Protein AF-0000000080314822 (afdb_homodimer)

pLDDT: mean 90.33, std 17.77, range [26.09, 98.94]

InterPro domains:
  IPR025714 Methyltransferase domain [PF13679] (71-180)
  IPR029063 S-adenosyl-L-methionine-dependent methyltransferase superfamily [G3DSA:3.40.50.150] (56-174)
  IPR029063 S-adenosyl-L-methionine-dependent methyltransferase superfamily [SSF53335] (67-173)

Organism: NCBI:txid927083

Nearest PDB structures (foldseek):
  4yv0-assembly2_C  TM=6.175E-01  e=5.008E-05  Trypanosoma cruzi strain CL Brener
  5zw4-assembly1_A  TM=6.124E-01  e=1.220E-04  Bacillus subtilis subsp. subtilis str. 168
  4yuz-assembly2_C  TM=6.124E-01  e=1.849E-04  Trypanosoma cruzi strain CL Brener
  3lkd-assembly2_B  TM=5.493E-01  e=1.392E-03  Streptococcus thermophilus LMG 18311
  3lkd-assembly1_A  TM=4.537E-01  e=7.688E-04  Streptococcus thermophilus LMG 18311

Sequence (484 aa):
MPADGSVKRRRAVEESMAFDVSRRSFLTRHDLHLFTGETLFDRIARVLCEAECLPRKELYESWEVARRVRRRFRGGRVVDLACGHGLVAQLMMLLDDSSPCALAIDRRLPPSASFVAAAIRRAWPRLEGRVTLEERAIDDVAIEEDDVVVAAHACGALTDVVLTRAIAARARVAVLPCCHDVGRNDRGGLEGWLDPALAIDVTRAARLRASGYDVRTQTIPADVTPKNRLLIGAPSRIDESRMPADGSVKRRRAVEESMAFDVSRRSFLTRHDLHLFTGETLFDRIARVLCEAECLPRKELYESWEVARRVRRRFRGGRVVDLACGHGLVAQLMMLLDDSSPCALAIDRRLPPSASFVAAAIRRAWPRLEGRVTLEERAIDDVAIEEDDVVVAAHACGALTDVVLTRAIAARARVAVLPCCHDVGRNDRGGLEGWLDPALAIDVTRAARLRASGYDVRTQTIPADVTPKNRLLIGAPSRIDESR

Solvent-accessible surface area (backbone atoms only — not comparable to full-atom values): 25295 Å² total; per-residue (Å²): 133,80,67,70,59,56,51,59,46,47,54,58,66,59,55,68,77,68,84,58,50,50,36,78,49,62,29,31,65,84,51,39,82,80,35,76,58,86,47,71,65,22,52,50,50,38,49,42,12,68,61,49,66,41,38,38,21,57,52,55,48,30,49,50,51,27,53,57,49,53,73,74,48,73,39,36,40,34,35,20,41,50,27,54,55,31,53,39,47,53,47,36,54,69,76,41,80,61,37,80,35,29,43,22,26,13,72,66,57,48,86,46,22,61,55,53,48,49,46,50,30,71,76,40,58,84,47,60,92,25,60,46,81,45,71,37,53,76,88,74,53,88,67,49,50,63,25,35,35,35,25,60,55,24,41,41,67,46,41,55,53,52,50,51,53,27,58,76,34,48,17,29,36,36,36,29,47,54,50,69,40,71,91,72,52,61,34,69,40,29,67,45,78,32,60,58,64,58,18,28,52,51,32,52,52,44,52,43,40,74,70,46,26,46,47,43,36,38,60,49,64,58,71,45,34,81,55,26,53,33,43,36,36,34,59,50,77,77,70,74,83,116,135,79,69,69,58,53,50,58,47,45,49,56,64,58,55,70,77,64,82,57,49,49,35,78,51,62,29,30,66,86,50,39,80,79,34,76,60,86,47,71,65,23,51,50,49,38,49,42,12,68,60,47,66,41,35,38,21,57,52,53,48,30,47,50,51,24,52,57,47,52,74,73,48,75,40,35,39,34,36,20,40,49,28,54,57,30,52,39,45,54,46,37,55,68,75,41,78,59,36,79,33,30,42,22,26,12,72,67,57,48,86,46,21,61,54,53,50,49,46,50,30,69,77,39,57,86,46,60,93,27,62,45,79,46,72,39,54,77,88,73,55,89,68,48,51,61,24,37,35,36,25,61,54,26,41,40,66,46,40,55,51,53,51,51,51,26,58,76,34,48,16,27,33,36,38,29,47,52,51,69,39,71,91,73,52,63,35,69,40,31,66,43,79,34,59,59,64,59,16,28,52,52,33,52,52,46,53,44,41,77,69,46,25,45,48,44,34,39,60,49,64,58,70,45,33,83,56,26,54,34,40,35,36,34,60,50,77,77,72,73,83,115

Secondary structure (DSSP, 8-state):
--TTHHHHHHHHHSS-----TT--SBP-GGGGGG--S-SHHHHHHHHHHHHT-SBHHHHHHHHHHHHHHHHH--SS-EEEET-TTTHHHHHHHHH-S--S-EEEEESS--TTHHHHHHHHHHH-GGGTTTEEEEE--GGGS---TT-EEEEES-TTTHHHHHHHHHHHHT-EEEEE-----TTTS--TT-TTTS-HHHHHHHHHHHHHHHTTEEEEEEE--TTT-S--EEEEEEE----TT-/--TTHHHHHHHHHSS-----TT--SBP-GGGGGG--S-SHHHHHHHHHHHHT-SBHHHHHHHHHHHHHHHHH--SS-EEEET-TTTHHHHHHHHH-S--S-EEEEESS--TTHHHHHHHHHHH-GGGTTTEEEEE--GGGS---TT-EEEEES-TTTHHHHHHHHHHHHT-EEEEE-----TTTS--TT-TTTS-HHHHHHHHHHHHHHHTTEEEEEEE--TTT-S--EEEEEEE----TT-

Foldseek 3Di:
DCVVVVVVVCVVVPPPPPPQLQDQAWQACVCLVVLPDDDPLSVLSNLRNDLRPGGSLCSQLLLQQLVVLLVPDFEAEEEEELCALVSNVLNNCVVDVRYQAYEHERLDHDPCSVSSVVSSCVVPVVNVVRYDYYNDHPVPDQDALAYEYEYEACEECSVVVSLVRCLVRQHKYKYQHAYYDLVPADLPPCVVPDPSVVSSVVVSQVVLVVSQKDKDWDFDDCSSDVSTIMITIGHDDPPVPD/DCVVVVCVVCVVVVVPPPPQLQDQAWQACVCLVVLPDDDPLSVLSNLRNDLRPGGSLCSQLLLQQLVVLLVPDFEAEEEEELCALVSNVLNNCVVDVRYQAYEHERLDHDPCSVSSVVSSCVVPVVNVPRYDYYNDHPVPDQDALAYEYEYEACEECSVVVSLVRCLVRQHKYKYQHAYYDLVPADLPPCVVPDPSVVSSVVVSQVVLVVSQWDKDWDFDDCSSDVSTIMITIGHDDPPVPD

Structure (mmCIF, N/CA/C/O backbone):
data_AF-0000000080314822-model_v1
#
loop_
_entity.id
_entity.type
_entity.pdbx_description
1 polymer 'Methyltransferase domain-containing protein'
#
loop_
_atom_site.group_PDB
_atom_site.id
_atom_site.type_symbol
_atom_site.label_atom_id
_atom_site.label_alt_id
_atom_site.label_comp_id
_atom_site.label_asym_id
_atom_site.label_entity_id
_atom_site.label_seq_id
_atom_site.pdbx_PDB_ins_code
_atom_site.Cartn_x
_atom_site.Cartn_y
_atom_site.Cartn_z
_atom_site.occupancy
_atom_site.B_iso_or_equiv
_atom_site.auth_seq_id
_atom_site.auth_comp_id
_atom_site.auth_asym_id
_atom_site.auth_atom_id
_atom_site.pdbx_PDB_model_num
ATOM 1 N N . MET A 1 1 ? 59.812 -22.109 -18.516 1 26.09 1 MET A N 1
ATOM 2 C CA . MET A 1 1 ? 58.656 -22.875 -18.953 1 26.09 1 MET A CA 1
ATOM 3 C C . MET A 1 1 ? 57.344 -22.188 -18.562 1 26.09 1 MET A C 1
ATOM 5 O O . MET A 1 1 ? 57.25 -21.625 -17.469 1 26.09 1 MET A O 1
ATOM 9 N N . PRO A 1 2 ? 56.406 -21.828 -19.609 1 35.66 2 PRO A N 1
ATOM 10 C CA . PRO A 1 2 ? 55.094 -21.203 -19.766 1 35.66 2 PRO A CA 1
ATOM 11 C C . PRO A 1 2 ? 54 -21.906 -18.938 1 35.66 2 PRO A C 1
ATOM 13 O O . PRO A 1 2 ? 52.812 -21.828 -19.281 1 35.66 2 PRO A O 1
ATOM 16 N N . ALA A 1 3 ? 54.375 -22.609 -17.859 1 45.19 3 ALA A N 1
ATOM 17 C CA . ALA A 1 3 ? 53.406 -23.438 -17.141 1 45.19 3 ALA A CA 1
ATOM 18 C C . ALA A 1 3 ? 52.375 -22.578 -16.406 1 45.19 3 ALA A C 1
ATOM 20 O O . ALA A 1 3 ? 51.406 -23.094 -15.852 1 45.19 3 ALA A O 1
ATOM 21 N N . ASP A 1 4 ? 52.719 -21.328 -16.156 1 43.88 4 ASP A N 1
ATOM 22 C CA . ASP A 1 4 ? 51.812 -20.547 -15.312 1 43.88 4 ASP A CA 1
ATOM 23 C C . ASP A 1 4 ? 50.562 -20.156 -16.062 1 43.88 4 ASP A C 1
ATOM 25 O O . ASP A 1 4 ? 49.562 -19.703 -15.453 1 43.88 4 ASP A O 1
ATOM 29 N N . GLY A 1 5 ? 50.656 -20.25 -17.484 1 39.22 5 GLY A N 1
ATOM 30 C CA . GLY A 1 5 ? 49.5 -19.797 -18.266 1 39.22 5 GLY A CA 1
ATOM 31 C C . GLY A 1 5 ? 48.312 -20.703 -18.141 1 39.22 5 GLY A C 1
ATOM 32 O O . GLY A 1 5 ? 47.219 -20.375 -18.641 1 39.22 5 GLY A O 1
ATOM 33 N N . SER A 1 6 ? 48.656 -22.031 -17.922 1 37.47 6 SER A N 1
ATOM 34 C CA . SER A 1 6 ? 47.562 -23 -18 1 37.47 6 SER A CA 1
ATOM 35 C C . SER A 1 6 ? 46.625 -22.891 -16.781 1 37.47 6 SER A C 1
ATOM 37 O O . SER A 1 6 ? 45.5 -23.359 -16.812 1 37.47 6 SER A O 1
ATOM 39 N N . VAL A 1 7 ? 47.219 -22.406 -15.586 1 40.16 7 VAL A N 1
ATOM 40 C CA . VAL A 1 7 ? 46.344 -22.344 -14.398 1 40.16 7 VAL A CA 1
ATOM 41 C C . VAL A 1 7 ? 45.344 -21.219 -14.531 1 40.16 7 VAL A C 1
ATOM 43 O O . VAL A 1 7 ? 44.188 -21.359 -14.133 1 40.16 7 VAL A O 1
ATOM 46 N N . LYS A 1 8 ? 45.906 -20.109 -15.094 1 40.47 8 LYS A N 1
ATOM 47 C CA . LYS A 1 8 ? 44.938 -19.031 -15.234 1 40.47 8 LYS A CA 1
ATOM 48 C C . LYS A 1 8 ? 43.844 -19.406 -16.234 1 40.47 8 LYS A C 1
ATOM 50 O O . LYS A 1 8 ? 42.75 -18.828 -16.203 1 40.47 8 LYS A O 1
ATOM 55 N N . ARG A 1 9 ? 44.25 -20.219 -17.234 1 33.97 9 ARG A N 1
ATOM 56 C CA . ARG A 1 9 ? 43.188 -20.625 -18.172 1 33.97 9 ARG A CA 1
ATOM 57 C C . ARG A 1 9 ? 42.25 -21.641 -17.531 1 33.97 9 ARG A C 1
ATOM 59 O O . ARG A 1 9 ? 41.062 -21.641 -17.812 1 33.97 9 ARG A O 1
ATOM 66 N N . ARG A 1 10 ? 42.875 -22.672 -16.797 1 33.75 10 ARG A N 1
ATOM 67 C CA . ARG A 1 10 ? 41.969 -23.641 -16.219 1 33.75 10 ARG A CA 1
ATOM 68 C C . ARG A 1 10 ? 41.125 -23 -15.125 1 33.75 10 ARG A C 1
ATOM 70 O O . ARG A 1 10 ? 40 -23.469 -14.859 1 33.75 10 ARG A O 1
ATOM 77 N N . ARG A 1 11 ? 41.75 -22.141 -14.312 1 32.09 11 ARG A N 1
ATOM 78 C CA . ARG A 1 11 ? 40.875 -21.516 -13.328 1 32.09 11 ARG A CA 1
ATOM 79 C C . ARG A 1 11 ? 39.781 -20.688 -14 1 32.09 11 ARG A C 1
ATOM 81 O O . ARG A 1 11 ? 38.688 -20.516 -13.461 1 32.09 11 ARG A O 1
ATOM 88 N N . ALA A 1 12 ? 40.156 -19.969 -15.086 1 32.97 12 ALA A N 1
ATOM 89 C CA . ALA A 1 12 ? 39.156 -19.172 -15.828 1 32.97 12 ALA A CA 1
ATOM 90 C C . ALA A 1 12 ? 38.094 -20.062 -16.422 1 32.97 12 ALA A C 1
ATOM 92 O O . ALA A 1 12 ? 36.906 -19.688 -16.453 1 32.97 12 ALA A O 1
ATOM 93 N N . VAL A 1 13 ? 38.531 -21.219 -17.141 1 31.72 13 VAL A N 1
ATOM 94 C CA . VAL A 1 13 ? 37.5 -22.094 -17.688 1 31.72 13 VAL A CA 1
ATOM 95 C C . VAL A 1 13 ? 36.719 -22.766 -16.562 1 31.72 13 VAL A C 1
ATOM 97 O O . VAL A 1 13 ? 35.531 -23.078 -16.719 1 31.72 13 VAL A O 1
ATOM 100 N N . GLU A 1 14 ? 37.438 -23.297 -15.547 1 29.02 14 GLU A N 1
ATOM 101 C CA . GLU A 1 14 ? 36.75 -23.906 -14.414 1 29.02 14 GLU A CA 1
ATOM 102 C C . GLU A 1 14 ? 35.844 -22.906 -13.703 1 29.02 14 GLU A C 1
ATOM 104 O O . GLU A 1 14 ? 35.25 -23.219 -12.664 1 29.02 14 GLU A O 1
ATOM 109 N N . GLU A 1 15 ? 36.062 -21.641 -13.82 1 32.72 15 GLU A N 1
ATOM 110 C CA . GLU A 1 15 ? 35.062 -20.703 -13.289 1 32.72 15 GLU A CA 1
ATOM 111 C C . GLU A 1 15 ? 33.656 -21.172 -13.586 1 32.72 15 GLU A C 1
ATOM 113 O O . GLU A 1 15 ? 33.25 -21.266 -14.75 1 32.72 15 GLU A O 1
ATOM 118 N N . SER A 1 16 ? 33.031 -22.156 -12.836 1 33.53 16 SER A N 1
ATOM 119 C CA . SER A 1 16 ? 31.781 -22.875 -12.594 1 33.53 16 SER A CA 1
ATOM 120 C C . SER A 1 16 ? 30.578 -22 -12.906 1 33.53 16 SER A C 1
ATOM 122 O O . SER A 1 16 ? 30.438 -20.906 -12.352 1 33.53 16 SER A O 1
ATOM 124 N N . MET A 1 17 ? 30.078 -21.906 -14.125 1 38.91 17 MET A N 1
ATOM 125 C CA . MET A 1 17 ? 28.828 -21.266 -14.508 1 38.91 17 MET A CA 1
ATOM 126 C C . MET A 1 17 ? 27.781 -21.422 -13.406 1 38.91 17 MET A C 1
ATOM 128 O O . MET A 1 17 ? 27.234 -22.5 -13.219 1 38.91 17 MET A O 1
ATOM 132 N N . ALA A 1 18 ? 27.969 -20.766 -12.25 1 49.81 18 ALA A N 1
ATOM 133 C CA . ALA A 1 18 ? 26.969 -20.656 -11.195 1 49.81 18 ALA A CA 1
ATOM 134 C C . ALA A 1 18 ? 25.562 -20.719 -11.773 1 49.81 18 ALA A C 1
ATOM 136 O O . ALA A 1 18 ? 25.266 -20.047 -12.766 1 49.81 18 ALA A O 1
ATOM 137 N N . PHE A 1 19 ? 25.109 -22 -11.656 1 55.44 19 PHE A N 1
ATOM 138 C CA . PHE A 1 19 ? 23.719 -22.219 -12.055 1 55.44 19 PHE A CA 1
ATOM 139 C C . PHE A 1 19 ? 22.875 -20.984 -11.75 1 55.44 19 PHE A C 1
ATOM 141 O O . PHE A 1 19 ? 22.641 -20.656 -10.586 1 55.44 19 PHE A O 1
ATOM 148 N N . ASP A 1 20 ? 22.797 -20.141 -12.812 1 73.12 20 ASP A N 1
ATOM 149 C CA . ASP A 1 20 ? 21.984 -18.938 -12.695 1 73.12 20 ASP A CA 1
ATOM 150 C C . ASP A 1 20 ? 20.5 -19.266 -12.805 1 73.12 20 ASP A C 1
ATOM 152 O O . ASP A 1 20 ? 19.984 -19.5 -13.898 1 73.12 20 ASP A O 1
ATOM 156 N N . VAL A 1 21 ? 19.781 -19.312 -11.727 1 79.19 21 VAL A N 1
ATOM 157 C CA . VAL A 1 21 ? 18.375 -19.703 -11.625 1 79.19 21 VAL A CA 1
ATOM 158 C C . VAL A 1 21 ? 17.5 -18.688 -12.359 1 79.19 21 VAL A C 1
ATOM 160 O O . VAL A 1 21 ? 16.344 -18.984 -12.664 1 79.19 21 VAL A O 1
ATOM 163 N N . SER A 1 22 ? 18.125 -17.484 -12.758 1 78.5 22 SER A N 1
ATOM 164 C CA . SER A 1 22 ? 17.344 -16.438 -13.422 1 78.5 22 SER A CA 1
ATOM 165 C C . SER A 1 22 ? 17.547 -16.469 -14.93 1 78.5 22 SER A C 1
ATOM 167 O O . SER A 1 22 ? 17.031 -15.617 -15.656 1 78.5 22 SER A O 1
ATOM 169 N N . ARG A 1 23 ? 18.297 -17.5 -15.328 1 77.19 23 ARG A N 1
ATOM 170 C CA . ARG A 1 23 ? 18.672 -17.562 -16.734 1 77.19 23 ARG A CA 1
ATOM 171 C C . ARG A 1 23 ? 17.469 -17.922 -17.594 1 77.19 23 ARG A C 1
ATOM 173 O O . ARG A 1 23 ? 16.672 -18.797 -17.234 1 77.19 23 ARG A O 1
ATOM 180 N N . ARG A 1 24 ? 17.375 -17.406 -18.734 1 73.31 24 ARG A N 1
ATOM 181 C CA . ARG A 1 24 ? 16.281 -17.625 -19.672 1 73.31 24 ARG A CA 1
ATOM 182 C C . ARG A 1 24 ? 16.625 -18.719 -20.672 1 73.31 24 ARG A C 1
ATOM 184 O O . ARG A 1 24 ? 15.781 -19.109 -21.484 1 73.31 24 ARG A O 1
ATOM 191 N N . SER A 1 25 ? 17.703 -19.312 -20.312 1 84.44 25 SER A N 1
ATOM 192 C CA . SER A 1 25 ? 18.047 -20.438 -21.172 1 84.44 25 SER A CA 1
ATOM 193 C C . SER A 1 25 ? 17.281 -21.688 -20.797 1 84.44 25 SER A C 1
ATOM 195 O O . SER A 1 25 ? 16.875 -21.859 -19.641 1 84.44 25 SER A O 1
ATOM 197 N N . PHE A 1 26 ? 17.188 -22.547 -21.781 1 90.25 26 PHE A N 1
ATOM 198 C CA . PHE A 1 26 ? 16.391 -23.75 -21.578 1 90.25 26 PHE A CA 1
ATOM 199 C C . PHE A 1 26 ? 17.156 -24.766 -20.734 1 90.25 26 PHE A C 1
ATOM 201 O O . PHE A 1 26 ? 18.391 -24.844 -20.812 1 90.25 26 PHE A O 1
ATOM 208 N N . LEU A 1 27 ? 16.438 -25.453 -19.953 1 92.94 27 LEU A N 1
ATOM 209 C CA . LEU A 1 27 ? 16.969 -26.641 -19.281 1 92.94 27 LEU A CA 1
ATOM 210 C C . LEU A 1 27 ? 17.328 -27.719 -20.297 1 92.94 27 LEU A C 1
ATOM 212 O O . LEU A 1 27 ? 16.578 -27.938 -21.266 1 92.94 27 LEU A O 1
ATOM 216 N N . THR A 1 28 ? 18.469 -28.281 -20.141 1 94.06 28 THR A N 1
ATOM 217 C CA . THR A 1 28 ? 18.906 -29.359 -21.031 1 94.06 28 THR A CA 1
ATOM 218 C C . THR A 1 28 ? 19.469 -30.531 -20.234 1 94.06 28 THR A C 1
ATOM 220 O O . THR A 1 28 ? 19.625 -30.438 -19.016 1 94.06 28 THR A O 1
ATOM 223 N N . ARG A 1 29 ? 19.688 -31.641 -21.016 1 95.19 29 ARG A N 1
ATOM 224 C CA . ARG A 1 29 ? 20.266 -32.812 -20.391 1 95.19 29 ARG A CA 1
ATOM 225 C C . ARG A 1 29 ? 21.609 -32.5 -19.75 1 95.19 29 ARG A C 1
ATOM 227 O O . ARG A 1 29 ? 22.031 -33.156 -18.797 1 95.19 29 ARG A O 1
ATOM 234 N N . HIS A 1 30 ? 22.25 -31.422 -20.203 1 93.94 30 HIS A N 1
ATOM 235 C CA . HIS A 1 30 ? 23.531 -31.016 -19.656 1 93.94 30 HIS A CA 1
ATOM 236 C C . HIS A 1 30 ? 23.391 -30.453 -18.25 1 93.94 30 HIS A C 1
ATOM 238 O O . HIS A 1 30 ? 24.375 -30.359 -17.516 1 93.94 30 HIS A O 1
ATOM 244 N N . ASP A 1 31 ? 22.141 -30.141 -17.906 1 94.12 31 ASP A N 1
ATOM 245 C CA . ASP A 1 31 ? 21.906 -29.562 -16.594 1 94.12 31 ASP A CA 1
ATOM 246 C C . ASP A 1 31 ? 21.562 -30.641 -15.57 1 94.12 31 ASP A C 1
ATOM 248 O O . ASP A 1 31 ? 21.391 -30.344 -14.383 1 94.12 31 ASP A O 1
ATOM 252 N N . LEU A 1 32 ? 21.547 -31.922 -15.906 1 95.25 32 LEU A N 1
ATOM 253 C CA . LEU A 1 32 ? 21.094 -33.031 -15.055 1 95.25 32 LEU A CA 1
ATOM 254 C C . LEU A 1 32 ? 21.969 -33.125 -13.805 1 95.25 32 LEU A C 1
ATOM 256 O O . LEU A 1 32 ? 21.484 -33.438 -12.719 1 95.25 32 LEU A O 1
ATOM 260 N N . HIS A 1 33 ? 23.219 -32.781 -13.906 1 94.12 33 HIS A N 1
ATOM 261 C CA . HIS A 1 33 ? 24.172 -32.906 -12.805 1 94.12 33 HIS A CA 1
ATOM 262 C C . HIS A 1 33 ? 23.859 -31.938 -11.68 1 94.12 33 HIS A C 1
ATOM 264 O O . HIS A 1 33 ? 24.344 -32.094 -10.555 1 94.12 33 HIS A O 1
ATOM 270 N N . LEU A 1 34 ? 23.062 -30.938 -11.977 1 93.69 34 LEU A N 1
ATOM 271 C CA . LEU A 1 34 ? 22.719 -29.938 -10.977 1 93.69 34 LEU A CA 1
ATOM 272 C C . LEU A 1 34 ? 21.594 -30.438 -10.07 1 93.69 34 LEU A C 1
ATOM 274 O O . LEU A 1 34 ? 21.344 -29.859 -9.008 1 93.69 34 LEU A O 1
ATOM 278 N N . PHE A 1 35 ? 20.906 -31.5 -10.508 1 96.38 35 PHE A N 1
ATOM 279 C CA . PHE A 1 35 ? 19.734 -31.984 -9.797 1 96.38 35 PHE A CA 1
ATOM 280 C C . PHE A 1 35 ? 19.875 -33.469 -9.43 1 96.38 35 PHE A C 1
ATOM 282 O O . PHE A 1 35 ? 19.062 -34.281 -9.828 1 96.38 35 PHE A O 1
ATOM 289 N N . THR A 1 36 ? 20.812 -33.781 -8.586 1 94.94 36 THR A N 1
ATOM 290 C CA . THR A 1 36 ? 21.156 -35.188 -8.305 1 94.94 36 THR A CA 1
ATOM 291 C C . THR A 1 36 ? 20.453 -35.656 -7.043 1 94.94 36 THR A C 1
ATOM 293 O O . THR A 1 36 ? 20.516 -36.844 -6.715 1 94.94 36 THR A O 1
ATOM 296 N N . GLY A 1 37 ? 19.75 -34.781 -6.391 1 95.69 37 GLY A N 1
ATOM 297 C CA . GLY A 1 37 ? 19.094 -35.156 -5.152 1 95.69 37 GLY A CA 1
ATOM 298 C C . GLY A 1 37 ? 17.828 -36 -5.371 1 95.69 37 GLY A C 1
ATOM 299 O O . GLY A 1 37 ? 17.5 -36.312 -6.508 1 95.69 37 GLY A O 1
ATOM 300 N N . GLU A 1 38 ? 17.156 -36.344 -4.211 1 96.19 38 GLU A N 1
ATOM 301 C CA . GLU A 1 38 ? 15.969 -37.188 -4.273 1 96.19 38 GLU A CA 1
ATOM 302 C C . GLU A 1 38 ? 14.703 -36.406 -3.928 1 96.19 38 GLU A C 1
ATOM 304 O O . GLU A 1 38 ? 13.609 -37 -3.854 1 96.19 38 GLU A O 1
ATOM 309 N N . THR A 1 39 ? 14.836 -35.125 -3.771 1 97.06 39 THR A N 1
ATOM 310 C CA . THR A 1 39 ? 13.672 -34.312 -3.479 1 97.06 39 THR A CA 1
ATOM 311 C C . THR A 1 39 ? 12.719 -34.25 -4.672 1 97.06 39 THR A C 1
ATOM 313 O O . THR A 1 39 ? 13.117 -34.562 -5.797 1 97.06 39 THR A O 1
ATOM 316 N N . LEU A 1 40 ? 11.5 -33.938 -4.355 1 97.69 40 LEU A N 1
ATOM 317 C CA . LEU A 1 40 ? 10.531 -33.781 -5.434 1 97.69 40 LEU A CA 1
ATOM 318 C C . LEU A 1 40 ? 11.016 -32.75 -6.453 1 97.69 40 LEU A C 1
ATOM 320 O O . LEU A 1 40 ? 10.859 -32.969 -7.66 1 97.69 40 LEU A O 1
ATOM 324 N N . PHE A 1 41 ? 11.602 -31.703 -5.984 1 98.12 41 PHE A N 1
ATOM 325 C CA . PHE A 1 41 ? 12.125 -30.672 -6.879 1 98.12 41 PHE A CA 1
ATOM 326 C C . PHE A 1 41 ? 13.172 -31.266 -7.82 1 98.12 41 PHE A C 1
ATOM 328 O O . PHE A 1 41 ? 13.125 -31.016 -9.031 1 98.12 41 PHE A O 1
ATOM 335 N N . ASP A 1 42 ? 14.094 -31.969 -7.285 1 97.75 42 ASP A N 1
ATOM 336 C CA . ASP A 1 42 ? 15.156 -32.562 -8.094 1 97.75 42 ASP A CA 1
ATOM 337 C C . ASP A 1 42 ? 14.594 -33.469 -9.164 1 97.75 42 ASP A C 1
ATOM 339 O O . ASP A 1 42 ? 15.047 -33.469 -10.305 1 97.75 42 ASP A O 1
ATOM 343 N N . ARG A 1 43 ? 13.641 -34.281 -8.781 1 98 43 ARG A N 1
ATOM 344 C CA . ARG A 1 43 ? 13.047 -35.219 -9.719 1 98 43 ARG A CA 1
ATOM 345 C C . ARG A 1 43 ? 12.328 -34.5 -10.844 1 98 43 ARG A C 1
ATOM 347 O O . ARG A 1 43 ? 12.477 -34.844 -12.016 1 98 43 ARG A O 1
ATOM 354 N N . ILE A 1 44 ? 11.602 -33.469 -10.492 1 98.12 44 ILE A N 1
ATOM 355 C CA . ILE A 1 44 ? 10.891 -32.656 -11.492 1 98.12 44 ILE A CA 1
ATOM 356 C C . ILE A 1 44 ? 11.898 -31.984 -12.414 1 98.12 44 ILE A C 1
ATOM 358 O O . ILE A 1 44 ? 11.734 -31.984 -13.641 1 98.12 44 ILE A O 1
ATOM 362 N N . ALA A 1 45 ? 12.93 -31.406 -11.82 1 97.62 45 ALA A N 1
ATOM 363 C CA . ALA A 1 45 ? 13.961 -30.719 -12.602 1 97.62 45 ALA A CA 1
ATOM 364 C C . ALA A 1 45 ? 14.602 -31.656 -13.617 1 97.62 45 ALA A C 1
ATOM 366 O O . ALA A 1 45 ? 14.82 -31.266 -14.773 1 97.62 45 ALA A O 1
ATOM 367 N N . ARG A 1 46 ? 14.844 -32.875 -13.211 1 97.88 46 ARG A N 1
ATOM 368 C CA . ARG A 1 46 ? 15.461 -33.844 -14.125 1 97.88 46 ARG A CA 1
ATOM 369 C C . ARG A 1 46 ? 14.531 -34.156 -15.281 1 97.88 46 ARG A C 1
ATOM 371 O O . ARG A 1 46 ? 14.969 -34.25 -16.438 1 97.88 46 ARG A O 1
ATOM 378 N N . VAL A 1 47 ? 13.273 -34.344 -14.969 1 97.81 47 VAL A N 1
ATOM 379 C CA . VAL A 1 47 ? 12.273 -34.625 -15.992 1 97.81 47 VAL A CA 1
ATOM 380 C C . VAL A 1 47 ? 12.242 -33.5 -17.016 1 97.81 47 VAL A C 1
ATOM 382 O O . VAL A 1 47 ? 12.203 -33.75 -18.219 1 97.81 47 VAL A O 1
ATOM 385 N N . LEU A 1 48 ? 12.359 -32.25 -16.516 1 96.88 48 LEU A N 1
ATOM 386 C CA . LEU A 1 48 ? 12.258 -31.094 -17.375 1 96.88 48 LEU A CA 1
ATOM 387 C C . LEU A 1 48 ? 13.562 -30.859 -18.141 1 96.88 48 LEU A C 1
ATOM 389 O O . LEU A 1 48 ? 13.555 -30.359 -19.266 1 96.88 48 LEU A O 1
ATOM 393 N N . CYS A 1 49 ? 14.703 -31.266 -17.562 1 96.19 49 CYS A N 1
ATOM 394 C CA . CYS A 1 49 ? 15.969 -31.266 -18.281 1 96.19 49 CYS A CA 1
ATOM 395 C C . CYS A 1 49 ? 15.922 -32.219 -19.469 1 96.19 49 CYS A C 1
ATOM 397 O O . CYS A 1 49 ? 16.391 -31.859 -20.562 1 96.19 49 CYS A O 1
ATOM 399 N N . GLU A 1 50 ? 15.336 -33.344 -19.219 1 95.5 50 GLU A N 1
ATOM 400 C CA . GLU A 1 50 ? 15.25 -34.344 -20.266 1 95.5 50 GLU A CA 1
ATOM 401 C C . GLU A 1 50 ? 14.297 -33.906 -21.375 1 95.5 50 GLU A C 1
ATOM 403 O O . GLU A 1 50 ? 14.508 -34.219 -22.547 1 95.5 50 GLU A O 1
ATOM 408 N N . ALA A 1 51 ? 13.219 -33.188 -20.953 1 93.31 51 ALA A N 1
ATOM 409 C CA . ALA A 1 51 ? 12.25 -32.719 -21.938 1 93.31 51 ALA A CA 1
ATOM 410 C C . ALA A 1 51 ? 12.859 -31.594 -22.797 1 93.31 51 ALA A C 1
ATOM 412 O O . ALA A 1 51 ? 12.461 -31.406 -23.953 1 93.31 51 ALA A O 1
ATOM 413 N N . GLU A 1 52 ? 13.797 -30.719 -22.266 1 93.38 52 GLU A N 1
ATOM 414 C CA . GLU A 1 52 ? 14.578 -29.672 -22.922 1 93.38 52 GLU A CA 1
ATOM 415 C C . GLU A 1 52 ? 13.664 -28.656 -23.609 1 93.38 52 GLU A C 1
ATOM 417 O O . GLU A 1 52 ? 13.898 -28.297 -24.766 1 93.38 52 GLU A O 1
ATOM 422 N N . CYS A 1 53 ? 12.586 -28.297 -22.938 1 90.56 53 CYS A N 1
ATOM 423 C CA . CYS A 1 53 ? 11.648 -27.375 -23.594 1 90.56 53 CYS A CA 1
ATOM 424 C C . CYS A 1 53 ? 11.148 -26.328 -22.609 1 90.56 53 CYS A C 1
ATOM 426 O O . CYS A 1 53 ? 10.125 -25.672 -22.859 1 90.56 53 CYS A O 1
ATOM 428 N N . LEU A 1 54 ? 11.812 -26.172 -21.484 1 93.44 54 LEU A N 1
ATOM 429 C CA . LEU A 1 54 ? 11.406 -25.203 -20.453 1 93.44 54 LEU A CA 1
ATOM 430 C C . LEU A 1 54 ? 12.578 -24.344 -20.031 1 93.44 54 LEU A C 1
ATOM 432 O O . LEU A 1 54 ? 13.656 -24.859 -19.719 1 93.44 54 LEU A O 1
ATOM 436 N N . PRO A 1 55 ? 12.297 -23.031 -20.031 1 92.19 55 PRO A N 1
ATOM 437 C CA . PRO A 1 55 ? 13.352 -22.172 -19.484 1 92.19 55 PRO A CA 1
ATOM 438 C C . PRO A 1 55 ? 13.617 -22.453 -18 1 92.19 55 PRO A C 1
ATOM 440 O O . PRO A 1 55 ? 12.68 -22.703 -17.25 1 92.19 55 PRO A O 1
ATOM 443 N N . ARG A 1 56 ? 14.859 -22.359 -17.641 1 93 56 ARG A N 1
ATOM 444 C CA . ARG A 1 56 ? 15.281 -22.594 -16.25 1 93 56 ARG A CA 1
ATOM 445 C C . ARG A 1 56 ? 14.539 -21.672 -15.289 1 93 56 ARG A C 1
ATOM 447 O O . ARG A 1 56 ? 14.055 -22.125 -14.25 1 93 56 ARG A O 1
ATOM 454 N N . LYS A 1 57 ? 14.414 -20.391 -15.633 1 93.75 57 LYS A N 1
ATOM 455 C CA . LYS A 1 57 ? 13.758 -19.406 -14.766 1 93.75 57 LYS A CA 1
ATOM 456 C C . LYS A 1 57 ? 12.312 -19.812 -14.484 1 93.75 57 LYS A C 1
ATOM 458 O O . LYS A 1 57 ? 11.82 -19.609 -13.375 1 93.75 57 LYS A O 1
ATOM 463 N N . GLU A 1 58 ? 11.68 -20.281 -15.531 1 94.94 58 GLU A N 1
ATOM 464 C CA . GLU A 1 58 ? 10.281 -20.672 -15.391 1 94.94 58 GLU A CA 1
ATOM 465 C C . GLU A 1 58 ? 10.109 -21.797 -14.383 1 94.94 58 GLU A C 1
ATOM 467 O O . GLU A 1 58 ? 9.141 -21.828 -13.625 1 94.94 58 GLU A O 1
ATOM 472 N N . LEU A 1 59 ? 11.039 -22.734 -14.344 1 96.75 59 LEU A N 1
ATOM 473 C CA . LEU A 1 59 ? 10.984 -23.828 -13.383 1 96.75 59 LEU A CA 1
ATOM 474 C C . LEU A 1 59 ? 11.055 -23.312 -11.953 1 96.75 59 LEU A C 1
ATOM 476 O O . LEU A 1 59 ? 10.188 -23.609 -11.125 1 96.75 59 LEU A O 1
ATOM 480 N N . TYR A 1 60 ? 12.031 -22.516 -11.688 1 96.94 60 TYR A N 1
ATOM 481 C CA . TYR A 1 60 ? 12.258 -22.047 -10.32 1 96.94 60 TYR A CA 1
ATOM 482 C C . TYR A 1 60 ? 11.141 -21.109 -9.883 1 96.94 60 TYR A C 1
ATOM 484 O O . TYR A 1 60 ? 10.688 -21.188 -8.734 1 96.94 60 TYR A O 1
ATOM 492 N N . GLU A 1 61 ? 10.719 -20.219 -10.781 1 96.94 61 GLU A N 1
ATOM 493 C CA . GLU A 1 61 ? 9.625 -19.312 -10.461 1 96.94 61 GLU A CA 1
ATOM 494 C C . GLU A 1 61 ? 8.336 -20.062 -10.156 1 96.94 61 GLU A C 1
ATOM 496 O O . GLU A 1 61 ? 7.684 -19.812 -9.148 1 96.94 61 GLU A O 1
ATOM 501 N N . SER A 1 62 ? 8.023 -21.016 -11.039 1 98 62 SER A N 1
ATOM 502 C CA . SER A 1 62 ? 6.801 -21.781 -10.859 1 98 62 SER A CA 1
ATOM 503 C C . SER A 1 62 ? 6.855 -22.625 -9.586 1 98 62 SER A C 1
ATOM 505 O O . SER A 1 62 ? 5.855 -22.75 -8.875 1 98 62 SER A O 1
ATOM 507 N N . TRP A 1 63 ? 8.023 -23.156 -9.328 1 98.25 63 TRP A N 1
ATOM 508 C CA . TRP A 1 63 ? 8.211 -23.953 -8.125 1 98.25 63 TRP A CA 1
ATOM 509 C C . TRP A 1 63 ? 7.949 -23.125 -6.871 1 98.25 63 TRP A C 1
ATOM 511 O O . TRP A 1 63 ? 7.203 -23.547 -5.984 1 98.25 63 TRP A O 1
ATOM 521 N N . GLU A 1 64 ? 8.523 -21.969 -6.848 1 98.31 64 GLU A N 1
ATOM 522 C CA . GLU A 1 64 ? 8.391 -21.094 -5.676 1 98.31 64 GLU A CA 1
ATOM 523 C C . GLU A 1 64 ? 6.941 -20.656 -5.484 1 98.31 64 GLU A C 1
ATOM 525 O O . GLU A 1 64 ? 6.434 -20.641 -4.359 1 98.31 64 GLU A O 1
ATOM 530 N N . VAL A 1 65 ? 6.273 -20.312 -6.555 1 98.5 65 VAL A N 1
ATOM 531 C CA . VAL A 1 65 ? 4.879 -19.891 -6.48 1 98.5 65 VAL A CA 1
ATOM 532 C C . VAL A 1 65 ? 4.016 -21.062 -6 1 98.5 65 VAL A C 1
ATOM 534 O O . VAL A 1 65 ? 3.244 -20.922 -5.051 1 98.5 65 VAL A O 1
ATOM 537 N N . ALA A 1 66 ? 4.211 -22.188 -6.605 1 98.69 66 ALA A N 1
ATOM 538 C CA . ALA A 1 66 ? 3.406 -23.359 -6.273 1 98.69 66 ALA A CA 1
ATOM 539 C C . ALA A 1 66 ? 3.57 -23.75 -4.805 1 98.69 66 ALA A C 1
ATOM 541 O O . ALA A 1 66 ? 2.584 -24.016 -4.113 1 98.69 66 ALA A O 1
ATOM 542 N N . ARG A 1 67 ? 4.781 -23.75 -4.359 1 98.38 67 ARG A N 1
ATOM 543 C CA . ARG A 1 67 ? 5.066 -24.141 -2.982 1 98.38 67 ARG A CA 1
ATOM 544 C C . ARG A 1 67 ? 4.395 -23.188 -1.999 1 98.38 67 ARG A C 1
ATOM 546 O O . ARG A 1 67 ? 3.773 -23.625 -1.029 1 98.38 67 ARG A O 1
ATOM 553 N N . ARG A 1 68 ? 4.469 -21.984 -2.219 1 98.31 68 ARG A N 1
ATOM 554 C CA . ARG A 1 68 ? 3.924 -20.984 -1.306 1 98.31 68 ARG A CA 1
ATOM 555 C C . ARG A 1 68 ? 2.398 -21 -1.332 1 98.31 68 ARG A C 1
ATOM 557 O O . ARG A 1 68 ? 1.753 -20.844 -0.292 1 98.31 68 ARG A O 1
ATOM 564 N N . VAL A 1 69 ? 1.803 -21.172 -2.49 1 98.69 69 VAL A N 1
ATOM 565 C CA . VAL A 1 69 ? 0.349 -21.234 -2.594 1 98.69 69 VAL A CA 1
ATOM 566 C C . VAL A 1 69 ? -0.163 -22.484 -1.882 1 98.69 69 VAL A C 1
ATOM 568 O O . VAL A 1 69 ? -1.142 -22.422 -1.133 1 98.69 69 VAL A O 1
ATOM 571 N N . ARG A 1 70 ? 0.549 -23.578 -2.027 1 98.25 70 ARG A N 1
ATOM 572 C CA . ARG A 1 70 ? 0.107 -24.844 -1.446 1 98.25 70 ARG A CA 1
ATOM 573 C C . ARG A 1 70 ? 0.264 -24.828 0.07 1 98.25 70 ARG A C 1
ATOM 575 O O . ARG A 1 70 ? -0.434 -25.562 0.776 1 98.25 70 ARG A O 1
ATOM 582 N N . ARG A 1 71 ? 1.153 -24.062 0.562 1 97.5 71 ARG A N 1
ATOM 583 C CA . ARG A 1 71 ? 1.271 -23.906 2.008 1 97.5 71 ARG A CA 1
ATOM 584 C C . ARG A 1 71 ? 0.031 -23.234 2.588 1 97.5 71 ARG A C 1
ATOM 586 O O . ARG A 1 71 ? -0.306 -23.438 3.756 1 97.5 71 ARG A O 1
ATOM 593 N N . ARG A 1 72 ? -0.672 -22.547 1.744 1 97 72 ARG A N 1
ATOM 594 C CA . ARG A 1 72 ? -1.799 -21.75 2.236 1 97 72 ARG A CA 1
ATOM 595 C C . ARG A 1 72 ? -3.127 -22.391 1.832 1 97 72 ARG A C 1
ATOM 597 O O . ARG A 1 72 ? -4.09 -22.359 2.6 1 97 72 ARG A O 1
ATOM 604 N N . PHE A 1 73 ? -3.121 -22.875 0.615 1 98 73 PHE A N 1
ATOM 605 C CA . PHE A 1 73 ? -4.383 -23.359 0.069 1 98 73 PHE A CA 1
ATOM 606 C C . PHE A 1 73 ? -4.289 -24.844 -0.285 1 98 73 PHE A C 1
ATOM 608 O O . PHE A 1 73 ? -3.354 -25.266 -0.967 1 98 73 PHE A O 1
ATOM 615 N N . ARG A 1 74 ? -5.258 -25.547 0.136 1 97 74 ARG A N 1
ATOM 616 C CA . ARG A 1 74 ? -5.414 -26.953 -0.203 1 97 74 ARG A CA 1
ATOM 617 C C . ARG A 1 74 ? -6.816 -27.234 -0.728 1 97 74 ARG A C 1
ATOM 619 O O . ARG A 1 74 ? -7.711 -26.391 -0.615 1 97 74 ARG A O 1
ATOM 626 N N . GLY A 1 75 ? -6.879 -28.266 -1.403 1 97.5 75 GLY A N 1
ATOM 627 C CA . GLY A 1 75 ? -8.188 -28.656 -1.911 1 97.5 75 GLY A CA 1
ATOM 628 C C . GLY A 1 75 ? -8.672 -27.781 -3.051 1 97.5 75 GLY A C 1
ATOM 629 O O . GLY A 1 75 ? -7.926 -26.938 -3.551 1 97.5 75 GLY A O 1
ATOM 630 N N . GLY A 1 76 ? -9.844 -28.109 -3.578 1 98 76 GLY A N 1
ATOM 631 C CA . GLY A 1 76 ? -10.438 -27.344 -4.66 1 98 76 GLY A CA 1
ATOM 632 C C . GLY A 1 76 ? -9.75 -27.562 -5.996 1 98 76 GLY A C 1
ATOM 633 O O . GLY A 1 76 ? -8.625 -28.078 -6.043 1 98 76 GLY A O 1
ATOM 634 N N . ARG A 1 77 ? -10.391 -27.172 -6.98 1 98.69 77 ARG A N 1
ATOM 635 C CA . ARG A 1 77 ? -9.82 -27.203 -8.328 1 98.69 77 ARG A CA 1
ATOM 636 C C . ARG A 1 77 ? -8.789 -26.109 -8.508 1 98.69 77 ARG A C 1
ATOM 638 O O . ARG A 1 77 ? -9.031 -24.953 -8.133 1 98.69 77 ARG A O 1
ATOM 645 N N . VAL A 1 78 ? -7.625 -26.469 -9.031 1 98.81 78 VAL A N 1
ATOM 646 C CA . VAL A 1 78 ? -6.629 -25.469 -9.383 1 98.81 78 VAL A CA 1
ATOM 647 C C . VAL A 1 78 ? -6.957 -24.859 -10.75 1 98.81 78 VAL A C 1
ATOM 649 O O . VAL A 1 78 ? -7.16 -25.594 -11.727 1 98.81 78 VAL A O 1
ATOM 652 N N . VAL A 1 79 ? -7.113 -23.625 -10.766 1 98.81 79 VAL A N 1
ATOM 653 C CA . VAL A 1 79 ? -7.344 -22.906 -12.016 1 98.81 79 VAL A CA 1
ATOM 654 C C . VAL A 1 79 ? -6.168 -21.984 -12.312 1 98.81 79 VAL A C 1
ATOM 656 O O . VAL A 1 79 ? -6.027 -20.938 -11.68 1 98.81 79 VAL A O 1
ATOM 659 N N . ASP A 1 80 ? -5.359 -22.375 -13.25 1 98.75 80 ASP A N 1
ATOM 660 C CA . ASP A 1 80 ? -4.16 -21.656 -13.648 1 98.75 80 ASP A CA 1
ATOM 661 C C . ASP A 1 80 ? -4.434 -20.781 -14.875 1 98.75 80 ASP A C 1
ATOM 663 O O . ASP A 1 80 ? -4.523 -21.281 -15.992 1 98.75 80 ASP A O 1
ATOM 667 N N . LEU A 1 81 ? -4.539 -19.484 -14.656 1 98.25 81 LEU A N 1
ATOM 668 C CA . LEU A 1 81 ? -4.887 -18.531 -15.703 1 98.25 81 LEU A CA 1
ATOM 669 C C . LEU A 1 81 ? -3.631 -17.906 -16.312 1 98.25 81 LEU A C 1
ATOM 671 O O . LEU A 1 81 ? -2.697 -17.547 -15.586 1 98.25 81 LEU A O 1
ATOM 675 N N . ALA A 1 82 ? -3.652 -17.688 -17.672 1 96.44 82 ALA A N 1
ATOM 676 C CA . ALA A 1 82 ? -2.451 -17.266 -18.375 1 96.44 82 ALA A CA 1
ATOM 677 C C . ALA A 1 82 ? -1.261 -18.156 -18.016 1 96.44 82 ALA A C 1
ATOM 679 O O . ALA A 1 82 ? -0.2 -17.656 -17.641 1 96.44 82 ALA A O 1
ATOM 680 N N . CYS A 1 83 ? -1.381 -19.453 -18.266 1 96.94 83 CYS A N 1
ATOM 681 C CA . CYS A 1 83 ? -0.587 -20.453 -17.594 1 96.94 83 CYS A CA 1
ATOM 682 C C . CYS A 1 83 ? 0.744 -20.688 -18.297 1 96.94 83 CYS A C 1
ATOM 684 O O . CYS A 1 83 ? 1.646 -21.312 -17.75 1 96.94 83 CYS A O 1
ATOM 686 N N . GLY A 1 84 ? 0.913 -20.188 -19.547 1 95.25 84 GLY A N 1
ATOM 687 C CA . GLY A 1 84 ? 2.102 -20.547 -20.312 1 95.25 84 GLY A CA 1
ATOM 688 C C . GLY A 1 84 ? 2.24 -22.047 -20.516 1 95.25 84 GLY A C 1
ATOM 689 O O . GLY A 1 84 ? 1.367 -22.688 -21.109 1 95.25 84 GLY A O 1
ATOM 690 N N . HIS A 1 85 ? 3.203 -22.625 -19.906 1 96.31 85 HIS A N 1
ATOM 691 C CA . HIS A 1 85 ? 3.398 -24.062 -20.047 1 96.31 85 HIS A CA 1
ATOM 692 C C . HIS A 1 85 ? 2.539 -24.844 -19.062 1 96.31 85 HIS A C 1
ATOM 694 O O . HIS A 1 85 ? 2.59 -26.078 -19.016 1 96.31 85 HIS A O 1
ATOM 700 N N . GLY A 1 86 ? 1.835 -24.141 -18.203 1 97.06 86 GLY A N 1
ATOM 701 C CA . GLY A 1 86 ? 0.967 -24.797 -17.234 1 97.06 86 GLY A CA 1
ATOM 702 C C . GLY A 1 86 ? 1.725 -25.406 -16.062 1 97.06 86 GLY A C 1
ATOM 703 O O . GLY A 1 86 ? 1.213 -26.297 -15.383 1 97.06 86 GLY A O 1
ATOM 704 N N . LEU A 1 87 ? 2.914 -24.938 -15.875 1 97.94 87 LEU A N 1
ATOM 705 C CA . LEU A 1 87 ? 3.803 -25.578 -14.914 1 97.94 87 LEU A CA 1
ATOM 706 C C . LEU A 1 87 ? 3.32 -25.359 -13.484 1 97.94 87 LEU A C 1
ATOM 708 O O . LEU A 1 87 ? 3.41 -26.266 -12.648 1 97.94 87 LEU A O 1
ATOM 712 N N . VAL A 1 88 ? 2.783 -24.188 -13.156 1 98.5 88 VAL A N 1
ATOM 713 C CA . VAL A 1 88 ? 2.318 -23.922 -11.805 1 98.5 88 VAL A CA 1
ATOM 714 C C . VAL A 1 88 ? 1.228 -24.906 -11.422 1 98.5 88 VAL A C 1
ATOM 716 O O . VAL A 1 88 ? 1.278 -25.516 -10.344 1 98.5 88 VAL A O 1
ATOM 719 N N . ALA A 1 89 ? 0.269 -25.109 -12.258 1 98.5 89 ALA A N 1
ATOM 720 C CA . ALA A 1 89 ? -0.813 -26.047 -12 1 98.5 89 ALA A CA 1
ATOM 721 C C . ALA A 1 89 ? -0.271 -27.453 -11.781 1 98.5 89 ALA A C 1
ATOM 723 O O . ALA A 1 89 ? -0.65 -28.141 -10.82 1 98.5 89 ALA A O 1
ATOM 724 N N . GLN A 1 90 ? 0.629 -27.875 -12.703 1 98.12 90 GLN A N 1
ATOM 725 C CA . GLN A 1 90 ? 1.205 -29.203 -12.602 1 98.12 90 GLN A CA 1
ATOM 726 C C . GLN A 1 90 ? 1.952 -29.391 -11.281 1 98.12 90 GLN A C 1
ATOM 728 O O . GLN A 1 90 ? 1.797 -30.406 -10.609 1 98.12 90 GLN A O 1
ATOM 733 N N . LEU A 1 91 ? 2.754 -28.422 -10.93 1 98.44 91 LEU A N 1
ATOM 734 C CA . LEU A 1 91 ? 3.539 -28.484 -9.703 1 98.44 91 LEU A CA 1
ATOM 735 C C . LEU A 1 91 ? 2.631 -28.516 -8.477 1 98.44 91 LEU A C 1
ATOM 737 O O . LEU A 1 91 ? 2.898 -29.25 -7.52 1 98.44 91 LEU A O 1
ATOM 741 N N . MET A 1 92 ? 1.575 -27.734 -8.484 1 98.62 92 MET A N 1
ATOM 742 C CA . MET A 1 92 ? 0.644 -27.734 -7.359 1 98.62 92 MET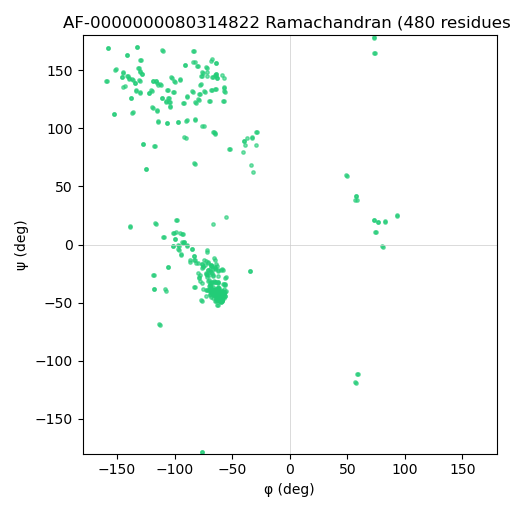 A CA 1
ATOM 743 C C . MET A 1 92 ? 0.032 -29.125 -7.168 1 98.62 92 MET A C 1
ATOM 745 O O . MET A 1 92 ? -0.087 -29.609 -6.043 1 98.62 92 MET A O 1
ATOM 749 N N . MET A 1 93 ? -0.325 -29.766 -8.273 1 98.44 93 MET A N 1
ATOM 750 C CA . MET A 1 93 ? -0.917 -31.094 -8.219 1 98.44 93 MET A CA 1
ATOM 751 C C . MET A 1 93 ? 0.095 -32.125 -7.719 1 98.44 93 MET A C 1
ATOM 753 O O . MET A 1 93 ? -0.283 -33.125 -7.121 1 98.44 93 MET A O 1
ATOM 757 N N . LEU A 1 94 ? 1.402 -31.875 -7.918 1 98.38 94 LEU A N 1
ATOM 758 C CA . LEU A 1 94 ? 2.461 -32.781 -7.496 1 98.38 94 LEU A CA 1
ATOM 759 C C . LEU A 1 94 ? 2.807 -32.562 -6.027 1 98.38 94 LEU A C 1
ATOM 761 O O . LEU A 1 94 ? 3.102 -33.531 -5.305 1 98.38 94 LEU A O 1
ATOM 765 N N . LEU A 1 95 ? 2.775 -31.328 -5.59 1 97.81 95 LEU A N 1
ATOM 766 C CA . LEU A 1 95 ? 3.168 -30.953 -4.234 1 97.81 95 LEU A CA 1
ATOM 767 C C . LEU A 1 95 ? 2.166 -31.484 -3.215 1 97.81 95 LEU A C 1
ATOM 769 O O . LEU A 1 95 ? 2.543 -31.844 -2.096 1 97.81 95 LEU A O 1
ATOM 773 N N . ASP A 1 96 ? 0.907 -31.391 -3.598 1 93.81 96 ASP A N 1
ATOM 774 C CA . ASP A 1 96 ? -0.176 -31.812 -2.711 1 93.81 96 ASP A CA 1
ATOM 775 C C . ASP A 1 96 ? -1.312 -32.469 -3.498 1 93.81 96 ASP A C 1
ATOM 777 O O . ASP A 1 96 ? -1.682 -31.984 -4.574 1 93.81 96 ASP A O 1
ATOM 781 N N . ASP A 1 97 ? -1.878 -33.594 -3.041 1 95.25 97 ASP A N 1
ATOM 782 C CA . ASP A 1 97 ? -2.883 -34.344 -3.768 1 95.25 97 ASP A CA 1
ATOM 783 C C . ASP A 1 97 ? -4.289 -34 -3.281 1 95.25 97 ASP A C 1
ATOM 785 O O . ASP A 1 97 ? -5.207 -34.812 -3.406 1 95.25 97 ASP A O 1
ATOM 789 N N . SER A 1 98 ? -4.426 -32.875 -2.672 1 96.94 98 SER A N 1
ATOM 790 C CA . SER A 1 98 ? -5.715 -32.5 -2.098 1 96.94 98 SER A CA 1
ATOM 791 C C . SER A 1 98 ? -6.672 -32 -3.168 1 96.94 98 SER A C 1
ATOM 793 O O . SER A 1 98 ? -7.891 -32.062 -3 1 96.94 98 SER A O 1
ATOM 795 N N . SER A 1 99 ? -6.172 -31.453 -4.289 1 98.19 99 SER A N 1
ATOM 796 C CA . SER A 1 99 ? -7.004 -30.969 -5.383 1 98.19 99 SER A CA 1
ATOM 797 C C . SER A 1 99 ? -7.387 -32.094 -6.332 1 98.19 99 SER A C 1
ATOM 799 O O . SER A 1 99 ? -6.535 -32.906 -6.727 1 98.19 99 SER A O 1
ATOM 801 N N . PRO A 1 100 ? -8.625 -32.188 -6.648 1 98.06 100 PRO A N 1
ATOM 802 C CA . PRO A 1 100 ? -9.055 -33.25 -7.535 1 98.06 100 PRO A CA 1
ATOM 803 C C . PRO A 1 100 ? -8.539 -33.094 -8.961 1 98.06 100 PRO A C 1
ATOM 805 O O . PRO A 1 100 ? -8.258 -34.094 -9.641 1 98.06 100 PRO A O 1
ATOM 808 N N . CYS A 1 101 ? -8.477 -31.844 -9.422 1 98.5 101 CYS A N 1
ATOM 809 C CA . CYS A 1 101 ? -8.047 -31.594 -10.789 1 98.5 101 CYS A CA 1
ATOM 810 C C . CYS A 1 101 ? -7.539 -30.156 -10.938 1 98.5 101 CYS A C 1
ATOM 812 O O . CYS A 1 101 ? -7.613 -29.359 -10 1 98.5 101 CYS A O 1
ATOM 814 N N . ALA A 1 102 ? -6.934 -29.953 -12.094 1 98.62 102 ALA A N 1
ATOM 815 C CA . ALA A 1 102 ? -6.445 -28.625 -12.453 1 98.62 102 ALA A CA 1
ATOM 816 C C . ALA A 1 102 ? -6.816 -28.266 -13.891 1 98.62 102 ALA A C 1
ATOM 818 O O . ALA A 1 102 ? -6.848 -29.141 -14.758 1 98.62 102 ALA A O 1
ATOM 819 N N . LEU A 1 103 ? -7.195 -27.062 -14.031 1 98.62 103 LEU A N 1
ATOM 820 C CA . LEU A 1 103 ? -7.41 -26.469 -15.344 1 98.62 103 LEU A CA 1
ATOM 821 C C . LEU A 1 103 ? -6.426 -25.328 -15.602 1 98.62 103 LEU A C 1
ATOM 823 O O . LEU A 1 103 ? -6.414 -24.344 -14.867 1 98.62 103 LEU A O 1
ATOM 827 N N . ALA A 1 104 ? -5.578 -25.516 -16.562 1 98.31 104 ALA A N 1
ATOM 828 C CA . ALA A 1 104 ? -4.625 -24.484 -16.969 1 98.31 104 ALA A CA 1
ATOM 829 C C . ALA A 1 104 ? -4.973 -23.953 -18.359 1 98.31 104 ALA A C 1
ATOM 831 O O . ALA A 1 104 ? -5.105 -24.719 -19.312 1 98.31 104 ALA A O 1
ATOM 832 N N . ILE A 1 105 ? -5.109 -22.594 -18.391 1 97.69 105 ILE A N 1
ATOM 833 C CA . ILE A 1 105 ? -5.527 -22.047 -19.672 1 97.69 105 ILE A CA 1
ATOM 834 C C . ILE A 1 105 ? -4.602 -20.906 -20.078 1 97.69 105 ILE A C 1
ATOM 836 O O . ILE A 1 105 ? -4.055 -20.219 -19.203 1 97.69 105 ILE A O 1
ATOM 840 N N . ASP A 1 106 ? -4.426 -20.75 -21.312 1 96.88 106 ASP A N 1
ATOM 841 C CA . ASP A 1 106 ? -3.773 -19.609 -21.953 1 96.88 106 ASP A CA 1
ATOM 842 C C . ASP A 1 106 ? -4.434 -19.281 -23.297 1 96.88 106 ASP A C 1
ATOM 844 O O . ASP A 1 106 ? -5.02 -20.156 -23.938 1 96.88 106 ASP A O 1
ATOM 848 N N . ARG A 1 107 ? -4.406 -17.984 -23.578 1 94.94 107 ARG A N 1
ATOM 849 C CA . ARG A 1 107 ? -4.941 -17.625 -24.891 1 94.94 107 ARG A CA 1
ATOM 850 C C . ARG A 1 107 ? -4.191 -18.359 -26 1 94.94 107 ARG A C 1
ATOM 852 O O . ARG A 1 107 ? -4.785 -18.75 -27 1 94.94 107 ARG A O 1
ATOM 859 N N . ARG A 1 108 ? -2.93 -18.406 -25.812 1 95.38 108 ARG A N 1
ATOM 860 C CA . ARG A 1 108 ? -2.045 -19.141 -26.719 1 95.38 108 ARG A CA 1
ATOM 861 C C . ARG A 1 108 ? -1.017 -19.953 -25.953 1 95.38 108 ARG A C 1
ATOM 863 O O . ARG A 1 108 ? -0.105 -19.391 -25.344 1 95.38 108 ARG A O 1
ATOM 870 N N . LEU A 1 109 ? -1.122 -21.234 -26.062 1 95.56 109 LEU A N 1
ATOM 871 C CA . LEU A 1 109 ? -0.156 -22.109 -25.391 1 95.56 109 LEU A CA 1
ATOM 872 C C . LEU A 1 109 ? 1.153 -22.156 -26.172 1 95.56 109 LEU A C 1
ATOM 874 O O . LEU A 1 109 ? 1.146 -22.219 -27.406 1 95.56 109 LEU A O 1
ATOM 878 N N . PRO A 1 110 ? 2.232 -22.094 -25.422 1 94.5 110 PRO A N 1
ATOM 879 C CA . PRO A 1 110 ? 3.48 -22.391 -26.125 1 94.5 110 PRO A CA 1
ATOM 880 C C . PRO A 1 110 ? 3.471 -23.766 -26.781 1 94.5 110 PRO A C 1
ATOM 882 O O . PRO A 1 110 ? 2.91 -24.719 -26.234 1 94.5 110 PRO A O 1
ATOM 885 N N . PRO A 1 111 ? 4.062 -23.875 -27.906 1 92.88 111 PRO A N 1
ATOM 886 C CA . PRO A 1 111 ? 4.074 -25.156 -28.609 1 92.88 111 PRO A CA 1
ATOM 887 C C . PRO A 1 111 ? 4.629 -26.297 -27.766 1 92.88 111 PRO A C 1
ATOM 889 O O . PRO A 1 111 ? 4.219 -27.453 -27.938 1 92.88 111 PRO A O 1
ATOM 892 N N . SER A 1 112 ? 5.496 -25.938 -26.859 1 94.44 112 SER A N 1
ATOM 893 C CA . SER A 1 112 ? 6.168 -26.969 -26.078 1 94.44 112 SER A CA 1
ATOM 894 C C . SER A 1 112 ? 5.371 -27.312 -24.828 1 94.44 112 SER A C 1
ATOM 896 O O . SER A 1 112 ? 5.773 -28.172 -24.047 1 94.44 112 SER A O 1
ATOM 898 N N . ALA A 1 113 ? 4.266 -26.656 -24.609 1 95.88 113 ALA A N 1
ATOM 899 C CA . ALA A 1 113 ? 3.479 -26.875 -23.406 1 95.88 113 ALA A CA 1
ATOM 900 C C . ALA A 1 113 ? 3.035 -28.344 -23.297 1 95.88 113 ALA A C 1
ATOM 902 O O . ALA A 1 113 ? 3.098 -28.938 -22.219 1 95.88 113 ALA A O 1
ATOM 903 N N . SER A 1 114 ? 2.633 -28.906 -24.422 1 93.81 114 SER A N 1
ATOM 904 C CA . SER A 1 114 ? 2.164 -30.281 -24.422 1 93.81 114 SER A CA 1
ATOM 905 C C . SER A 1 114 ? 3.299 -31.25 -24.125 1 93.81 114 SER A C 1
ATOM 907 O O . SER A 1 114 ? 3.086 -32.281 -23.484 1 93.81 114 SER A O 1
ATOM 909 N N . PHE A 1 115 ? 4.488 -30.891 -24.562 1 94.56 115 PHE A N 1
ATOM 910 C CA . PHE A 1 115 ? 5.648 -31.75 -24.312 1 94.56 115 PHE A CA 1
ATOM 911 C C . PHE A 1 115 ? 5.996 -31.75 -22.828 1 94.56 115 PHE A C 1
ATOM 913 O O . PHE A 1 115 ? 6.293 -32.812 -22.266 1 94.56 115 PHE A O 1
ATOM 920 N N . VAL A 1 116 ? 5.945 -30.547 -22.281 1 95.62 116 VAL A N 1
ATOM 921 C CA . VAL A 1 116 ? 6.211 -30.422 -20.844 1 95.62 116 VAL A CA 1
ATOM 922 C C . VAL A 1 116 ? 5.195 -31.234 -20.047 1 95.62 116 VAL A C 1
ATOM 924 O O . VAL A 1 116 ? 5.57 -32.031 -19.188 1 95.62 116 VAL A O 1
ATOM 927 N N . ALA A 1 117 ? 3.938 -31.125 -20.391 1 96.62 117 ALA A N 1
ATOM 928 C CA . ALA A 1 117 ? 2.869 -31.828 -19.703 1 96.62 117 ALA A CA 1
ATOM 929 C C . ALA A 1 117 ? 3.033 -33.344 -19.844 1 96.62 117 ALA A C 1
ATOM 931 O O . ALA A 1 117 ? 2.869 -34.094 -18.891 1 96.62 117 ALA A O 1
ATOM 932 N N . ALA A 1 118 ? 3.348 -33.781 -21.047 1 96.5 118 ALA A N 1
ATOM 933 C CA . ALA A 1 118 ? 3.527 -35.188 -21.312 1 96.5 118 ALA A CA 1
ATOM 934 C C . ALA A 1 118 ? 4.699 -35.75 -20.516 1 96.5 118 ALA A C 1
ATOM 936 O O . ALA A 1 118 ? 4.613 -36.875 -19.969 1 96.5 118 ALA A O 1
ATOM 937 N N . ALA A 1 119 ? 5.762 -35.031 -20.516 1 97.31 119 ALA A N 1
ATOM 938 C CA . ALA A 1 119 ? 6.938 -35.438 -19.766 1 97.31 119 ALA A CA 1
ATOM 939 C C . ALA A 1 119 ? 6.605 -35.625 -18.281 1 97.31 119 ALA A C 1
ATOM 941 O O . ALA A 1 119 ? 6.996 -36.625 -17.656 1 97.31 119 ALA A O 1
ATOM 942 N N . ILE A 1 120 ? 5.898 -34.688 -17.75 1 97.62 120 ILE A N 1
ATOM 943 C CA . ILE A 1 120 ? 5.531 -34.719 -16.328 1 97.62 120 ILE A CA 1
ATOM 944 C C . ILE A 1 120 ? 4.582 -35.906 -16.094 1 97.62 120 ILE A C 1
ATOM 946 O O . ILE A 1 120 ? 4.758 -36.656 -15.133 1 97.62 120 ILE A O 1
ATOM 950 N N . ARG A 1 121 ? 3.666 -36.156 -16.984 1 96.88 121 ARG A N 1
ATOM 951 C CA . ARG A 1 121 ? 2.693 -37.25 -16.828 1 96.88 121 ARG A CA 1
ATOM 952 C C . ARG A 1 121 ? 3.375 -38.594 -16.891 1 96.88 121 ARG A C 1
ATOM 954 O O . ARG A 1 121 ? 2.953 -39.531 -16.219 1 96.88 121 ARG A O 1
ATOM 961 N N . ARG A 1 122 ? 4.312 -38.688 -17.75 1 97.62 122 ARG A N 1
ATOM 962 C CA . ARG A 1 122 ? 5.055 -39.938 -17.844 1 97.62 122 ARG A CA 1
ATOM 963 C C . ARG A 1 122 ? 5.766 -40.281 -16.531 1 97.62 122 ARG A C 1
ATOM 965 O O . ARG A 1 122 ? 5.789 -41.406 -16.094 1 97.62 122 ARG A O 1
ATOM 972 N N . ALA A 1 123 ? 6.305 -39.25 -15.961 1 97.75 123 ALA A N 1
ATOM 973 C CA . ALA A 1 123 ? 7.035 -39.438 -14.711 1 97.75 123 ALA A CA 1
ATOM 974 C C . ALA A 1 123 ? 6.082 -39.625 -13.531 1 97.75 123 ALA A C 1
ATOM 976 O O . ALA A 1 123 ? 6.398 -40.312 -12.57 1 97.75 123 ALA A O 1
ATOM 977 N N . TRP A 1 124 ? 4.961 -39 -13.547 1 98.12 124 TRP A N 1
ATOM 978 C CA . TRP A 1 124 ? 3.939 -39.094 -12.516 1 98.12 124 TRP A CA 1
ATOM 979 C C . TRP A 1 124 ? 2.582 -39.438 -13.117 1 98.12 124 TRP A C 1
ATOM 981 O O . TRP A 1 124 ? 1.711 -38.562 -13.242 1 98.12 124 TRP A O 1
ATOM 991 N N . PRO A 1 125 ? 2.266 -40.656 -13.312 1 97.44 125 PRO A N 1
ATOM 992 C CA . PRO A 1 125 ? 1.046 -41.094 -13.992 1 97.44 125 PRO A CA 1
ATOM 993 C C . PRO A 1 125 ? -0.224 -40.719 -13.234 1 97.44 125 PRO A C 1
ATOM 995 O O . PRO A 1 125 ? -1.305 -40.656 -13.828 1 97.44 125 PRO A O 1
ATOM 998 N N . ARG A 1 126 ? -0.122 -40.438 -11.961 1 95.62 126 ARG A N 1
ATOM 999 C CA . ARG A 1 126 ? -1.295 -40.062 -11.18 1 95.62 126 ARG A CA 1
ATOM 1000 C C . ARG A 1 126 ? -1.897 -38.781 -11.68 1 95.62 126 ARG A C 1
ATOM 1002 O O . ARG A 1 126 ? -3.033 -38.438 -11.336 1 95.62 126 ARG A O 1
ATOM 1009 N N . LEU A 1 127 ? -1.155 -37.938 -12.469 1 97 127 LEU A N 1
ATOM 1010 C CA . LEU A 1 127 ? -1.651 -36.656 -12.992 1 97 127 LEU A CA 1
ATOM 1011 C C . LEU A 1 127 ? -2.459 -36.875 -14.266 1 97 127 LEU A C 1
ATOM 1013 O O . LEU A 1 127 ? -3.105 -35.938 -14.766 1 97 127 LEU A O 1
ATOM 1017 N N . GLU A 1 128 ? -2.412 -38.125 -14.797 1 95.25 128 GLU A N 1
ATOM 1018 C CA . GLU A 1 128 ? -3.158 -38.406 -16.016 1 95.25 128 GLU A CA 1
ATOM 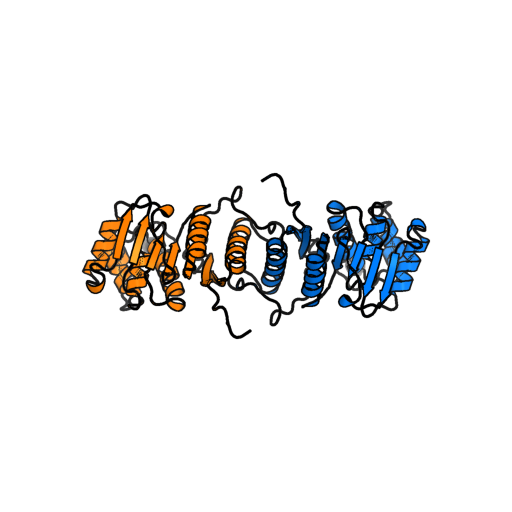1019 C C . GLU A 1 128 ? -4.648 -38.125 -15.836 1 95.25 128 GLU A C 1
ATOM 1021 O O . GLU A 1 128 ? -5.27 -38.625 -14.898 1 95.25 128 GLU A O 1
ATOM 1026 N N . GLY A 1 129 ? -5.18 -37.281 -16.688 1 95.44 129 GLY A N 1
ATOM 1027 C CA . GLY A 1 129 ? -6.598 -36.969 -16.656 1 95.44 129 GLY A CA 1
ATOM 1028 C C . GLY A 1 129 ? -6.941 -35.938 -15.594 1 95.44 129 GLY A C 1
ATOM 1029 O O . GLY A 1 129 ? -8.094 -35.5 -15.484 1 95.44 129 GLY A O 1
ATOM 1030 N N . ARG A 1 130 ? -5.98 -35.5 -14.836 1 98.06 130 ARG A N 1
ATOM 1031 C CA . ARG A 1 130 ? -6.277 -34.625 -13.719 1 98.06 130 ARG A CA 1
ATOM 1032 C C . ARG A 1 130 ? -5.863 -33.188 -14.031 1 98.06 130 ARG A C 1
ATOM 1034 O O . ARG A 1 130 ? -6.289 -32.25 -13.352 1 98.06 130 ARG A O 1
ATOM 1041 N N . VAL A 1 131 ? -4.98 -33 -15.016 1 97.94 131 VAL A N 1
ATOM 1042 C CA . VAL A 1 131 ? -4.562 -31.656 -15.422 1 97.94 131 VAL A CA 1
ATOM 1043 C C . VAL A 1 131 ? -4.945 -31.406 -16.875 1 97.94 131 VAL A C 1
ATOM 1045 O O . VAL A 1 131 ? -4.523 -32.156 -17.766 1 97.94 131 VAL A O 1
ATOM 1048 N N . THR A 1 132 ? -5.75 -30.484 -17.062 1 97.62 132 THR A N 1
ATOM 1049 C CA . THR A 1 132 ? -6.184 -30.109 -18.406 1 97.62 132 THR A CA 1
ATOM 1050 C C . THR A 1 132 ? -5.512 -28.812 -18.844 1 97.62 132 THR A C 1
ATOM 1052 O O . THR A 1 132 ? -5.523 -27.828 -18.109 1 97.62 132 THR A O 1
ATOM 1055 N N . LEU A 1 133 ? -4.859 -28.828 -19.984 1 97.56 133 LEU A N 1
ATOM 1056 C CA . LEU A 1 133 ? -4.273 -27.656 -20.625 1 97.56 133 LEU A CA 1
ATOM 1057 C C . LEU A 1 133 ? -5.086 -27.25 -21.844 1 97.56 133 LEU A C 1
ATOM 1059 O O . LEU A 1 133 ? -5.285 -28.047 -22.766 1 97.56 133 LEU A O 1
ATOM 1063 N N . GLU A 1 134 ? -5.562 -25.984 -21.859 1 96.94 134 GLU A N 1
ATOM 1064 C CA . GLU A 1 134 ? -6.43 -25.562 -22.953 1 96.94 134 GLU A CA 1
ATOM 1065 C C . GLU A 1 134 ? -6.117 -24.125 -23.375 1 96.94 134 GLU A C 1
ATOM 1067 O O . GLU A 1 134 ? -5.734 -23.297 -22.562 1 96.94 134 GLU A O 1
ATOM 1072 N N . GLU A 1 135 ? -6.27 -23.938 -24.703 1 97.38 135 GLU A N 1
ATOM 1073 C CA . GLU A 1 135 ? -6.277 -22.562 -25.203 1 97.38 135 GLU A CA 1
ATOM 1074 C C . GLU A 1 135 ? -7.656 -21.938 -25.047 1 97.38 135 GLU A C 1
ATOM 1076 O O . GLU A 1 135 ? -8.609 -22.344 -25.719 1 97.38 135 GLU A O 1
ATOM 1081 N N . ARG A 1 136 ? -7.754 -21.031 -24.125 1 95.75 136 ARG A N 1
ATOM 1082 C CA . ARG A 1 136 ? -8.984 -20.328 -23.812 1 95.75 136 ARG A CA 1
ATOM 1083 C C . ARG A 1 136 ? -8.688 -18.938 -23.25 1 95.75 136 ARG A C 1
ATOM 1085 O O . ARG A 1 136 ? -7.617 -18.703 -22.703 1 95.75 136 ARG A O 1
ATOM 1092 N N . ALA A 1 137 ? -9.625 -18.062 -23.516 1 94.56 137 ALA A N 1
ATOM 1093 C CA . ALA A 1 137 ? -9.547 -16.75 -22.875 1 94.56 137 ALA A CA 1
ATOM 1094 C C . ALA A 1 137 ? -9.961 -16.828 -21.406 1 94.56 137 ALA A C 1
ATOM 1096 O O . ALA A 1 137 ? -10.812 -17.641 -21.047 1 94.56 137 ALA A O 1
ATOM 1097 N N . ILE A 1 138 ? -9.375 -16.016 -20.547 1 94.69 138 ILE A N 1
ATOM 1098 C CA . ILE A 1 138 ? -9.648 -16 -19.109 1 94.69 138 ILE A CA 1
ATOM 1099 C C . ILE A 1 138 ? -11.141 -15.781 -18.875 1 94.69 138 ILE A C 1
ATOM 1101 O O . ILE A 1 138 ? -11.719 -16.391 -17.969 1 94.69 138 ILE A O 1
ATOM 1105 N N . ASP A 1 139 ? -11.758 -15 -19.734 1 93.56 139 ASP A N 1
ATOM 1106 C CA . ASP A 1 139 ? -13.164 -14.648 -19.562 1 93.56 139 ASP A CA 1
ATOM 1107 C C . ASP A 1 139 ? -14.078 -15.828 -19.875 1 93.56 139 ASP A C 1
ATOM 1109 O O . ASP A 1 139 ? -15.258 -15.828 -19.516 1 93.56 139 ASP A O 1
ATOM 1113 N N . ASP A 1 140 ? -13.547 -16.844 -20.5 1 94.25 140 ASP A N 1
ATOM 1114 C CA . ASP A 1 140 ? -14.359 -17.969 -20.953 1 94.25 140 ASP A CA 1
ATOM 1115 C C . ASP A 1 140 ? -14.32 -19.109 -19.938 1 94.25 140 ASP A C 1
ATOM 1117 O O . ASP A 1 140 ? -14.953 -20.141 -20.141 1 94.25 140 ASP A O 1
ATOM 1121 N N . VAL A 1 141 ? -13.609 -18.922 -18.938 1 95.81 141 VAL A N 1
ATOM 1122 C CA . VAL A 1 141 ? -13.461 -20 -17.969 1 95.81 141 VAL A 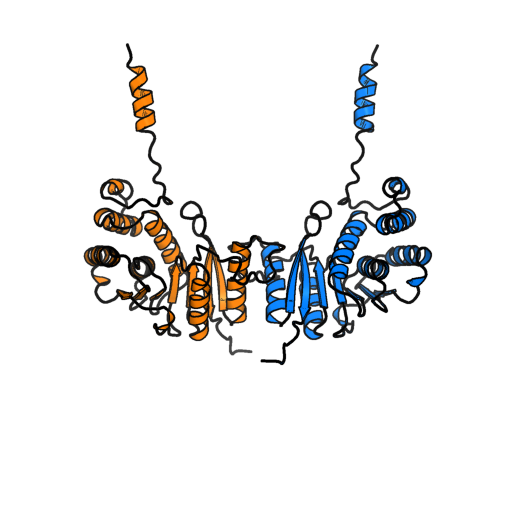CA 1
ATOM 1123 C C . VAL A 1 141 ? -14.375 -19.734 -16.766 1 95.81 141 VAL A C 1
ATOM 1125 O O . VAL A 1 141 ? -14.43 -18.609 -16.25 1 95.81 141 VAL A O 1
ATOM 1128 N N . ALA A 1 142 ? -15.094 -20.781 -16.438 1 97.19 142 ALA A N 1
ATOM 1129 C CA . ALA A 1 142 ? -15.906 -20.672 -15.219 1 97.19 142 ALA A CA 1
ATOM 1130 C C . ALA A 1 142 ? -15.055 -20.875 -13.969 1 97.19 142 ALA A C 1
ATOM 1132 O O . ALA A 1 142 ? -14.32 -21.875 -13.867 1 97.19 142 ALA A O 1
ATOM 1133 N N . ILE A 1 143 ? -15.07 -19.953 -13.07 1 98.44 143 ILE A N 1
ATOM 1134 C CA . ILE A 1 143 ? -14.406 -20.031 -11.773 1 98.44 143 ILE A CA 1
ATOM 1135 C C . ILE A 1 143 ? -15.445 -20.25 -10.68 1 98.44 143 ILE A C 1
ATOM 1137 O O . ILE A 1 143 ? -16.484 -19.594 -10.656 1 98.44 143 ILE A O 1
ATOM 1141 N N . GLU A 1 144 ? -15.18 -21.172 -9.828 1 98.31 144 GLU A N 1
ATOM 1142 C CA . GLU A 1 144 ? -16.109 -21.516 -8.75 1 98.31 144 GLU A CA 1
ATOM 1143 C C . GLU A 1 144 ? -15.539 -21.094 -7.391 1 98.31 144 GLU A C 1
ATOM 1145 O O . GLU A 1 144 ? -14.352 -20.812 -7.266 1 98.31 144 GLU A O 1
ATOM 1150 N N . GLU A 1 145 ? -16.359 -21.109 -6.352 1 97.88 145 GLU A N 1
ATOM 1151 C CA . GLU A 1 145 ? -16.031 -20.625 -5.012 1 97.88 145 GLU A CA 1
ATOM 1152 C C . GLU A 1 145 ? -14.906 -21.453 -4.387 1 97.88 145 GLU A C 1
ATOM 1154 O O . GLU A 1 145 ? -14.039 -20.906 -3.695 1 97.88 145 GLU A O 1
ATOM 1159 N N . ASP A 1 146 ? -14.852 -22.719 -4.707 1 97.81 146 ASP A N 1
ATOM 1160 C CA . ASP A 1 146 ? -13.883 -23.594 -4.047 1 97.81 146 ASP A CA 1
ATOM 1161 C C . ASP A 1 146 ? -12.578 -23.672 -4.832 1 97.81 146 ASP A C 1
ATOM 1163 O O . ASP A 1 146 ? -11.625 -24.328 -4.406 1 97.81 146 ASP A O 1
ATOM 1167 N N . ASP A 1 147 ? -12.484 -22.953 -5.906 1 98.81 147 ASP A N 1
ATOM 1168 C CA . ASP A 1 147 ? -11.297 -22.984 -6.754 1 98.81 147 ASP A CA 1
ATOM 1169 C C . ASP A 1 147 ? -10.117 -22.281 -6.078 1 98.81 147 ASP A C 1
ATOM 1171 O O . ASP A 1 147 ? -10.312 -21.406 -5.227 1 98.81 147 ASP A O 1
ATOM 1175 N N . VAL A 1 148 ? -8.977 -22.734 -6.438 1 98.81 148 VAL A N 1
ATOM 1176 C CA . VAL A 1 148 ? -7.738 -22 -6.195 1 98.81 148 VAL A CA 1
ATOM 1177 C C . VAL A 1 148 ? -7.215 -21.422 -7.508 1 98.81 148 VAL A C 1
ATOM 1179 O O . VAL A 1 148 ? -6.672 -22.141 -8.344 1 98.81 148 VAL A O 1
ATOM 1182 N N . VAL A 1 149 ? -7.402 -20.125 -7.645 1 98.88 149 VAL A N 1
ATOM 1183 C CA . VAL A 1 149 ? -6.992 -19.453 -8.867 1 98.88 149 VAL A CA 1
ATOM 1184 C C . VAL A 1 149 ? -5.543 -18.984 -8.742 1 98.88 149 VAL A C 1
ATOM 1186 O O . VAL A 1 149 ? -5.172 -18.344 -7.754 1 98.88 149 VAL A O 1
ATOM 1189 N N . VAL A 1 150 ? -4.723 -19.359 -9.711 1 98.81 150 VAL A N 1
ATOM 1190 C CA . VAL A 1 150 ? -3.33 -18.922 -9.711 1 98.81 150 VAL A CA 1
ATOM 1191 C C . VAL A 1 150 ? -2.98 -18.297 -11.062 1 98.81 150 VAL A C 1
ATOM 1193 O O . VAL A 1 150 ? -3.545 -18.672 -12.094 1 98.81 150 VAL A O 1
ATOM 1196 N N . ALA A 1 151 ? -2.164 -17.375 -11.047 1 98.38 151 ALA A N 1
ATOM 1197 C CA . ALA A 1 151 ? -1.638 -16.75 -12.258 1 98.38 151 ALA A CA 1
ATOM 1198 C C . ALA A 1 151 ? -0.246 -16.172 -12.016 1 98.38 151 ALA A C 1
ATOM 1200 O O . ALA A 1 151 ? -0.083 -15.234 -11.234 1 98.38 151 ALA A O 1
ATOM 1201 N N . ALA A 1 152 ? 0.68 -16.844 -12.703 1 94.81 152 ALA A N 1
ATOM 1202 C CA . ALA A 1 152 ? 2.051 -16.344 -12.688 1 94.81 152 ALA A CA 1
ATOM 1203 C C . ALA A 1 152 ? 2.396 -15.641 -14 1 94.81 152 ALA A C 1
ATOM 1205 O O . ALA A 1 152 ? 2.152 -16.188 -15.078 1 94.81 152 ALA A O 1
ATOM 1206 N N . HIS A 1 153 ? 2.744 -14.336 -14.055 1 86.81 153 HIS A N 1
ATOM 1207 C CA . HIS A 1 153 ? 3.131 -13.578 -15.234 1 86.81 153 HIS A CA 1
ATOM 1208 C C . HIS A 1 153 ? 1.906 -13.078 -16 1 86.81 153 HIS A C 1
ATOM 1210 O O . HIS A 1 153 ? 1.899 -13.062 -17.234 1 86.81 153 HIS A O 1
ATOM 1216 N N . ALA A 1 154 ? 0.798 -13.039 -15.32 1 90.38 154 ALA A N 1
ATOM 1217 C CA . ALA A 1 154 ? -0.29 -12.281 -15.93 1 90.38 154 ALA A CA 1
ATOM 1218 C C . ALA A 1 154 ? 0.065 -10.797 -16.016 1 90.38 154 ALA A C 1
ATOM 1220 O O . ALA A 1 154 ? -0.116 -10.047 -15.055 1 90.38 154 ALA A O 1
ATOM 1221 N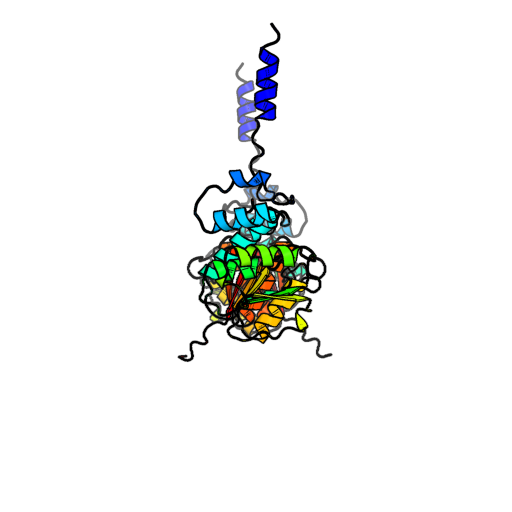 N . CYS A 1 155 ? 0.559 -10.367 -17.125 1 86.25 155 CYS A N 1
ATOM 1222 C CA . CYS A 1 155 ? 1.211 -9.07 -17.234 1 86.25 155 CYS A CA 1
ATOM 1223 C C . CYS A 1 155 ? 0.182 -7.949 -17.375 1 86.25 155 CYS A C 1
ATOM 1225 O O . CYS A 1 155 ? -0.949 -8.188 -17.797 1 86.25 155 CYS A O 1
ATOM 1227 N N . GLY A 1 156 ? 0.558 -6.77 -16.953 1 89 156 GLY A N 1
ATOM 1228 C CA . GLY A 1 156 ? -0.226 -5.551 -17.094 1 89 156 GLY A CA 1
ATOM 1229 C C . GLY A 1 156 ? -1.604 -5.652 -16.469 1 89 156 GLY A C 1
ATOM 1230 O O . GLY A 1 156 ? -1.732 -6 -15.297 1 89 156 GLY A O 1
ATOM 1231 N N . ALA A 1 157 ? -2.631 -5.5 -17.344 1 91.62 157 ALA A N 1
ATOM 1232 C CA . ALA A 1 157 ? -4.012 -5.457 -16.875 1 91.62 157 ALA A CA 1
ATOM 1233 C C . ALA A 1 157 ? -4.559 -6.863 -16.656 1 91.62 157 ALA A C 1
ATOM 1235 O O . ALA A 1 157 ? -5.609 -7.039 -16.031 1 91.62 157 ALA A O 1
ATOM 1236 N N . LEU A 1 158 ? -3.836 -7.797 -17.172 1 94.62 158 LEU A N 1
ATOM 1237 C CA . LEU A 1 158 ? -4.336 -9.164 -17.062 1 94.62 158 LEU A CA 1
ATOM 1238 C C . LEU A 1 158 ? -4.445 -9.594 -15.609 1 94.62 158 LEU A C 1
ATOM 1240 O O . LEU A 1 158 ? -5.355 -10.344 -15.242 1 94.62 158 LEU A O 1
ATOM 1244 N N . THR A 1 159 ? -3.479 -9.172 -14.758 1 97.12 159 THR A N 1
ATOM 1245 C CA . THR A 1 159 ? -3.561 -9.461 -13.336 1 97.12 159 THR A CA 1
ATOM 1246 C C . THR A 1 159 ? -4.867 -8.93 -12.75 1 97.12 159 THR A C 1
ATOM 1248 O O . THR A 1 159 ? -5.504 -9.602 -11.93 1 97.12 159 THR A O 1
ATOM 1251 N N . ASP A 1 160 ? -5.25 -7.773 -13.164 1 97.25 160 ASP A N 1
ATOM 1252 C CA . ASP A 1 160 ? -6.492 -7.18 -12.672 1 97.25 160 ASP A CA 1
ATOM 1253 C C . ASP A 1 160 ? -7.703 -8 -13.109 1 97.25 160 ASP A C 1
ATOM 1255 O O . ASP A 1 160 ? -8.672 -8.141 -12.359 1 97.25 160 ASP A O 1
ATOM 1259 N N . VAL A 1 161 ? -7.645 -8.492 -14.352 1 97.06 161 VAL A N 1
ATOM 1260 C CA . VAL A 1 161 ? -8.719 -9.344 -14.859 1 97.06 161 VAL A CA 1
ATOM 1261 C C . VAL A 1 161 ? -8.812 -10.609 -14 1 97.06 161 VAL A C 1
ATOM 1263 O O . VAL A 1 161 ? -9.906 -11.008 -13.594 1 97.06 161 VAL A O 1
ATOM 1266 N N . VAL A 1 162 ? -7.676 -11.211 -13.68 1 98.12 162 VAL A N 1
ATOM 1267 C CA . VAL A 1 162 ? -7.625 -12.414 -12.852 1 98.12 162 VAL A CA 1
ATOM 1268 C C . VAL A 1 162 ? -8.266 -12.125 -11.492 1 98.12 162 VAL A C 1
ATOM 1270 O O . VAL A 1 162 ? -9.109 -12.891 -11.023 1 98.12 162 VAL A O 1
ATOM 1273 N N . LEU A 1 163 ? -7.887 -11.023 -10.875 1 98.38 163 LEU A N 1
ATOM 1274 C CA . LEU A 1 163 ? -8.406 -10.672 -9.555 1 98.38 163 LEU A CA 1
ATOM 1275 C C . LEU A 1 163 ? -9.906 -10.422 -9.609 1 98.38 163 LEU A C 1
ATOM 1277 O O . LEU A 1 163 ? -10.641 -10.844 -8.719 1 98.38 163 LEU A O 1
ATOM 1281 N N . THR A 1 164 ? -10.336 -9.727 -10.648 1 98.31 164 THR A N 1
ATOM 1282 C CA . THR A 1 164 ? -11.758 -9.445 -10.805 1 98.31 164 THR A CA 1
ATOM 1283 C C . THR A 1 164 ? -12.555 -10.742 -10.883 1 98.31 164 THR A C 1
ATOM 1285 O O . THR A 1 164 ? -13.594 -10.875 -10.234 1 98.31 164 THR A O 1
ATOM 1288 N N . ARG A 1 165 ? -12.062 -11.664 -11.656 1 98.19 165 ARG A N 1
ATOM 1289 C CA . ARG A 1 165 ? -12.758 -12.938 -11.828 1 98.19 165 ARG A CA 1
ATOM 1290 C C . ARG A 1 165 ? -12.773 -13.727 -10.523 1 98.19 165 ARG A C 1
ATOM 1292 O O . ARG A 1 165 ? -13.789 -14.336 -10.18 1 98.19 165 ARG A O 1
ATOM 1299 N N . ALA A 1 166 ? -11.648 -13.758 -9.812 1 98.5 166 ALA A N 1
ATOM 1300 C CA . ALA A 1 166 ? -11.578 -14.453 -8.531 1 98.5 166 ALA A CA 1
ATOM 1301 C C . ALA A 1 166 ? -12.547 -13.844 -7.52 1 98.5 166 ALA A C 1
ATOM 1303 O O . ALA A 1 166 ? -13.25 -14.562 -6.812 1 98.5 166 ALA A O 1
ATOM 1304 N N . ILE A 1 167 ? -12.539 -12.523 -7.438 1 98.5 167 ILE A N 1
ATOM 1305 C CA . ILE A 1 167 ? -13.406 -11.805 -6.512 1 98.5 167 ILE A CA 1
ATOM 1306 C C . ILE A 1 167 ? -14.867 -12.125 -6.82 1 98.5 167 ILE A C 1
ATOM 1308 O O . ILE A 1 167 ? -15.656 -12.406 -5.91 1 98.5 167 ILE A O 1
ATOM 1312 N N . ALA A 1 168 ? -15.273 -12.086 -8.109 1 98.12 168 ALA A N 1
ATOM 1313 C CA . ALA A 1 168 ? -16.641 -12.352 -8.523 1 98.12 168 ALA A CA 1
ATOM 1314 C C . ALA A 1 168 ? -17.094 -13.734 -8.078 1 98.12 168 ALA A C 1
ATOM 1316 O O . ALA A 1 168 ? -18.266 -13.922 -7.707 1 98.12 168 ALA A O 1
ATOM 1317 N N . ALA A 1 169 ? -16.219 -14.656 -8.062 1 98.19 169 ALA A N 1
ATOM 1318 C CA . ALA A 1 169 ? -16.562 -16.031 -7.719 1 98.19 169 ALA A CA 1
ATOM 1319 C C . ALA A 1 169 ? -16.312 -16.297 -6.234 1 98.19 169 ALA A C 1
ATOM 1321 O O . ALA A 1 169 ? -16.641 -17.375 -5.734 1 98.19 169 ALA A O 1
ATOM 1322 N N . ARG A 1 170 ? -15.664 -15.328 -5.555 1 98.38 170 ARG A N 1
ATOM 1323 C CA . ARG A 1 170 ? -15.227 -15.5 -4.176 1 98.38 170 ARG A CA 1
ATOM 1324 C C . ARG A 1 170 ? -14.281 -16.688 -4.043 1 98.38 170 ARG A C 1
ATOM 1326 O O . ARG A 1 170 ? -14.414 -17.484 -3.113 1 98.38 170 ARG A O 1
ATOM 1333 N N . ALA A 1 171 ? -13.445 -16.844 -5.039 1 98.75 171 ALA A N 1
ATOM 1334 C CA . ALA A 1 171 ? -12.469 -17.938 -5.043 1 98.75 171 ALA A CA 1
ATOM 1335 C C . ALA A 1 171 ? -11.156 -17.484 -4.41 1 98.75 171 ALA A C 1
ATOM 1337 O O . ALA A 1 171 ? -10.844 -16.297 -4.387 1 98.75 171 ALA A O 1
ATOM 1338 N N . ARG A 1 172 ? -10.383 -18.438 -3.861 1 98.81 172 ARG A N 1
ATOM 1339 C CA . ARG A 1 172 ? -9.008 -18.156 -3.445 1 98.81 172 ARG A CA 1
ATOM 1340 C C . ARG A 1 172 ? -8.133 -17.797 -4.641 1 98.81 172 ARG A C 1
ATOM 1342 O O . ARG A 1 172 ? -8.344 -18.312 -5.742 1 98.81 172 ARG A O 1
ATOM 1349 N N . VAL A 1 173 ? -7.215 -16.906 -4.391 1 98.94 173 VAL A N 1
ATOM 1350 C CA . VAL A 1 173 ? -6.449 -16.438 -5.543 1 98.94 173 VAL A CA 1
ATOM 1351 C C . VAL A 1 173 ? -5.008 -16.156 -5.121 1 98.94 173 VAL A C 1
ATOM 1353 O O . VAL A 1 173 ? -4.758 -15.719 -3.998 1 98.94 173 VAL A O 1
ATOM 1356 N N . ALA A 1 174 ? -4.047 -16.438 -5.988 1 98.88 174 ALA A N 1
ATOM 1357 C CA . ALA A 1 174 ? -2.637 -16.078 -5.867 1 98.88 174 ALA A CA 1
ATOM 1358 C C . ALA A 1 174 ? -2.078 -15.594 -7.199 1 98.88 174 ALA A C 1
ATOM 1360 O O . ALA A 1 174 ? -2.211 -16.281 -8.219 1 98.88 174 ALA A O 1
ATOM 1361 N N . VAL A 1 175 ? -1.493 -14.43 -7.176 1 98.75 175 VAL A N 1
ATOM 1362 C CA . VAL A 1 175 ? -0.953 -13.891 -8.422 1 98.75 175 VAL A CA 1
ATOM 1363 C C . VAL A 1 175 ? 0.482 -13.422 -8.203 1 98.75 175 VAL A C 1
ATOM 1365 O O . VAL A 1 175 ? 0.809 -12.883 -7.137 1 98.75 175 VAL A O 1
ATOM 1368 N N . LEU A 1 176 ? 1.326 -13.633 -9.133 1 98.31 176 LEU A N 1
ATOM 1369 C CA . LEU A 1 176 ? 2.68 -13.102 -9.219 1 98.31 176 LEU A CA 1
ATOM 1370 C C . LEU A 1 176 ? 2.834 -12.211 -10.453 1 98.31 176 LEU A C 1
ATOM 1372 O O . LEU A 1 176 ? 3.336 -12.656 -11.484 1 98.31 176 LEU A O 1
ATOM 1376 N N . PRO A 1 177 ? 2.443 -10.93 -10.258 1 95.44 177 PRO A N 1
ATOM 1377 C CA . PRO A 1 177 ? 2.543 -10.031 -11.414 1 95.44 177 PRO A CA 1
ATOM 1378 C C . PRO A 1 177 ? 3.982 -9.828 -11.875 1 95.44 177 PRO A C 1
ATOM 1380 O O . PRO A 1 177 ? 4.906 -9.812 -11.055 1 95.44 177 PRO A O 1
ATOM 1383 N N . CYS A 1 178 ? 4.215 -9.656 -13.125 1 91.44 178 CYS A N 1
ATOM 1384 C CA . CYS A 1 178 ? 5.559 -9.422 -13.648 1 91.44 178 CYS A CA 1
ATOM 1385 C C . CYS A 1 178 ? 5.68 -8.016 -14.219 1 91.44 178 CYS A C 1
ATOM 1387 O O . CYS A 1 178 ? 6.379 -7.168 -13.656 1 91.44 178 CYS A O 1
ATOM 1389 N N . CYS A 1 179 ? 5.012 -7.762 -15.297 1 91.69 179 CYS A N 1
ATOM 1390 C CA . CYS A 1 179 ? 5.078 -6.441 -15.914 1 91.69 179 CYS A CA 1
ATOM 1391 C C . CYS A 1 179 ? 3.852 -5.609 -15.555 1 91.69 179 CYS A C 1
ATOM 1393 O O . CYS A 1 179 ? 2.758 -6.152 -15.391 1 91.69 179 CYS A O 1
ATOM 1395 N N . HIS A 1 180 ? 4.137 -4.328 -15.312 1 93.5 180 HIS A N 1
ATOM 1396 C CA . HIS A 1 180 ? 3.078 -3.387 -14.961 1 93.5 180 HIS A CA 1
ATOM 1397 C C . HIS A 1 180 ? 2.922 -2.311 -16.031 1 93.5 180 HIS A C 1
ATOM 1399 O O . HIS A 1 180 ? 3.91 -1.855 -16.609 1 93.5 180 HIS A O 1
ATOM 1405 N N . ASP A 1 181 ? 1.731 -2.008 -16.312 1 93.19 181 ASP A N 1
ATOM 1406 C CA . ASP A 1 181 ? 1.438 -0.847 -17.156 1 93.19 181 ASP A CA 1
ATOM 1407 C C . ASP A 1 181 ? 1.212 0.399 -16.297 1 93.19 181 ASP A C 1
ATOM 1409 O O . ASP A 1 181 ? 0.074 0.722 -15.953 1 93.19 181 ASP A O 1
ATOM 1413 N N . VAL A 1 182 ? 2.195 1.122 -16.062 1 91.19 182 VAL A N 1
ATOM 1414 C CA . VAL A 1 182 ? 2.211 2.221 -15.094 1 91.19 182 VAL A CA 1
ATOM 1415 C C . VAL A 1 182 ? 1.254 3.318 -15.555 1 91.19 182 VAL A C 1
ATOM 1417 O O . VAL A 1 182 ? 0.665 4.02 -14.727 1 91.19 182 VAL A O 1
ATOM 1420 N N . GLY A 1 183 ? 1.089 3.523 -16.828 1 91.38 183 GLY A N 1
ATOM 1421 C CA . GLY A 1 183 ? 0.192 4.543 -17.344 1 91.38 183 GLY A CA 1
ATOM 1422 C C . GLY A 1 183 ? -1.272 4.164 -17.234 1 91.38 183 GLY A C 1
ATOM 1423 O O . GLY A 1 183 ? -2.141 5.035 -17.172 1 91.38 183 GLY A O 1
ATOM 1424 N N . ARG A 1 184 ? -1.568 2.865 -17.062 1 91.06 184 ARG A N 1
ATOM 1425 C CA . ARG A 1 184 ? -2.959 2.426 -17.125 1 91.06 184 ARG A CA 1
ATOM 1426 C C . ARG A 1 184 ? -3.408 1.815 -15.805 1 91.06 184 ARG A C 1
ATOM 1428 O O . ARG A 1 184 ? -4.57 1.945 -15.422 1 91.06 184 ARG A O 1
ATOM 1435 N N . ASN A 1 185 ? -2.484 1.071 -15.18 1 94.94 185 ASN A N 1
ATOM 1436 C CA . ASN A 1 185 ? -2.854 0.441 -13.922 1 94.94 185 ASN A CA 1
ATOM 1437 C C . ASN A 1 185 ? -3.074 1.477 -12.82 1 94.94 185 ASN A C 1
ATOM 1439 O O . ASN A 1 185 ? -2.471 2.551 -12.844 1 94.94 185 ASN A O 1
ATOM 1443 N N . ASP A 1 186 ? -4.008 1.185 -12.008 1 96.88 186 ASP A N 1
ATOM 1444 C CA . ASP A 1 186 ? -4.32 2.051 -10.875 1 96.88 186 ASP A CA 1
ATOM 1445 C C . ASP A 1 186 ? -3.207 2.01 -9.828 1 96.88 186 ASP A C 1
ATOM 1447 O O . ASP A 1 186 ? -2.865 0.938 -9.32 1 96.88 186 ASP A O 1
ATOM 1451 N N . ARG A 1 187 ? -2.662 3.119 -9.492 1 97.38 187 ARG A N 1
ATOM 1452 C CA . ARG A 1 187 ? -1.55 3.205 -8.555 1 97.38 187 ARG A CA 1
ATOM 1453 C C . ARG A 1 187 ? -2.029 3.641 -7.176 1 97.38 187 ARG A C 1
ATOM 1455 O O . ARG A 1 187 ? -1.222 3.832 -6.262 1 97.38 187 ARG A O 1
ATOM 1462 N N . GLY A 1 188 ? -3.293 3.885 -7.02 1 97.81 188 GLY A N 1
ATOM 1463 C CA . GLY A 1 188 ? -3.93 4.078 -5.727 1 97.81 188 GLY A CA 1
ATOM 1464 C C . GLY A 1 188 ? -3.611 5.422 -5.098 1 97.81 188 GLY A C 1
ATOM 1465 O O . GLY A 1 188 ? -3.848 5.625 -3.904 1 97.81 188 GLY A O 1
ATOM 1466 N N . GLY A 1 189 ? -2.975 6.367 -5.875 1 98.06 189 GLY A N 1
ATOM 1467 C CA . GLY A 1 189 ? -2.533 7.621 -5.285 1 98.06 189 GLY A CA 1
ATOM 1468 C C . GLY A 1 189 ? -1.313 7.465 -4.398 1 98.06 189 GLY A C 1
ATOM 1469 O O . GLY A 1 189 ? -1.08 8.281 -3.506 1 98.06 189 GLY A O 1
ATOM 1470 N N . LEU A 1 190 ? -0.573 6.379 -4.605 1 98.69 190 LEU A N 1
ATOM 1471 C CA . LEU A 1 190 ? 0.496 6.016 -3.682 1 98.69 190 LEU A CA 1
ATOM 1472 C C . LEU A 1 190 ? 1.856 6.422 -4.238 1 98.69 190 LEU A C 1
ATOM 1474 O O . LEU A 1 190 ? 2.895 6.059 -3.68 1 98.69 190 LEU A O 1
ATOM 1478 N N . GLU A 1 191 ? 1.86 7.184 -5.32 1 96.94 191 GLU A N 1
ATOM 1479 C CA . GLU A 1 191 ? 3.08 7.477 -6.062 1 96.94 191 GLU A CA 1
ATOM 1480 C C . GLU A 1 191 ? 4.027 8.359 -5.25 1 96.94 191 GLU A C 1
ATOM 1482 O O . GLU A 1 191 ? 5.223 8.43 -5.543 1 96.94 191 GLU A O 1
ATOM 1487 N N . GLY A 1 192 ? 3.512 8.992 -4.266 1 98.31 192 GLY A N 1
ATOM 1488 C CA . GLY A 1 192 ? 4.379 9.797 -3.416 1 98.31 192 GLY A CA 1
ATOM 1489 C C . GLY A 1 192 ? 5.211 8.961 -2.459 1 98.31 192 GLY A C 1
ATOM 1490 O O . GLY A 1 192 ? 6.188 9.445 -1.89 1 98.31 192 GLY A O 1
ATOM 1491 N N . TRP A 1 193 ? 4.844 7.746 -2.271 1 98.5 193 TRP A N 1
ATOM 1492 C CA . TRP A 1 193 ? 5.484 6.914 -1.258 1 98.5 193 TRP A CA 1
ATOM 1493 C C . TRP A 1 193 ? 6.156 5.703 -1.894 1 98.5 193 TRP A C 1
ATOM 1495 O O . TRP A 1 193 ? 7.117 5.16 -1.346 1 98.5 193 TRP A O 1
ATOM 1505 N N . LEU A 1 194 ? 5.633 5.301 -3.045 1 98.44 194 LEU A N 1
ATOM 1506 C CA . LEU A 1 194 ? 6.051 4.023 -3.615 1 98.44 194 LEU A CA 1
ATOM 1507 C C . LEU A 1 194 ? 6.426 4.18 -5.086 1 98.44 194 LEU A C 1
ATOM 1509 O O . LEU A 1 194 ? 5.863 5.023 -5.789 1 98.44 194 LEU A O 1
ATOM 1513 N N . ASP A 1 195 ? 7.367 3.289 -5.566 1 97.25 195 ASP A N 1
ATOM 1514 C CA . ASP A 1 195 ? 7.562 3.211 -7.012 1 97.25 195 ASP A CA 1
ATOM 1515 C C . ASP A 1 195 ? 6.305 2.699 -7.707 1 97.25 195 ASP A C 1
ATOM 1517 O O . ASP A 1 195 ? 5.477 2.025 -7.09 1 97.25 195 ASP A O 1
ATOM 1521 N N . PRO A 1 196 ? 6.148 2.992 -8.898 1 97 196 PRO A N 1
ATOM 1522 C CA . PRO A 1 196 ? 4.887 2.744 -9.609 1 97 196 PRO A CA 1
ATOM 1523 C C . PRO A 1 196 ? 4.48 1.272 -9.586 1 97 196 PRO A C 1
ATOM 1525 O O . PRO A 1 196 ? 3.314 0.953 -9.344 1 97 196 PRO A O 1
ATOM 1528 N N . ALA A 1 197 ? 5.398 0.346 -9.836 1 96.88 197 ALA A N 1
ATOM 1529 C CA . ALA A 1 197 ? 5.059 -1.073 -9.883 1 96.88 197 ALA A CA 1
ATOM 1530 C C . ALA A 1 197 ? 4.559 -1.564 -8.531 1 96.88 197 ALA A C 1
ATOM 1532 O O . ALA A 1 197 ? 3.551 -2.273 -8.453 1 96.88 197 ALA A O 1
ATOM 1533 N N . LEU A 1 198 ? 5.305 -1.198 -7.5 1 97.94 198 LEU A N 1
ATOM 1534 C CA . LEU A 1 198 ? 4.898 -1.567 -6.148 1 97.94 198 LEU A CA 1
ATOM 1535 C C . LEU A 1 198 ? 3.562 -0.923 -5.789 1 97.94 198 LEU A C 1
ATOM 1537 O O . LEU A 1 198 ? 2.715 -1.554 -5.152 1 97.94 198 LEU A O 1
ATOM 1541 N N . ALA A 1 199 ? 3.346 0.354 -6.164 1 98.44 199 ALA A N 1
ATOM 1542 C CA . ALA A 1 199 ? 2.082 1.043 -5.922 1 98.44 199 ALA A CA 1
ATOM 1543 C C . ALA A 1 199 ? 0.915 0.287 -6.547 1 98.44 199 ALA A C 1
ATOM 1545 O O . ALA A 1 199 ? -0.144 0.143 -5.934 1 98.44 199 ALA A O 1
ATOM 1546 N N . ILE A 1 200 ? 1.131 -0.183 -7.75 1 98.19 200 ILE A N 1
ATOM 1547 C CA . ILE A 1 200 ? 0.099 -0.936 -8.453 1 98.19 200 ILE A CA 1
ATOM 1548 C C . ILE A 1 200 ? -0.208 -2.225 -7.695 1 98.19 200 ILE A C 1
ATOM 1550 O O . ILE A 1 200 ? -1.374 -2.553 -7.461 1 98.19 200 ILE A O 1
ATOM 1554 N N . ASP A 1 201 ? 0.849 -2.949 -7.281 1 98.31 201 ASP A N 1
ATOM 1555 C CA . ASP A 1 201 ? 0.658 -4.211 -6.574 1 98.31 201 ASP A CA 1
ATOM 1556 C C . ASP A 1 201 ? -0.056 -3.992 -5.242 1 98.31 201 ASP A C 1
ATOM 1558 O O . ASP A 1 201 ? -0.95 -4.758 -4.875 1 98.31 201 ASP A O 1
ATOM 1562 N N . VAL A 1 202 ? 0.358 -2.969 -4.531 1 98.69 202 VAL A N 1
ATOM 1563 C CA . VAL A 1 202 ? -0.258 -2.641 -3.248 1 98.69 202 VAL A CA 1
ATOM 1564 C C . VAL A 1 202 ? -1.722 -2.26 -3.461 1 98.69 202 VAL A C 1
ATOM 1566 O O . VAL A 1 202 ? -2.584 -2.615 -2.654 1 98.69 202 VAL A O 1
ATOM 1569 N N . THR A 1 203 ? -2.016 -1.539 -4.512 1 98.44 203 THR A N 1
ATOM 1570 C CA . THR A 1 203 ? -3.383 -1.163 -4.848 1 98.44 203 THR A CA 1
ATOM 1571 C C . THR A 1 20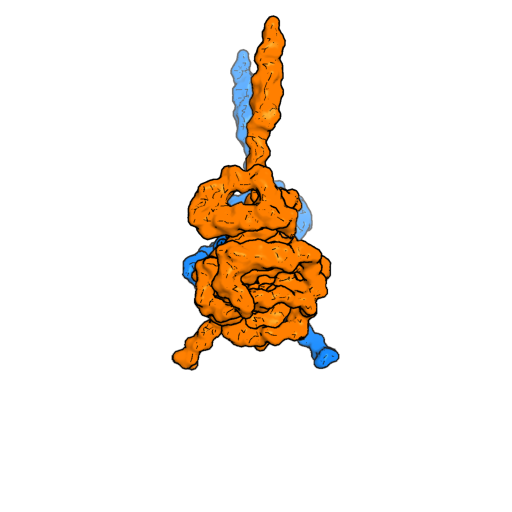3 ? -4.227 -2.4 -5.141 1 98.44 203 THR A C 1
ATOM 1573 O O . THR A 1 203 ? -5.391 -2.475 -4.738 1 98.44 203 THR A O 1
ATOM 1576 N N . ARG A 1 204 ? -3.646 -3.355 -5.812 1 98.5 204 ARG A N 1
ATOM 1577 C CA . ARG A 1 204 ? -4.324 -4.621 -6.078 1 98.5 204 ARG A CA 1
ATOM 1578 C C . ARG A 1 204 ? -4.648 -5.355 -4.781 1 98.5 204 ARG A C 1
ATOM 1580 O O . ARG A 1 204 ? -5.738 -5.902 -4.629 1 98.5 204 ARG A O 1
ATOM 1587 N N . ALA A 1 205 ? -3.684 -5.383 -3.844 1 98.75 205 ALA A N 1
ATOM 1588 C CA . ALA A 1 205 ? -3.916 -5.992 -2.537 1 98.75 205 ALA A CA 1
ATOM 1589 C C . ALA A 1 205 ? -5.066 -5.301 -1.806 1 98.75 205 ALA A C 1
ATOM 1591 O O . ALA A 1 205 ? -5.922 -5.965 -1.219 1 98.75 205 ALA A O 1
ATOM 1592 N N . ALA A 1 206 ? -5.074 -3.98 -1.856 1 98.5 206 ALA A N 1
ATOM 1593 C CA . ALA A 1 206 ? -6.125 -3.203 -1.207 1 98.5 206 ALA A CA 1
ATOM 1594 C C . ALA A 1 206 ? -7.492 -3.518 -1.811 1 98.5 206 ALA A C 1
ATOM 1596 O O . ALA A 1 206 ? -8.492 -3.564 -1.097 1 98.5 206 ALA A O 1
ATOM 1597 N N . ARG A 1 207 ? -7.539 -3.664 -3.123 1 97.94 207 ARG A N 1
ATOM 1598 C CA . ARG A 1 207 ? -8.781 -4.012 -3.807 1 97.94 207 ARG A CA 1
ATOM 1599 C C . ARG A 1 207 ? -9.336 -5.336 -3.297 1 97.94 207 ARG A C 1
ATOM 1601 O O . ARG A 1 207 ? -10.539 -5.457 -3.051 1 97.94 207 ARG A O 1
ATOM 1608 N N . LEU A 1 208 ? -8.469 -6.328 -3.141 1 98.44 208 LEU A N 1
ATOM 1609 C CA . LEU A 1 208 ? -8.891 -7.609 -2.588 1 98.44 208 LEU A CA 1
ATOM 1610 C C . LEU A 1 208 ? -9.484 -7.43 -1.193 1 98.44 208 LEU A C 1
ATOM 1612 O O . LEU A 1 208 ? -10.57 -7.934 -0.907 1 98.44 208 LEU A O 1
ATOM 1616 N N . ARG A 1 209 ? -8.82 -6.719 -0.337 1 98 209 ARG A N 1
ATOM 1617 C CA . ARG A 1 209 ? -9.289 -6.52 1.03 1 98 209 ARG A CA 1
ATOM 1618 C C . ARG A 1 209 ? -10.648 -5.828 1.047 1 98 209 ARG A C 1
ATOM 1620 O O . ARG A 1 209 ? -11.539 -6.227 1.8 1 98 209 ARG A O 1
ATOM 1627 N N . ALA A 1 210 ? -10.734 -4.828 0.224 1 96.56 210 ALA A N 1
ATOM 1628 C CA . ALA A 1 210 ? -11.992 -4.086 0.152 1 96.56 210 ALA A CA 1
ATOM 1629 C C . ALA A 1 210 ? -13.133 -4.984 -0.319 1 96.56 210 ALA A C 1
ATOM 1631 O O . ALA A 1 210 ? -14.305 -4.676 -0.098 1 96.56 210 ALA A O 1
ATOM 1632 N N . SER A 1 211 ? -12.789 -6.039 -0.991 1 97.5 211 SER A N 1
ATOM 1633 C CA . SER A 1 211 ? -13.781 -6.973 -1.509 1 97.5 211 SER A CA 1
ATOM 1634 C C . SER A 1 211 ? -14.031 -8.117 -0.53 1 97.5 211 SER A C 1
ATOM 1636 O O . SER A 1 211 ? -14.617 -9.133 -0.894 1 97.5 211 SER A O 1
ATOM 1638 N N . GLY A 1 212 ? -13.492 -8.008 0.654 1 97.06 212 GLY A N 1
ATOM 1639 C CA . GLY A 1 212 ? -13.781 -8.984 1.697 1 97.06 212 GLY A CA 1
ATOM 1640 C C . GLY A 1 212 ? -12.773 -10.109 1.757 1 97.06 212 GLY A C 1
ATOM 1641 O O . GLY A 1 212 ? -13.094 -11.219 2.197 1 97.06 212 GLY A O 1
ATOM 1642 N N . TYR A 1 213 ? -11.594 -9.914 1.306 1 98.5 213 TYR A N 1
ATOM 1643 C CA . TYR A 1 213 ? -10.562 -10.945 1.307 1 98.5 213 TYR A CA 1
ATOM 1644 C C . TYR A 1 213 ? -9.562 -10.719 2.434 1 98.5 213 TYR A C 1
ATOM 1646 O O . TYR A 1 213 ? -9.227 -9.57 2.75 1 98.5 213 TYR A O 1
ATOM 1654 N N . ASP A 1 214 ? -9.102 -11.812 3.012 1 98.12 214 ASP A N 1
ATOM 1655 C CA . ASP A 1 214 ? -7.836 -11.797 3.734 1 98.12 214 ASP A CA 1
ATOM 1656 C C . ASP A 1 214 ? -6.652 -11.844 2.77 1 98.12 214 ASP A C 1
ATOM 1658 O O . ASP A 1 214 ? -6.617 -12.672 1.857 1 98.12 214 ASP A O 1
ATOM 1662 N N . VAL A 1 215 ? -5.742 -10.945 2.965 1 98.5 215 VAL A N 1
ATOM 1663 C CA . VAL A 1 215 ? -4.645 -10.781 2.018 1 98.5 215 VAL A CA 1
ATOM 1664 C C . VAL A 1 215 ? -3.32 -11.109 2.699 1 98.5 215 VAL A C 1
ATOM 1666 O O . VAL A 1 215 ? -3.104 -10.742 3.857 1 98.5 215 VAL A O 1
ATOM 1669 N N . ARG A 1 216 ? -2.465 -11.758 1.988 1 98.31 216 ARG A N 1
ATOM 1670 C CA . ARG A 1 216 ? -1.084 -12.023 2.379 1 98.31 216 ARG A CA 1
ATOM 1671 C C . ARG A 1 216 ? -0.123 -11.727 1.233 1 98.31 216 ARG A C 1
ATOM 1673 O O . ARG A 1 216 ? -0.365 -12.125 0.093 1 98.31 216 ARG A O 1
ATOM 1680 N N . THR A 1 217 ? 0.92 -11.016 1.613 1 98.81 217 THR A N 1
ATOM 1681 C CA . THR A 1 217 ? 1.939 -10.695 0.618 1 98.81 217 THR A CA 1
ATOM 1682 C C . THR A 1 217 ? 3.246 -11.414 0.935 1 98.81 217 THR A C 1
ATOM 1684 O O . THR A 1 217 ? 3.625 -11.547 2.102 1 98.81 217 THR A O 1
ATOM 1687 N N . GLN A 1 218 ? 3.865 -11.93 -0.076 1 98.38 218 GLN A N 1
ATOM 1688 C CA . GLN A 1 218 ? 5.156 -12.602 0.02 1 98.38 218 GLN A CA 1
ATOM 1689 C C . GLN A 1 218 ? 6.035 -12.281 -1.186 1 98.38 218 GLN A C 1
ATOM 1691 O O . GLN A 1 218 ? 5.562 -11.703 -2.17 1 98.38 218 GLN A O 1
ATOM 1696 N N . THR A 1 219 ? 7.254 -12.555 -0.984 1 98.12 219 THR A N 1
ATOM 1697 C CA . THR A 1 219 ? 8.164 -12.508 -2.125 1 98.12 219 THR A CA 1
ATOM 1698 C C . THR A 1 219 ? 8.789 -13.875 -2.383 1 98.12 219 THR A C 1
ATOM 1700 O O . THR A 1 219 ? 9.047 -14.633 -1.444 1 98.12 219 THR A O 1
ATOM 1703 N N . ILE A 1 220 ? 8.906 -14.188 -3.635 1 97.75 220 ILE A N 1
ATOM 1704 C CA . ILE A 1 220 ? 9.812 -15.297 -3.943 1 97.75 220 ILE A CA 1
ATOM 1705 C C . ILE A 1 220 ? 11.242 -14.781 -4.023 1 97.75 220 ILE A C 1
ATOM 1707 O O . ILE A 1 220 ? 11.477 -13.57 -4.051 1 97.75 220 ILE A O 1
ATOM 1711 N N . PRO A 1 221 ? 12.211 -15.688 -4.02 1 96.38 221 PRO A N 1
ATOM 1712 C CA . PRO A 1 221 ? 13.602 -15.211 -3.986 1 96.38 221 PRO A CA 1
ATOM 1713 C C . PRO A 1 221 ? 13.93 -14.281 -5.152 1 96.38 221 PRO A C 1
ATOM 1715 O O . PRO A 1 221 ? 13.625 -14.594 -6.305 1 96.38 221 PRO A O 1
ATOM 1718 N N . ALA A 1 222 ? 14.602 -13.219 -4.852 1 94.94 222 ALA A N 1
ATOM 1719 C CA . ALA A 1 222 ? 14.906 -12.188 -5.84 1 94.94 222 ALA A CA 1
ATOM 1720 C C . ALA A 1 222 ? 15.898 -12.703 -6.879 1 94.94 222 ALA A C 1
ATOM 1722 O O . ALA A 1 222 ? 15.984 -12.164 -7.984 1 94.94 222 ALA A O 1
ATOM 1723 N N . ASP A 1 223 ? 16.656 -13.656 -6.566 1 94.31 223 ASP A N 1
ATOM 1724 C CA . ASP A 1 223 ? 17.609 -14.227 -7.516 1 94.31 223 ASP A CA 1
ATOM 1725 C C . ASP A 1 223 ? 16.906 -15.023 -8.602 1 94.31 223 ASP A C 1
ATOM 1727 O O . ASP A 1 223 ? 17.469 -15.273 -9.672 1 94.31 223 ASP A O 1
ATOM 1731 N N . VAL A 1 224 ? 15.719 -15.445 -8.297 1 93.94 224 VAL A N 1
ATOM 1732 C CA . VAL A 1 224 ? 14.906 -16.109 -9.312 1 93.94 224 VAL A CA 1
ATOM 1733 C C . VAL A 1 224 ? 14.336 -15.078 -10.281 1 93.94 224 VAL A C 1
ATOM 1735 O O . VAL A 1 224 ? 14.438 -15.234 -11.5 1 93.94 224 VAL A O 1
ATOM 1738 N N . THR A 1 225 ? 13.781 -14.07 -9.719 1 93.19 225 THR A N 1
ATOM 1739 C CA . THR A 1 225 ? 13.211 -12.984 -10.508 1 93.19 225 THR A CA 1
ATOM 1740 C C . THR A 1 225 ? 13.094 -11.711 -9.68 1 93.19 225 THR A C 1
ATOM 1742 O O . THR A 1 225 ? 12.75 -11.766 -8.5 1 93.19 225 THR A O 1
ATOM 1745 N N . PRO A 1 226 ? 13.383 -10.602 -10.328 1 92.38 226 PRO A N 1
ATOM 1746 C CA . PRO A 1 226 ? 13.125 -9.344 -9.625 1 92.38 226 PRO A CA 1
ATOM 1747 C C . PRO A 1 226 ? 11.633 -9.023 -9.516 1 92.38 226 PRO A C 1
ATOM 1749 O O . PRO A 1 226 ? 11.234 -8.203 -8.68 1 92.38 226 PRO A O 1
ATOM 1752 N N . LYS A 1 227 ? 10.828 -9.523 -10.398 1 94 227 LYS A N 1
ATOM 1753 C CA . LYS A 1 227 ? 9.375 -9.406 -10.32 1 94 227 LYS A CA 1
ATOM 1754 C C . LYS A 1 227 ? 8.781 -10.461 -9.398 1 94 227 LYS A C 1
ATOM 1756 O O . LYS A 1 227 ? 8.078 -11.367 -9.852 1 94 227 LYS A O 1
ATOM 1761 N N . ASN A 1 228 ? 9.047 -10.32 -8.086 1 96.81 228 ASN A N 1
ATOM 1762 C CA . ASN A 1 228 ? 8.938 -11.461 -7.184 1 96.81 228 ASN A CA 1
ATOM 1763 C C . ASN A 1 228 ? 7.848 -11.25 -6.137 1 96.81 228 ASN A C 1
ATOM 1765 O O . ASN A 1 228 ? 7.828 -11.93 -5.109 1 96.81 228 ASN A O 1
ATOM 1769 N N . ARG A 1 229 ? 6.934 -10.305 -6.387 1 98.19 229 ARG A N 1
ATOM 1770 C CA . ARG A 1 229 ? 5.922 -9.992 -5.383 1 98.19 229 ARG A CA 1
ATOM 1771 C C . ARG A 1 229 ? 4.688 -10.867 -5.559 1 98.19 229 ARG A C 1
ATOM 1773 O O . ARG A 1 229 ? 3.9 -10.656 -6.488 1 98.19 229 ARG A O 1
ATOM 1780 N N . LEU A 1 230 ? 4.539 -11.812 -4.652 1 98.75 230 LEU A N 1
ATOM 1781 C CA . LEU A 1 230 ? 3.414 -12.742 -4.664 1 98.75 230 LEU A CA 1
ATOM 1782 C C . LEU A 1 230 ? 2.27 -12.219 -3.799 1 98.75 230 LEU A C 1
ATOM 1784 O O . LEU A 1 230 ? 2.475 -11.875 -2.633 1 98.75 230 LEU A O 1
ATOM 1788 N N . LEU A 1 231 ? 1.116 -12.047 -4.387 1 98.81 231 LEU A N 1
ATOM 1789 C CA . LEU A 1 231 ? -0.108 -11.633 -3.707 1 98.81 231 LEU A CA 1
ATOM 1790 C C . LEU A 1 231 ? -1.059 -12.812 -3.537 1 98.81 231 LEU A C 1
ATOM 1792 O O . LEU A 1 231 ? -1.432 -13.461 -4.516 1 98.81 231 LEU A O 1
ATOM 1796 N N . ILE A 1 232 ? -1.466 -13.133 -2.307 1 98.88 232 ILE A N 1
ATOM 1797 C CA . ILE A 1 232 ? -2.352 -14.25 -1.992 1 98.88 232 ILE A CA 1
ATOM 1798 C C . ILE A 1 232 ? -3.594 -13.734 -1.268 1 98.88 232 ILE A C 1
ATOM 1800 O O . ILE A 1 232 ? -3.488 -12.938 -0.331 1 98.88 232 ILE A O 1
ATOM 1804 N N . GLY A 1 233 ? -4.758 -14.133 -1.711 1 98.75 233 GLY A N 1
ATOM 1805 C CA . GLY A 1 233 ? -6.004 -13.703 -1.1 1 98.75 233 GLY A CA 1
ATOM 1806 C C . GLY A 1 233 ? -7.031 -14.812 -0.983 1 98.75 233 GLY A C 1
ATOM 1807 O O . GLY A 1 233 ? -7.133 -15.664 -1.867 1 98.75 233 GLY A O 1
ATOM 1808 N N . ALA A 1 234 ? -7.793 -14.836 0.086 1 98.62 234 ALA A N 1
ATOM 1809 C CA . ALA A 1 234 ? -8.93 -15.727 0.294 1 98.62 234 ALA A CA 1
ATOM 1810 C C . ALA A 1 234 ? -10.109 -14.977 0.901 1 98.62 234 ALA A C 1
ATOM 1812 O O . ALA A 1 234 ? -9.93 -14.086 1.73 1 98.62 234 ALA A O 1
ATOM 1813 N N . PRO A 1 235 ? -11.312 -15.32 0.469 1 97.75 235 PRO A N 1
ATOM 1814 C CA . PRO A 1 235 ? -12.469 -14.672 1.101 1 97.75 235 PRO A CA 1
ATOM 1815 C C . PRO A 1 235 ? -12.492 -14.875 2.615 1 97.75 235 PRO A C 1
ATOM 1817 O O . PRO A 1 235 ? -12.211 -15.969 3.104 1 97.75 235 PRO A O 1
ATOM 1820 N N . SER A 1 236 ? -12.711 -13.695 3.361 1 93.19 236 SER A N 1
ATOM 1821 C CA . SER A 1 236 ? -12.75 -13.742 4.82 1 93.19 236 SER A CA 1
ATOM 1822 C C . SER A 1 236 ? -13.977 -14.5 5.316 1 93.19 236 SER A C 1
ATOM 1824 O O . SER A 1 236 ? -15.039 -14.453 4.695 1 93.19 236 SER A O 1
ATOM 1826 N N . ARG A 1 237 ? -13.828 -15.375 6.219 1 76.69 237 ARG A N 1
ATOM 1827 C CA . ARG A 1 237 ? -14.953 -16.125 6.77 1 76.69 237 ARG A CA 1
ATOM 1828 C C . ARG A 1 237 ? -15.891 -15.195 7.543 1 76.69 237 ARG A C 1
ATOM 1830 O O . ARG A 1 237 ? -15.438 -14.273 8.234 1 76.69 237 ARG A O 1
ATOM 1837 N N . ILE A 1 238 ? -17 -14.688 6.941 1 57.47 238 ILE A N 1
ATOM 1838 C CA . ILE A 1 238 ? -18 -13.938 7.691 1 57.47 238 ILE A CA 1
ATOM 1839 C C . ILE A 1 238 ? -18.219 -14.586 9.055 1 57.47 238 ILE A C 1
ATOM 1841 O O . ILE A 1 238 ? -18.5 -15.789 9.141 1 57.47 238 ILE A O 1
ATOM 1845 N N . ASP A 1 239 ? -17.469 -14.211 10.094 1 48.31 239 ASP A N 1
ATOM 1846 C CA . ASP A 1 239 ? -17.953 -14.641 11.398 1 48.31 239 ASP A CA 1
ATOM 1847 C C . ASP A 1 239 ? -19.422 -14.25 11.602 1 48.31 239 ASP A C 1
ATOM 1849 O O . ASP A 1 239 ? -19.766 -13.062 11.562 1 48.31 239 ASP A O 1
ATOM 1853 N N . GLU A 1 240 ? -20.438 -14.906 11.156 1 38.81 240 GLU A N 1
ATOM 1854 C CA . GLU A 1 240 ? -21.844 -14.789 11.555 1 38.81 240 GLU A CA 1
ATOM 1855 C C . GLU A 1 240 ? -21.969 -14.477 13.039 1 38.81 240 GLU A C 1
ATOM 1857 O O . GLU A 1 240 ? -23.062 -14.25 13.547 1 38.81 240 GLU A O 1
ATOM 1862 N N . SER A 1 241 ? -21.094 -14.727 13.93 1 35.78 241 SER A N 1
ATOM 1863 C CA . SER A 1 241 ? -21.531 -14.531 15.305 1 35.78 241 SER A CA 1
ATOM 1864 C C . SER A 1 241 ? -21.672 -13.055 15.641 1 35.78 241 SER A C 1
ATOM 1866 O O . SER A 1 241 ? -21.922 -12.695 16.797 1 35.78 241 SER A O 1
ATOM 1868 N N . ARG A 1 242 ? -21.328 -12.008 14.859 1 29.03 242 ARG A N 1
ATOM 1869 C CA . ARG A 1 242 ? -21.766 -10.773 15.5 1 29.03 242 ARG A CA 1
ATOM 1870 C C . ARG A 1 242 ? -23.219 -10.453 15.156 1 29.03 242 ARG A C 1
ATOM 1872 O O . ARG A 1 242 ? -23.641 -10.625 14.008 1 29.03 242 ARG A O 1
ATOM 1879 N N . MET B 1 1 ? 56.406 29.812 16.859 1 26.11 1 MET B N 1
ATOM 1880 C CA . MET B 1 1 ? 55.281 30.75 17 1 26.11 1 MET B CA 1
ATOM 1881 C C . MET B 1 1 ? 53.969 30.078 16.656 1 26.11 1 MET B C 1
ATOM 1883 O O . MET B 1 1 ? 53.812 29.469 15.594 1 26.11 1 MET B O 1
ATOM 1887 N N . PRO B 1 2 ? 53.031 29.672 17.734 1 36 2 PRO B N 1
ATOM 1888 C CA . PRO B 1 2 ? 51.844 28.844 17.953 1 36 2 PRO B CA 1
ATOM 1889 C C . PRO B 1 2 ? 50.625 29.375 17.219 1 36 2 PRO B C 1
ATOM 1891 O O . PRO B 1 2 ? 49.5 29.109 17.625 1 36 2 PRO B O 1
ATOM 1894 N N . ALA B 1 3 ? 50.844 30.281 16.188 1 48.53 3 ALA B N 1
ATOM 1895 C CA . ALA B 1 3 ? 49.719 30.969 15.562 1 48.53 3 ALA B CA 1
ATOM 1896 C C . ALA B 1 3 ? 48.875 30 14.742 1 48.53 3 ALA B C 1
ATOM 1898 O O . ALA B 1 3 ? 47.781 30.344 14.289 1 48.53 3 ALA B O 1
ATOM 1899 N N . ASP B 1 4 ? 49.469 28.922 14.344 1 43.44 4 ASP B N 1
ATOM 1900 C CA . ASP B 1 4 ? 48.719 28.078 13.398 1 43.44 4 ASP B CA 1
ATOM 1901 C C . ASP B 1 4 ? 47.625 27.281 14.109 1 43.44 4 ASP B C 1
ATOM 1903 O O . ASP B 1 4 ? 46.719 26.75 13.469 1 43.44 4 ASP B O 1
ATOM 1907 N N . GLY B 1 5 ? 47.781 27.125 15.492 1 40.75 5 GLY B N 1
ATOM 1908 C CA . GLY B 1 5 ? 46.812 26.344 16.234 1 40.75 5 GLY B CA 1
ATOM 1909 C C . GLY B 1 5 ? 45.438 27.016 16.312 1 40.75 5 GLY B C 1
ATOM 1910 O O . GLY B 1 5 ? 44.469 26.391 16.766 1 40.75 5 GLY B O 1
ATOM 1911 N N . SER B 1 6 ? 45.562 28.438 16.328 1 37.56 6 SER B N 1
ATOM 1912 C CA . SER B 1 6 ? 44.312 29.141 16.562 1 37.56 6 SER B CA 1
ATOM 1913 C C . SER B 1 6 ? 43.375 29.016 15.367 1 37.56 6 SER B C 1
ATOM 1915 O O . SER B 1 6 ? 42.156 29.234 15.5 1 37.56 6 SER B O 1
ATOM 1917 N N . VAL B 1 7 ? 43.969 28.797 14.125 1 40.88 7 VAL B N 1
ATOM 1918 C CA . VAL B 1 7 ? 43.094 28.766 12.961 1 40.88 7 VAL B CA 1
ATOM 1919 C C . VAL B 1 7 ? 42.344 27.453 12.922 1 40.88 7 VAL B C 1
ATOM 1921 O O . VAL B 1 7 ? 41.156 27.422 12.57 1 40.88 7 VAL B O 1
ATOM 1924 N N . LYS B 1 8 ? 43.125 26.375 13.32 1 40.91 8 LYS B N 1
ATOM 1925 C CA . LYS B 1 8 ? 42.375 25.125 13.305 1 40.91 8 LYS B CA 1
ATOM 1926 C C . LYS B 1 8 ? 41.281 25.141 14.375 1 40.91 8 LYS B C 1
ATOM 1928 O O . LYS B 1 8 ? 40.312 24.391 14.281 1 40.91 8 LYS B O 1
ATOM 1933 N N . ARG B 1 9 ? 41.688 25.812 15.578 1 32.75 9 ARG B N 1
ATOM 1934 C CA . ARG B 1 9 ? 40.625 25.875 16.578 1 32.75 9 ARG B CA 1
ATOM 1935 C C . ARG B 1 9 ? 39.5 26.797 16.109 1 32.75 9 ARG B C 1
ATOM 1937 O O . ARG B 1 9 ? 38.312 26.531 16.375 1 32.75 9 ARG B O 1
ATOM 1944 N N . ARG B 1 10 ? 39.906 28 15.57 1 36.03 10 ARG B N 1
ATOM 1945 C CA . ARG B 1 10 ? 38.844 28.891 15.156 1 36.03 10 ARG B CA 1
ATOM 1946 C C . ARG B 1 10 ? 38.062 28.297 13.984 1 36.03 10 ARG B C 1
ATOM 1948 O O . ARG B 1 10 ? 36.844 28.531 13.852 1 36.03 10 ARG B O 1
ATOM 1955 N N . ARG B 1 11 ? 38.812 27.719 13.016 1 31.36 11 ARG B N 1
ATOM 1956 C CA . ARG B 1 11 ? 38.062 27.109 11.93 1 31.36 11 ARG B CA 1
ATOM 1957 C C . ARG B 1 11 ? 37.188 25.969 12.445 1 31.36 11 ARG B C 1
ATOM 1959 O O . ARG B 1 11 ? 36.094 25.719 11.93 1 31.36 11 ARG B O 1
ATOM 1966 N N . ALA B 1 12 ? 37.75 25.125 13.328 1 33.75 12 ALA B N 1
ATOM 1967 C CA . ALA B 1 12 ? 36.938 24.062 13.922 1 33.75 12 ALA B CA 1
ATOM 1968 C C . ALA B 1 12 ? 35.75 24.641 14.711 1 33.75 12 ALA B C 1
ATOM 1970 O O . ALA B 1 12 ? 34.656 24.078 14.711 1 33.75 12 ALA B O 1
ATOM 1971 N N . VAL B 1 13 ? 36.094 25.688 15.617 1 29.61 13 VAL B N 1
ATOM 1972 C CA . VAL B 1 13 ? 34.969 26.281 16.312 1 29.61 13 VAL B CA 1
ATOM 1973 C C . VAL B 1 13 ? 34.031 26.953 15.305 1 29.61 13 VAL B C 1
ATOM 1975 O O . VAL B 1 13 ? 32.812 27.016 15.508 1 29.61 13 VAL B O 1
ATOM 1978 N N . GLU B 1 14 ? 34.594 27.719 14.383 1 29.78 14 GLU B N 1
ATOM 1979 C CA . GLU B 1 14 ? 33.781 28.344 13.352 1 29.78 14 GLU B CA 1
ATOM 1980 C C . GLU B 1 14 ? 33.094 27.297 12.484 1 29.78 14 GLU B C 1
ATOM 1982 O O . GLU B 1 14 ? 32.406 27.641 11.508 1 29.78 14 GLU B O 1
ATOM 1987 N N . GLU B 1 15 ? 33.594 26.141 12.328 1 33.97 15 GLU B N 1
ATOM 1988 C CA . GLU B 1 15 ? 32.844 25.078 11.664 1 33.97 15 GLU B CA 1
ATOM 1989 C C . GLU B 1 15 ? 31.375 25.125 12.016 1 33.97 15 GLU B C 1
ATOM 1991 O O . GLU B 1 15 ? 31 25.062 13.188 1 33.97 15 GLU B O 1
ATOM 1996 N N . SER B 1 16 ? 30.422 25.844 11.234 1 33.31 16 SER B N 1
ATOM 1997 C CA . SER B 1 16 ? 29.078 26.359 10.977 1 33.31 16 SER B CA 1
ATOM 1998 C C . SER B 1 16 ? 28.016 25.344 11.391 1 33.31 16 SER B C 1
ATOM 2000 O O . SER B 1 16 ? 28.016 24.203 10.922 1 33.31 16 SER B O 1
ATOM 2002 N N . MET B 1 17 ? 27.578 25.281 12.656 1 39.38 17 MET B N 1
ATOM 2003 C CA . MET B 1 17 ? 26.375 24.594 13.117 1 39.38 17 MET B CA 1
ATOM 2004 C C . MET B 1 17 ? 25.281 24.609 12.047 1 39.38 17 MET B C 1
ATOM 2006 O O . MET B 1 17 ? 24.594 25.625 11.883 1 39.38 17 MET B O 1
ATOM 2010 N N . ALA B 1 18 ? 25.562 24 10.953 1 51.03 18 ALA B N 1
ATOM 2011 C CA . ALA B 1 18 ? 24.547 23.781 9.93 1 51.03 18 ALA B CA 1
ATOM 2012 C C . ALA B 1 18 ? 23.156 23.656 10.547 1 51.03 18 ALA B C 1
ATOM 2014 O O . ALA B 1 18 ? 22.984 22.938 11.539 1 51.03 18 ALA B O 1
ATOM 2015 N N . PHE B 1 19 ? 22.562 24.891 10.453 1 57.62 19 PHE B N 1
ATOM 2016 C CA . PHE B 1 19 ? 21.188 24.922 10.906 1 57.62 19 PHE B CA 1
ATOM 2017 C C . PHE B 1 19 ? 20.484 23.594 10.617 1 57.62 19 PHE B C 1
ATOM 2019 O O . PHE B 1 19 ? 20.25 23.25 9.461 1 57.62 19 PHE B O 1
ATOM 2026 N N . ASP B 1 20 ? 20.578 22.75 11.656 1 74.56 20 ASP B N 1
ATOM 2027 C CA . ASP B 1 20 ? 19.922 21.453 11.57 1 74.56 20 ASP B CA 1
ATOM 2028 C C . ASP B 1 20 ? 18.422 21.594 11.734 1 74.56 20 ASP B C 1
ATOM 2030 O O . ASP B 1 20 ? 17.922 21.75 12.852 1 74.56 20 ASP B O 1
ATOM 2034 N N . VAL B 1 21 ? 17.656 21.547 10.664 1 80.44 21 VAL B N 1
ATOM 2035 C CA . VAL B 1 21 ? 16.219 21.75 10.617 1 80.44 21 VAL B CA 1
ATOM 2036 C C . VAL B 1 21 ? 15.508 20.641 11.391 1 80.44 21 VAL B C 1
ATOM 2038 O O . VAL B 1 21 ? 14.336 20.781 11.75 1 80.44 21 VAL B O 1
ATOM 2041 N N . SER B 1 22 ? 16.281 19.531 11.734 1 80.06 22 SER B N 1
ATOM 2042 C CA . SER B 1 22 ? 15.656 18.406 12.422 1 80.06 22 SER B CA 1
ATOM 2043 C C . SER B 1 22 ? 15.93 18.453 13.922 1 80.06 22 SER B C 1
ATOM 2045 O O . SER B 1 22 ? 15.555 17.531 14.656 1 80.06 22 SER B O 1
ATOM 2047 N N . ARG B 1 23 ? 16.578 19.531 14.289 1 77 23 ARG B N 1
ATOM 2048 C CA . ARG B 1 23 ? 16.984 19.625 15.688 1 77 23 ARG B CA 1
ATOM 2049 C C . ARG B 1 23 ? 15.781 19.859 16.594 1 77 23 ARG B C 1
ATOM 2051 O O . ARG B 1 23 ? 14.875 20.609 16.25 1 77 23 ARG B O 1
ATOM 2058 N N . ARG B 1 24 ? 15.812 19.391 17.75 1 74.94 24 ARG B N 1
ATOM 2059 C CA . ARG B 1 24 ? 14.727 19.484 18.719 1 74.94 24 ARG B CA 1
ATOM 2060 C C . ARG B 1 24 ? 14.969 20.625 19.703 1 74.94 24 ARG B C 1
ATOM 2062 O O . ARG B 1 24 ? 14.117 20.906 20.547 1 74.94 24 ARG B O 1
ATOM 2069 N N . SER B 1 25 ? 15.938 21.344 19.281 1 85.75 25 SER B N 1
ATOM 2070 C CA . SER B 1 25 ? 16.188 22.484 20.141 1 85.75 25 SER B CA 1
ATOM 2071 C C . SER B 1 25 ? 15.258 23.641 19.797 1 85.75 25 SER B C 1
ATOM 2073 O O . SER B 1 25 ? 14.789 23.75 18.656 1 85.75 25 SER B O 1
ATOM 2075 N N . PHE B 1 26 ? 15.094 24.469 20.766 1 91 26 PHE B N 1
ATOM 2076 C CA . PHE B 1 26 ? 14.156 25.578 20.609 1 91 26 PHE B CA 1
ATOM 2077 C C . PHE B 1 26 ? 14.766 26.672 19.734 1 91 26 PHE B C 1
ATOM 2079 O O . PHE B 1 26 ? 15.969 26.922 19.781 1 91 26 PHE B O 1
ATOM 2086 N N . LEU B 1 27 ? 13.945 27.266 19 1 93.12 27 LEU B N 1
ATOM 2087 C CA . LEU B 1 27 ? 14.297 28.516 18.312 1 93.12 27 LEU B CA 1
ATOM 2088 C C . LEU B 1 27 ? 14.555 29.625 19.312 1 93.12 27 LEU B C 1
ATOM 2090 O O . LEU B 1 27 ? 13.828 29.766 20.312 1 93.12 27 LEU B O 1
ATOM 2094 N N . THR B 1 28 ? 15.609 30.344 19.125 1 94.25 28 THR B N 1
ATOM 2095 C CA . THR B 1 28 ? 15.953 31.453 20 1 94.25 28 THR B CA 1
ATOM 2096 C C . THR B 1 28 ? 16.328 32.688 19.172 1 94.25 28 THR B C 1
ATOM 2098 O O . THR B 1 28 ? 16.453 32.625 17.953 1 94.25 28 THR B O 1
ATOM 2101 N N . ARG B 1 29 ? 16.453 33.812 19.953 1 95.31 29 ARG B N 1
ATOM 2102 C CA . ARG B 1 29 ? 16.859 35.062 19.297 1 95.31 29 ARG B CA 1
ATOM 2103 C C . ARG B 1 29 ? 18.203 34.906 18.609 1 95.31 29 ARG B C 1
ATOM 2105 O O . ARG B 1 29 ? 18.5 35.594 17.641 1 95.31 29 ARG B O 1
ATOM 2112 N N . HIS B 1 30 ? 18.984 33.906 19.047 1 94.06 30 HIS B N 1
ATOM 2113 C CA . HIS B 1 30 ? 20.297 33.656 18.453 1 94.06 30 HIS B CA 1
ATOM 2114 C C . HIS B 1 30 ? 20.156 33.094 17.047 1 94.06 30 HIS B C 1
ATOM 2116 O O . HIS B 1 30 ? 21.125 33.094 16.281 1 94.06 30 HIS B O 1
ATOM 2122 N N . ASP B 1 31 ? 18.953 32.625 16.75 1 94.25 31 ASP B N 1
ATOM 2123 C CA . ASP B 1 31 ? 18.734 32 15.445 1 94.25 31 ASP B CA 1
ATOM 2124 C C . ASP B 1 31 ? 18.234 33.031 14.438 1 94.25 31 ASP B C 1
ATOM 2126 O O . ASP B 1 31 ? 18.062 32.719 13.258 1 94.25 31 ASP B O 1
ATOM 2130 N N . LEU B 1 32 ? 18.078 34.312 14.781 1 95.38 32 LEU B N 1
ATOM 2131 C CA . LEU B 1 32 ? 17.469 35.344 13.938 1 95.38 32 LEU B CA 1
ATOM 2132 C C . LEU B 1 32 ? 18.281 35.531 12.664 1 95.38 32 LEU B C 1
ATOM 2134 O O . LEU B 1 32 ? 17.703 35.812 11.602 1 95.38 32 LEU B O 1
ATOM 2138 N N . HIS B 1 33 ? 19.562 35.344 12.719 1 94.25 33 HIS B N 1
ATOM 2139 C CA . HIS B 1 33 ? 20.438 35.594 11.586 1 94.25 33 HIS B CA 1
ATOM 2140 C C . HIS B 1 33 ? 20.203 34.594 10.469 1 94.25 33 HIS B C 1
ATOM 2142 O O . HIS B 1 33 ? 20.625 34.812 9.328 1 94.25 33 HIS B O 1
ATOM 2148 N N . LEU B 1 34 ? 19.562 33.5 10.789 1 93.81 34 LEU B N 1
ATOM 2149 C CA . LEU B 1 34 ? 19.297 32.469 9.797 1 93.81 34 LEU B CA 1
ATOM 2150 C C . LEU B 1 34 ? 18.094 32.844 8.938 1 93.81 34 LEU B C 1
ATOM 2152 O O . LEU B 1 34 ? 17.859 32.219 7.887 1 93.81 34 LEU B O 1
ATOM 2156 N N . PHE B 1 35 ? 17.297 33.812 9.398 1 96.44 35 PHE B N 1
ATOM 2157 C CA . PHE B 1 35 ? 16.031 34.125 8.734 1 96.44 35 PHE B CA 1
ATOM 2158 C C . PHE B 1 35 ? 15.992 35.625 8.367 1 96.44 35 PHE B C 1
ATOM 2160 O O . PHE B 1 35 ? 15.086 36.344 8.789 1 96.44 35 PHE B O 1
ATOM 2167 N N . THR B 1 36 ? 16.859 36.031 7.5 1 95 36 THR B N 1
ATOM 2168 C CA . THR B 1 36 ? 17.016 37.469 7.211 1 95 36 THR B CA 1
ATOM 2169 C C . THR B 1 36 ? 16.203 37.875 5.977 1 95 36 THR B C 1
ATOM 2171 O O . THR B 1 36 ? 16.109 39.062 5.652 1 95 36 THR B O 1
ATOM 2174 N N . GLY B 1 37 ? 15.594 36.906 5.344 1 95.69 37 GLY B N 1
ATOM 2175 C CA . GLY B 1 37 ? 14.844 37.219 4.133 1 95.69 37 GLY B CA 1
ATOM 2176 C C . GLY B 1 37 ? 13.508 37.875 4.398 1 95.69 37 GLY B C 1
ATOM 2177 O O . GLY B 1 37 ? 13.172 38.156 5.551 1 95.69 37 GLY B O 1
ATOM 2178 N N . GLU B 1 38 ? 12.75 38.156 3.273 1 96.25 38 GLU B N 1
ATOM 2179 C CA . GLU B 1 38 ? 11.477 38.844 3.385 1 96.25 38 GLU B CA 1
ATOM 2180 C C . GLU B 1 38 ? 10.305 37.906 3.084 1 96.25 38 GLU B C 1
ATOM 2182 O O . GLU B 1 38 ? 9.148 38.344 3.049 1 96.25 38 GLU B O 1
ATOM 2187 N N . THR B 1 39 ? 10.578 36.625 2.914 1 97.12 39 THR B N 1
ATOM 2188 C CA . THR B 1 39 ? 9.508 35.688 2.662 1 97.12 39 THR B CA 1
ATOM 2189 C C . THR B 1 39 ? 8.609 35.531 3.889 1 97.12 39 THR B C 1
ATOM 2191 O O . THR B 1 39 ? 9.008 35.875 5 1 97.12 39 THR B O 1
ATOM 2194 N N . LEU B 1 40 ? 7.434 35.062 3.615 1 97.75 40 LEU B N 1
ATOM 2195 C CA . LEU B 1 40 ? 6.531 34.812 4.73 1 97.75 40 LEU B CA 1
ATOM 2196 C C . LEU B 1 40 ? 7.172 33.844 5.727 1 97.75 40 LEU B C 1
ATOM 2198 O O . LEU B 1 40 ? 7.035 34 6.938 1 97.75 40 LEU B O 1
ATOM 2202 N N . PHE B 1 41 ? 7.871 32.875 5.234 1 98.12 41 PHE B N 1
ATOM 2203 C CA . PHE B 1 41 ? 8.547 31.906 6.105 1 98.12 41 PHE B CA 1
ATOM 2204 C C . PHE B 1 41 ? 9.547 32.625 7.012 1 98.12 41 PHE B C 1
ATOM 2206 O O . PHE B 1 41 ? 9.57 32.375 8.219 1 98.12 41 PHE B O 1
ATOM 2213 N N . ASP B 1 42 ? 10.352 33.438 6.445 1 97.81 42 ASP B N 1
ATOM 2214 C CA . ASP B 1 42 ? 11.375 34.125 7.215 1 97.81 42 ASP B CA 1
ATOM 2215 C C . ASP B 1 42 ? 10.734 35 8.305 1 97.81 42 ASP B C 1
ATOM 2217 O O . ASP B 1 42 ? 11.234 35.062 9.43 1 97.81 42 ASP B O 1
ATOM 2221 N N . ARG B 1 43 ? 9.68 35.656 7.957 1 98.06 43 ARG B N 1
ATOM 2222 C CA . ARG B 1 43 ? 9 36.531 8.914 1 98.06 43 ARG B CA 1
ATOM 2223 C C . ARG B 1 43 ? 8.422 35.719 10.07 1 98.06 43 ARG B C 1
ATOM 2225 O O . ARG B 1 43 ? 8.562 36.094 11.234 1 98.06 43 ARG B O 1
ATOM 2232 N N . ILE B 1 44 ? 7.816 34.594 9.742 1 98.12 44 ILE B N 1
ATOM 2233 C CA . ILE B 1 44 ? 7.25 33.75 10.773 1 98.12 44 ILE B CA 1
ATOM 2234 C C . ILE B 1 44 ? 8.359 33.188 11.656 1 98.12 44 ILE B C 1
ATOM 2236 O O . ILE B 1 44 ? 8.242 33.156 12.883 1 98.12 44 ILE B O 1
ATOM 2240 N N . ALA B 1 45 ? 9.438 32.75 11.016 1 97.69 45 ALA B N 1
ATOM 2241 C CA . ALA B 1 45 ? 10.57 32.188 11.75 1 97.69 45 ALA B CA 1
ATOM 2242 C C . ALA B 1 45 ? 11.133 33.188 12.742 1 97.69 45 ALA B C 1
ATOM 2244 O O . ALA B 1 45 ? 11.438 32.844 13.891 1 97.69 45 ALA B O 1
ATOM 2245 N N . ARG B 1 46 ? 11.211 34.438 12.336 1 97.94 46 ARG B N 1
ATOM 2246 C CA . ARG B 1 46 ? 11.742 35.469 13.227 1 97.94 46 ARG B CA 1
ATOM 2247 C C . ARG B 1 46 ? 10.812 35.688 14.422 1 97.94 46 ARG B C 1
ATOM 2249 O O . ARG B 1 46 ? 11.281 35.844 15.555 1 97.94 46 ARG B O 1
ATOM 2256 N N . VAL B 1 47 ? 9.531 35.688 14.156 1 97.81 47 VAL B N 1
ATOM 2257 C CA . VAL B 1 47 ? 8.547 35.875 15.219 1 97.81 47 VAL B CA 1
ATOM 2258 C C . VAL B 1 47 ? 8.688 34.719 16.234 1 97.81 47 VAL B C 1
ATOM 2260 O O . VAL B 1 47 ? 8.672 34.969 17.453 1 97.81 47 VAL B O 1
ATOM 2263 N N . LEU B 1 48 ? 8.938 33.531 15.727 1 96.94 48 LEU B N 1
ATOM 2264 C CA . LEU B 1 48 ? 9.016 32.344 16.594 1 96.94 48 LEU B CA 1
ATOM 2265 C C . LEU B 1 48 ? 10.367 32.281 17.297 1 96.94 48 LEU B C 1
ATOM 2267 O O . LEU B 1 48 ? 10.461 31.797 18.422 1 96.94 48 LEU B O 1
ATOM 2271 N N . CYS B 1 49 ? 11.422 32.844 16.672 1 96.25 49 CYS B N 1
ATOM 2272 C CA . CYS B 1 49 ? 12.711 32.969 17.359 1 96.25 49 CYS B CA 1
ATOM 2273 C C . CYS B 1 49 ? 12.586 33.906 18.562 1 96.25 49 CYS B C 1
ATOM 2275 O O . CYS B 1 49 ? 13.133 33.625 19.625 1 96.25 49 CYS B O 1
ATOM 2277 N N . GLU B 1 50 ? 11.867 34.938 18.328 1 95.5 50 GLU B N 1
ATOM 2278 C CA . GLU B 1 50 ? 11.695 35.938 19.391 1 95.5 50 GLU B CA 1
ATOM 2279 C C . GLU B 1 50 ? 10.844 35.406 20.531 1 95.5 50 GLU B C 1
ATOM 2281 O O . GLU B 1 50 ? 11.055 35.75 21.688 1 95.5 50 GLU B O 1
ATOM 2286 N N . ALA B 1 51 ? 9.844 34.562 20.141 1 93.25 51 ALA B N 1
ATOM 2287 C CA . ALA B 1 51 ? 8.984 33.969 21.141 1 93.25 51 ALA B CA 1
ATOM 2288 C C . ALA B 1 51 ? 9.75 32.938 21.984 1 93.25 51 ALA B C 1
ATOM 2290 O O . ALA B 1 51 ? 9.422 32.719 23.141 1 93.25 51 ALA B O 1
ATOM 2291 N N . GLU B 1 52 ? 10.766 32.188 21.406 1 93.44 52 GLU B N 1
ATOM 2292 C CA . GLU B 1 52 ? 11.688 31.25 22.031 1 93.44 52 GLU B CA 1
ATOM 2293 C C . GLU B 1 52 ? 10.938 30.141 22.75 1 93.44 52 GLU B C 1
ATOM 2295 O O . GLU B 1 52 ? 11.258 29.797 23.891 1 93.44 52 GLU B O 1
ATOM 2300 N N . CYS B 1 53 ? 9.891 29.641 22.125 1 90.75 53 CYS B N 1
ATOM 2301 C CA . CYS B 1 53 ? 9.094 28.625 22.812 1 90.75 53 CYS B CA 1
ATOM 2302 C C . CYS B 1 53 ? 8.688 27.5 21.859 1 90.75 53 CYS B C 1
ATOM 2304 O O . CYS B 1 53 ? 7.766 26.734 22.141 1 90.75 53 CYS B O 1
ATOM 2306 N N . LEU B 1 54 ? 9.32 27.422 20.703 1 93.56 54 LEU B N 1
ATOM 2307 C CA . LEU B 1 54 ? 8.992 26.406 19.688 1 93.56 54 LEU B CA 1
ATOM 2308 C C . LEU B 1 54 ? 10.25 25.688 19.219 1 93.56 54 LEU B C 1
ATOM 2310 O O . LEU B 1 54 ? 11.25 26.328 18.875 1 93.56 54 LEU B O 1
ATOM 2314 N N . PRO B 1 55 ? 10.125 24.375 19.234 1 92.38 55 PRO B N 1
ATOM 2315 C CA . PRO B 1 55 ? 11.25 23.641 18.641 1 92.38 55 PRO B CA 1
ATOM 2316 C C . PRO B 1 55 ? 11.422 23.938 17.156 1 92.38 55 PRO B C 1
ATOM 2318 O O . PRO B 1 55 ? 10.438 24.094 16.438 1 92.38 55 PRO B O 1
ATOM 2321 N N . ARG B 1 56 ? 12.656 24 16.734 1 93.25 56 ARG B N 1
ATOM 2322 C CA . ARG B 1 56 ? 13 24.281 15.344 1 93.25 56 ARG B CA 1
ATOM 2323 C C . ARG B 1 56 ? 12.336 23.281 14.406 1 93.25 56 ARG B C 1
ATOM 2325 O O . ARG B 1 56 ? 11.758 23.672 13.383 1 93.25 56 ARG B O 1
ATOM 2332 N N . LYS B 1 57 ? 12.375 22 14.758 1 93.88 57 LYS B N 1
ATOM 2333 C CA . LYS B 1 57 ? 11.812 20.938 13.922 1 93.88 57 LYS B CA 1
ATOM 2334 C C . LYS B 1 57 ? 10.32 21.156 13.688 1 93.88 57 LYS B C 1
ATOM 2336 O O . LYS B 1 57 ? 9.812 20.906 12.594 1 93.88 57 LYS B O 1
ATOM 2341 N N . GLU B 1 58 ? 9.672 21.562 14.758 1 95.06 58 GLU B N 1
ATOM 2342 C CA . GLU B 1 58 ? 8.234 21.781 14.664 1 95.06 58 GLU B CA 1
ATOM 2343 C C . GLU B 1 58 ? 7.895 22.875 13.664 1 95.06 58 GLU B C 1
ATOM 2345 O O . GLU B 1 58 ? 6.902 22.781 12.945 1 95.06 58 GLU B O 1
ATOM 2350 N N . LEU B 1 59 ? 8.703 23.906 13.594 1 96.81 59 LEU B N 1
ATOM 2351 C CA . LEU B 1 59 ? 8.469 24.984 12.641 1 96.81 59 LEU B CA 1
ATOM 2352 C C . LEU B 1 59 ? 8.555 24.469 11.203 1 96.81 59 LEU B C 1
ATOM 2354 O O . LEU B 1 59 ? 7.625 24.656 10.422 1 96.81 59 LEU B O 1
ATOM 2358 N N . TYR B 1 60 ? 9.609 23.812 10.906 1 97 60 TYR B N 1
ATOM 2359 C CA . TYR B 1 60 ? 9.844 23.375 9.531 1 97 60 TYR B CA 1
ATOM 2360 C C . TYR B 1 60 ? 8.836 22.312 9.125 1 97 60 TYR B C 1
ATOM 2362 O O . TYR B 1 60 ? 8.336 22.328 8 1 97 60 TYR B O 1
ATOM 2370 N N . GLU B 1 61 ? 8.555 21.375 10.039 1 96.94 61 GLU B N 1
ATOM 2371 C CA . GLU B 1 61 ? 7.57 20.328 9.758 1 96.94 61 GLU B CA 1
ATOM 2372 C C . GLU B 1 61 ? 6.191 20.938 9.5 1 96.94 61 GLU B C 1
ATOM 2374 O O . GLU B 1 61 ? 5.535 20.594 8.516 1 96.94 61 GLU B O 1
ATOM 2379 N N . SER B 1 62 ? 5.793 21.828 10.391 1 98 62 SER B N 1
ATOM 2380 C CA . SER B 1 62 ? 4.48 22.453 10.266 1 98 62 SER B CA 1
ATOM 2381 C C . SER B 1 62 ? 4.387 23.281 8.992 1 98 62 SER B C 1
ATOM 2383 O O . SER B 1 62 ? 3.354 23.281 8.32 1 98 62 SER B O 1
ATOM 2385 N N . TRP B 1 63 ? 5.473 23.969 8.688 1 98.25 63 TRP B N 1
ATOM 2386 C CA . TRP B 1 63 ? 5.516 24.781 7.477 1 98.25 63 TRP B CA 1
ATOM 2387 C C . TRP B 1 63 ? 5.309 23.906 6.234 1 98.25 63 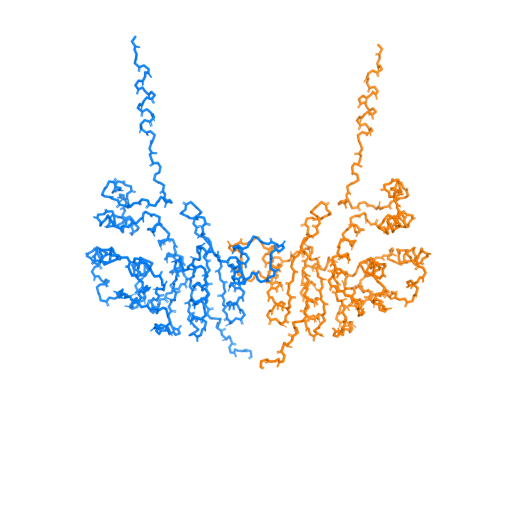TRP B C 1
ATOM 2389 O O . TRP B 1 63 ? 4.488 24.234 5.375 1 98.25 63 TRP B O 1
ATOM 2399 N N . GLU B 1 64 ? 6.02 22.828 6.188 1 98.31 64 GLU B N 1
ATOM 2400 C CA . GLU B 1 64 ? 5.945 21.953 5.023 1 98.31 64 GLU B CA 1
ATOM 2401 C C . GLU B 1 64 ? 4.559 21.328 4.883 1 98.31 64 GLU B C 1
ATOM 2403 O O . GLU B 1 64 ? 4.016 21.25 3.777 1 98.31 64 GLU B O 1
ATOM 2408 N N . VAL B 1 65 ? 3.979 20.906 5.977 1 98.5 65 VAL B N 1
ATOM 2409 C CA . VAL B 1 65 ? 2.641 20.328 5.957 1 98.5 65 VAL B CA 1
ATOM 2410 C C . VAL B 1 65 ? 1.625 21.375 5.512 1 98.5 65 VAL B C 1
ATOM 2412 O O . VAL B 1 65 ? 0.843 21.141 4.586 1 98.5 65 VAL B O 1
ATOM 2415 N N . ALA B 1 66 ? 1.71 22.531 6.113 1 98.75 66 ALA B N 1
ATOM 2416 C CA . ALA B 1 66 ? 0.755 23.594 5.812 1 98.75 66 ALA B CA 1
ATOM 2417 C C . ALA B 1 66 ? 0.818 24 4.34 1 98.75 66 ALA B C 1
ATOM 2419 O O . ALA B 1 66 ? -0.216 24.141 3.686 1 98.75 66 ALA B O 1
ATOM 2420 N N . ARG B 1 67 ? 2 24.141 3.852 1 98.44 67 ARG B N 1
ATOM 2421 C CA . ARG B 1 67 ? 2.188 24.562 2.465 1 98.44 67 ARG B CA 1
ATOM 2422 C C . ARG B 1 67 ? 1.602 23.531 1.503 1 98.44 67 ARG B C 1
ATOM 2424 O O . ARG B 1 67 ? 0.896 23.891 0.558 1 98.44 67 ARG B O 1
ATOM 2431 N N . ARG B 1 68 ? 1.821 22.344 1.723 1 98.38 68 ARG B N 1
ATOM 2432 C CA . ARG B 1 68 ? 1.367 21.281 0.826 1 98.38 68 ARG B CA 1
ATOM 2433 C C . ARG B 1 68 ? -0.145 21.109 0.91 1 98.38 68 ARG B C 1
ATOM 2435 O O . ARG B 1 68 ? -0.806 20.875 -0.106 1 98.38 68 ARG B O 1
ATOM 2442 N N . VAL B 1 69 ? -0.706 21.219 2.088 1 98.69 69 VAL B N 1
ATOM 2443 C CA . VAL B 1 69 ? -2.152 21.109 2.246 1 98.69 69 VAL B CA 1
ATOM 2444 C C . VAL B 1 69 ? -2.838 22.281 1.559 1 98.69 69 VAL B C 1
ATOM 2446 O O . VAL B 1 69 ? -3.828 22.109 0.846 1 98.69 69 VAL B O 1
ATOM 2449 N N . ARG B 1 70 ? -2.262 23.453 1.682 1 98.25 70 ARG B N 1
ATOM 2450 C CA . ARG B 1 70 ? -2.873 24.656 1.12 1 98.25 70 ARG B CA 1
ATOM 2451 C C . ARG B 1 70 ? -2.773 24.672 -0.402 1 98.25 70 ARG B C 1
ATOM 2453 O O . ARG B 1 70 ? -3.576 25.312 -1.08 1 98.25 70 ARG B O 1
ATOM 2460 N N . ARG B 1 71 ? -1.813 24 -0.936 1 97.56 71 ARG B N 1
ATOM 2461 C CA . ARG B 1 71 ? -1.732 23.859 -2.387 1 97.56 71 ARG B CA 1
ATOM 2462 C C . ARG B 1 71 ? -2.9 23.031 -2.922 1 97.56 71 ARG B C 1
ATOM 2464 O O . ARG B 1 71 ? -3.293 23.188 -4.078 1 97.56 71 ARG B O 1
ATOM 2471 N N . ARG B 1 72 ? -3.492 22.266 -2.045 1 97.12 72 ARG B N 1
ATOM 2472 C CA . ARG B 1 72 ? -4.531 21.359 -2.498 1 97.12 72 ARG B CA 1
ATOM 2473 C C . ARG B 1 72 ? -5.91 21.812 -2.045 1 97.12 72 ARG B C 1
ATOM 2475 O O . ARG B 1 72 ? -6.895 21.672 -2.775 1 97.12 72 ARG B O 1
ATOM 2482 N N . PHE B 1 73 ? -5.906 22.312 -0.827 1 98.06 73 PHE B N 1
ATOM 2483 C CA . PHE B 1 73 ? -7.199 22.641 -0.233 1 98.06 73 PHE B CA 1
ATOM 2484 C C . PHE B 1 73 ? -7.27 24.109 0.124 1 98.06 73 PHE B C 1
ATOM 2486 O O . PHE B 1 73 ? -6.359 24.656 0.761 1 98.06 73 PHE B O 1
ATOM 2493 N N . ARG B 1 74 ? -8.336 24.688 -0.25 1 97.12 74 ARG B N 1
ATOM 2494 C CA . ARG B 1 74 ? -8.656 26.078 0.101 1 97.12 74 ARG B CA 1
ATOM 2495 C C . ARG B 1 74 ? -10.062 26.188 0.673 1 97.12 74 ARG B C 1
ATOM 2497 O O . ARG B 1 74 ? -10.844 25.234 0.597 1 97.12 74 ARG B O 1
ATOM 2504 N N . GLY B 1 75 ? -10.234 27.203 1.346 1 97.44 75 GLY B N 1
ATOM 2505 C CA . GLY B 1 75 ? -11.555 27.422 1.9 1 97.44 75 GLY B CA 1
ATOM 2506 C C . GLY B 1 75 ? -11.883 26.5 3.062 1 97.44 75 GLY B C 1
ATOM 2507 O O . GLY B 1 75 ? -11.016 25.766 3.537 1 97.44 75 GLY B O 1
ATOM 2508 N N . GLY B 1 76 ? -13.055 26.688 3.633 1 98 76 GLY B N 1
ATOM 2509 C CA . GLY B 1 76 ? -13.516 25.844 4.734 1 98 76 GLY B CA 1
ATOM 2510 C C . GLY B 1 76 ? -12.797 26.156 6.043 1 98 76 GLY B C 1
ATOM 2511 O O . GLY B 1 76 ? -11.75 26.797 6.047 1 98 76 GLY B O 1
ATOM 2512 N N . ARG B 1 77 ? -13.352 25.688 7.059 1 98.69 77 ARG B N 1
ATOM 2513 C CA . ARG B 1 77 ? -12.742 25.797 8.375 1 98.69 77 ARG B CA 1
ATOM 2514 C C . ARG B 1 77 ? -11.57 24.828 8.516 1 98.69 77 ARG B C 1
ATOM 2516 O O . ARG B 1 77 ? -11.688 23.656 8.148 1 98.69 77 ARG B O 1
ATOM 2523 N N . VAL B 1 78 ? -10.453 25.328 9 1 98.81 78 VAL B N 1
ATOM 2524 C CA . VAL B 1 78 ? -9.328 24.453 9.305 1 98.81 78 VAL B CA 1
ATOM 2525 C C . VAL B 1 78 ? -9.531 23.812 10.68 1 98.81 78 VAL B C 1
ATOM 2527 O O . VAL B 1 78 ? -9.773 24.516 11.664 1 98.81 78 VAL B O 1
ATOM 2530 N N . VAL B 1 79 ? -9.531 22.562 10.688 1 98.81 79 VAL B N 1
ATOM 2531 C CA . VAL B 1 79 ? -9.617 21.828 11.953 1 98.81 79 VAL B CA 1
ATOM 2532 C C . VAL B 1 79 ? -8.328 21.047 12.195 1 98.81 79 VAL B C 1
ATOM 2534 O O . VAL B 1 79 ? -8.086 20.031 11.555 1 98.81 79 VAL B O 1
ATOM 2537 N N . ASP B 1 80 ? -7.547 21.547 13.109 1 98.75 80 ASP B N 1
ATOM 2538 C CA . ASP B 1 80 ? -6.258 20.969 13.461 1 98.75 80 ASP B CA 1
ATOM 2539 C C . ASP B 1 80 ? -6.375 20.078 14.688 1 98.75 80 ASP B C 1
ATOM 2541 O O . ASP B 1 80 ? -6.484 20.562 15.82 1 98.75 80 ASP B O 1
ATOM 2545 N N . LEU B 1 81 ? -6.328 18.781 14.469 1 98.25 81 LEU B N 1
ATOM 2546 C CA . LEU B 1 81 ? -6.516 17.797 15.531 1 98.25 81 LEU B CA 1
ATOM 2547 C C . LEU B 1 81 ? -5.172 17.328 16.094 1 98.25 81 LEU B C 1
ATOM 2549 O O . LEU B 1 81 ? -4.23 17.094 15.328 1 98.25 81 LEU B O 1
ATOM 2553 N N . ALA B 1 82 ? -5.129 17.109 17.438 1 96.44 82 ALA B N 1
ATOM 2554 C CA . ALA B 1 82 ? -3.859 16.828 18.109 1 96.44 82 ALA B CA 1
ATOM 2555 C C . ALA B 1 82 ? -2.799 17.859 17.703 1 96.44 82 ALA B C 1
ATOM 2557 O O . ALA B 1 82 ? -1.702 17.484 17.281 1 96.44 82 ALA B O 1
ATOM 2558 N N . CYS B 1 83 ? -3.059 19.125 17.969 1 96.94 83 CYS B N 1
ATOM 2559 C CA . CYS B 1 83 ? -2.422 20.234 17.266 1 96.94 83 CYS B CA 1
ATOM 2560 C C . CYS B 1 83 ? -1.104 20.609 17.922 1 96.94 83 CYS B C 1
ATOM 2562 O O . CYS B 1 83 ? -0.305 21.359 17.344 1 96.94 83 CYS B O 1
ATOM 2564 N N . GLY B 1 84 ? -0.83 20.156 19.156 1 95.38 84 GLY B N 1
ATOM 2565 C CA . GLY B 1 84 ? 0.332 20.656 19.875 1 95.38 84 GLY B CA 1
ATOM 2566 C C . GLY B 1 84 ? 0.293 22.172 20.078 1 95.38 84 GLY B C 1
ATOM 2567 O O . GLY B 1 84 ? -0.626 22.688 20.719 1 95.38 84 GLY B O 1
ATOM 2568 N N . HIS B 1 85 ? 1.156 22.859 19.438 1 96.38 85 HIS B N 1
ATOM 2569 C CA . HIS B 1 85 ? 1.18 24.312 19.578 1 96.38 85 HIS B CA 1
ATOM 2570 C C . HIS B 1 85 ? 0.195 24.984 18.625 1 96.38 85 HIS B C 1
ATOM 2572 O O . HIS B 1 85 ? 0.089 26.203 18.594 1 96.38 85 HIS B O 1
ATOM 2578 N N . GLY B 1 86 ? -0.451 24.188 17.797 1 97.12 86 GLY B N 1
ATOM 2579 C CA . GLY B 1 86 ? -1.427 24.734 16.859 1 97.12 86 GLY B CA 1
ATOM 2580 C C . GLY B 1 86 ? -0.793 25.422 15.664 1 97.12 86 GLY B C 1
ATOM 2581 O O . GLY B 1 86 ? -1.436 26.25 15 1 97.12 86 GLY B O 1
ATOM 2582 N N . LEU B 1 87 ? 0.441 25.109 15.43 1 97.94 87 LEU B N 1
ATOM 2583 C CA . LEU B 1 87 ? 1.206 25.859 14.438 1 97.94 87 LEU B CA 1
ATOM 2584 C C . LEU B 1 87 ? 0.704 25.578 13.031 1 97.94 87 LEU B C 1
ATOM 2586 O O . LEU B 1 87 ? 0.655 26.484 12.188 1 97.94 87 LEU B O 1
ATOM 2590 N N . VAL B 1 88 ? 0.299 24.344 12.719 1 98.56 88 VAL B N 1
ATOM 2591 C CA . VAL B 1 88 ? -0.178 24.016 11.383 1 98.56 88 VAL B CA 1
ATOM 2592 C C . VAL B 1 88 ? -1.397 24.859 11.047 1 98.56 88 VAL B C 1
ATOM 2594 O O . VAL B 1 88 ? -1.461 25.469 9.969 1 98.56 88 VAL B O 1
ATOM 2597 N N . ALA B 1 89 ? -2.33 24.938 11.914 1 98.5 89 ALA B N 1
ATOM 2598 C CA . ALA B 1 89 ? -3.529 25.75 11.695 1 98.5 89 ALA B CA 1
ATOM 2599 C C . ALA B 1 89 ? -3.17 27.219 11.461 1 98.5 89 ALA B C 1
ATOM 2601 O O . ALA B 1 89 ? -3.666 27.844 10.523 1 98.5 89 ALA B O 1
ATOM 2602 N N . GLN B 1 90 ? -2.301 27.734 12.352 1 98.19 90 GLN B N 1
ATOM 2603 C CA . GLN B 1 90 ? -1.896 29.125 12.234 1 98.19 90 GLN B CA 1
ATOM 2604 C C . GLN B 1 90 ? -1.224 29.391 10.891 1 98.19 90 GLN B C 1
ATOM 2606 O O . GLN B 1 90 ? -1.527 30.391 10.227 1 98.19 90 GLN B O 1
ATOM 2611 N N . LEU B 1 91 ? -0.327 28.516 10.5 1 98.5 91 LEU B N 1
ATOM 2612 C CA . LEU B 1 91 ? 0.4 28.688 9.25 1 98.5 91 LEU B CA 1
ATOM 2613 C C . LEU B 1 91 ? -0.549 28.609 8.055 1 98.5 91 LEU B C 1
ATOM 2615 O O . LEU B 1 91 ? -0.405 29.359 7.09 1 98.5 91 LEU B O 1
ATOM 2619 N N . MET B 1 92 ? -1.506 27.703 8.109 1 98.69 92 MET B N 1
ATOM 2620 C CA . MET B 1 92 ? -2.473 27.594 7.02 1 98.69 92 MET B CA 1
ATOM 2621 C C . MET B 1 92 ? -3.254 28.906 6.855 1 98.69 92 MET B C 1
ATOM 2623 O O . MET B 1 92 ? -3.471 29.359 5.734 1 98.69 92 MET B O 1
ATOM 2627 N N . MET B 1 93 ? -3.639 29.484 7.969 1 98.5 93 MET B N 1
ATOM 2628 C CA . MET B 1 93 ? -4.387 30.75 7.941 1 98.5 93 MET B CA 1
ATOM 2629 C C . MET B 1 93 ? -3.527 31.875 7.406 1 98.5 93 MET B C 1
ATOM 2631 O O . MET B 1 93 ? -4.043 32.844 6.828 1 98.5 93 MET B O 1
ATOM 2635 N N . LEU B 1 94 ? -2.191 31.797 7.555 1 98.38 94 LEU B N 1
ATOM 2636 C CA . LEU B 1 94 ? -1.266 32.812 7.098 1 98.38 94 LEU B CA 1
ATOM 2637 C C . LEU B 1 94 ? -0.949 32.656 5.613 1 98.38 94 LEU B C 1
ATOM 2639 O O . LEU B 1 94 ? -0.801 33.625 4.887 1 98.38 94 LEU B O 1
ATOM 2643 N N . LEU B 1 95 ? -0.861 31.406 5.176 1 97.88 95 LEU B N 1
ATOM 2644 C CA . LEU B 1 95 ? -0.477 31.094 3.807 1 97.88 95 LEU B CA 1
ATOM 2645 C C . LEU B 1 95 ? -1.575 31.5 2.826 1 97.88 95 LEU B C 1
ATOM 2647 O O . LEU B 1 95 ? -1.288 31.891 1.696 1 97.88 95 LEU B O 1
ATOM 2651 N N . ASP B 1 96 ? -2.787 31.266 3.262 1 94.06 96 ASP B N 1
ATOM 2652 C CA . ASP B 1 96 ? -3.943 31.531 2.412 1 94.06 96 ASP B CA 1
ATOM 2653 C C . ASP B 1 96 ? -5.125 32.031 3.236 1 94.06 96 ASP B C 1
ATOM 2655 O O . ASP B 1 96 ? -5.398 31.531 4.32 1 94.06 96 ASP B O 1
ATOM 2659 N N . ASP B 1 97 ? -5.836 33.062 2.803 1 95.44 97 ASP B N 1
ATOM 2660 C CA . ASP B 1 97 ? -6.898 33.719 3.566 1 95.44 97 ASP B CA 1
ATOM 2661 C C . ASP B 1 97 ? -8.273 33.219 3.135 1 95.44 97 ASP B C 1
ATOM 2663 O O . ASP B 1 97 ? -9.281 33.906 3.311 1 95.44 97 ASP B O 1
ATOM 2667 N N . SER B 1 98 ? -8.297 32.062 2.525 1 97.06 98 SER B N 1
ATOM 2668 C CA . SER B 1 98 ? -9.555 31.547 2.004 1 97.06 98 SER B CA 1
ATOM 2669 C C . SER B 1 98 ? -10.391 30.922 3.109 1 97.06 98 SER B C 1
ATOM 2671 O O . SER B 1 98 ? -11.617 30.828 2.988 1 97.06 98 SER B O 1
ATOM 2673 N N . SER B 1 99 ? -9.789 30.453 4.207 1 98.19 99 SER B N 1
ATOM 2674 C CA . SER B 1 99 ? -10.516 29.875 5.336 1 98.19 99 SER B CA 1
ATOM 2675 C C . SER B 1 99 ? -10.992 30.953 6.301 1 98.19 99 SER B C 1
ATOM 2677 O O . SER B 1 99 ? -10.234 31.844 6.672 1 98.19 99 SER B O 1
ATOM 2679 N N . PRO B 1 100 ? -12.227 30.859 6.66 1 98.12 100 PRO B N 1
ATOM 2680 C CA . PRO B 1 100 ? -12.75 31.891 7.562 1 98.12 100 PRO B CA 1
ATOM 2681 C C . PRO B 1 100 ? -12.164 31.781 8.969 1 98.12 100 PRO B C 1
ATOM 2683 O O . PRO B 1 100 ? -11.992 32.812 9.641 1 98.12 100 PRO B O 1
ATOM 2686 N N . CYS B 1 101 ? -11.93 30.562 9.422 1 98.5 101 CYS B N 1
ATOM 2687 C CA . CYS B 1 101 ? -11.422 30.359 10.773 1 98.5 101 CYS B CA 1
ATOM 2688 C C . CYS B 1 101 ? -10.734 29 10.898 1 98.5 101 CYS B C 1
ATOM 2690 O O . CYS B 1 101 ? -10.742 28.203 9.961 1 98.5 101 CYS B O 1
ATOM 2692 N N . ALA B 1 102 ? -10.062 28.875 12.031 1 98.62 102 ALA B N 1
ATOM 2693 C CA . ALA B 1 102 ? -9.406 27.609 12.367 1 98.62 102 ALA B CA 1
ATOM 2694 C C . ALA B 1 102 ? -9.68 27.219 13.82 1 98.62 102 ALA B C 1
ATOM 2696 O O . ALA B 1 102 ? -9.781 28.078 14.695 1 98.62 102 ALA B O 1
ATOM 2697 N N . LEU B 1 103 ? -9.906 25.969 13.969 1 98.69 103 LEU B N 1
ATOM 2698 C CA . LEU B 1 103 ? -10 25.359 15.289 1 98.69 103 LEU B CA 1
ATOM 2699 C C . LEU B 1 103 ? -8.875 24.359 15.508 1 98.69 103 LEU B C 1
ATOM 2701 O O . LEU B 1 103 ? -8.766 23.375 14.781 1 98.69 103 LEU B O 1
ATOM 2705 N N . ALA B 1 104 ? -8.023 24.641 16.438 1 98.31 104 ALA B N 1
ATOM 2706 C CA . ALA B 1 104 ? -6.941 23.734 16.812 1 98.31 104 ALA B CA 1
ATOM 2707 C C . ALA B 1 104 ? -7.172 23.156 18.219 1 98.31 104 ALA B C 1
ATOM 2709 O O . ALA B 1 104 ? -7.371 23.906 19.172 1 98.31 104 ALA B O 1
ATOM 2710 N N . ILE B 1 105 ? -7.137 21.812 18.25 1 97.69 105 ILE B N 1
ATOM 2711 C CA . ILE B 1 105 ? -7.434 21.219 19.547 1 97.69 105 ILE B CA 1
ATOM 2712 C C . ILE B 1 105 ? -6.363 20.188 19.906 1 97.69 105 ILE B C 1
ATOM 2714 O O . ILE B 1 105 ? -5.77 19.562 19.016 1 97.69 105 ILE B O 1
ATOM 2718 N N . ASP B 1 106 ? -6.129 20.047 21.125 1 96.94 106 ASP B N 1
ATOM 2719 C CA . ASP B 1 106 ? -5.32 19 21.734 1 96.94 106 ASP B CA 1
ATOM 2720 C C . ASP B 1 106 ? -5.883 18.594 23.094 1 96.94 106 ASP B C 1
ATOM 2722 O O . ASP B 1 106 ? -6.547 19.391 23.766 1 96.94 106 ASP B O 1
ATOM 2726 N N . ARG B 1 107 ? -5.676 17.328 23.375 1 95 107 ARG B N 1
ATOM 2727 C CA . ARG B 1 107 ? -6.117 16.922 24.703 1 95 107 ARG B CA 1
ATOM 2728 C C . ARG B 1 107 ? -5.414 17.734 25.797 1 95 107 ARG B C 1
ATOM 2730 O O . ARG B 1 107 ? -6.016 18.047 26.812 1 95 107 ARG B O 1
ATOM 2737 N N . ARG B 1 108 ? -4.188 17.938 25.562 1 95.38 108 ARG B N 1
ATOM 2738 C CA . ARG B 1 108 ? -3.361 18.766 26.438 1 95.38 108 ARG B CA 1
ATOM 2739 C C . ARG B 1 108 ? -2.471 19.688 25.641 1 95.38 108 ARG B C 1
ATOM 2741 O O . ARG B 1 108 ? -1.524 19.25 24.984 1 95.38 108 ARG B O 1
ATOM 2748 N N . LEU B 1 109 ? -2.73 20.953 25.75 1 95.69 109 LEU B N 1
ATOM 2749 C CA . LEU B 1 109 ? -1.902 21.938 25.047 1 95.69 109 LEU B CA 1
ATOM 2750 C C . LEU B 1 109 ? -0.58 22.141 25.781 1 95.69 109 LEU B C 1
ATOM 2752 O O . LEU B 1 109 ? -0.547 22.203 27.016 1 95.69 109 LEU B O 1
ATOM 2756 N N . PRO B 1 110 ? 0.465 22.219 24.984 1 94.56 110 PRO B N 1
ATOM 2757 C CA . PRO B 1 110 ? 1.693 22.656 25.656 1 94.56 110 PRO B CA 1
ATOM 2758 C C . PRO B 1 110 ? 1.541 24.031 26.312 1 94.56 110 PRO B C 1
ATOM 2760 O O . PRO B 1 110 ? 0.845 24.906 25.797 1 94.56 110 PRO B O 1
ATOM 2763 N N . PRO B 1 111 ? 2.174 24.203 27.391 1 93 111 PRO B N 1
ATOM 2764 C CA . PRO B 1 111 ? 2.059 25.469 28.125 1 93 111 PRO B CA 1
ATOM 2765 C C . PRO B 1 111 ? 2.43 26.688 27.25 1 93 111 PRO B C 1
ATOM 2767 O O . PRO B 1 111 ? 1.886 27.766 27.438 1 93 111 PRO B O 1
ATOM 2770 N N . SER B 1 112 ? 3.301 26.422 26.312 1 94.5 112 SER B N 1
ATOM 2771 C CA . SER B 1 112 ? 3.805 27.531 25.516 1 94.5 112 SER B CA 1
ATOM 2772 C C . SER B 1 112 ? 2.924 27.781 24.297 1 94.5 112 SER B C 1
ATOM 2774 O O . SER B 1 112 ? 3.193 28.688 23.5 1 94.5 112 SER B O 1
ATOM 2776 N N . ALA B 1 113 ? 1.895 27 24.125 1 95.94 113 ALA B N 1
ATOM 2777 C CA . ALA B 1 113 ? 1.04 27.125 22.938 1 95.94 113 ALA B CA 1
ATOM 2778 C C . ALA B 1 113 ? 0.421 28.516 22.859 1 95.94 113 ALA B C 1
ATOM 2780 O O . ALA B 1 113 ? 0.375 29.109 21.781 1 95.94 113 ALA B O 1
ATOM 2781 N N . SER B 1 114 ? -0.004 29.031 23.984 1 93.81 114 SER B N 1
ATOM 2782 C CA . SER B 1 114 ? -0.637 30.344 24.016 1 93.81 114 SER B CA 1
ATOM 2783 C C . SER B 1 114 ? 0.363 31.438 23.672 1 93.81 114 SER B C 1
ATOM 2785 O O . SER B 1 114 ? 0.003 32.438 23.047 1 93.81 114 SER B O 1
ATOM 2787 N N . PHE B 1 115 ? 1.602 31.234 24.062 1 94.5 115 PHE B N 1
ATOM 2788 C CA . PHE B 1 115 ? 2.641 32.219 23.766 1 94.5 115 PHE B CA 1
ATOM 2789 C C . PHE B 1 115 ? 2.934 32.25 22.281 1 94.5 115 PHE B C 1
ATOM 2791 O O . PHE B 1 115 ? 3.078 33.344 21.703 1 94.5 115 PHE B O 1
ATOM 2798 N N . VAL B 1 116 ? 2.998 31.062 21.719 1 95.62 116 VAL B N 1
ATOM 2799 C CA . VAL B 1 116 ? 3.227 30.953 20.281 1 95.62 116 VAL B CA 1
ATOM 2800 C C . VAL B 1 116 ? 2.092 31.641 19.531 1 95.62 116 VAL B C 1
ATOM 2802 O O . VAL B 1 116 ? 2.336 32.469 18.656 1 95.62 116 VAL B O 1
ATOM 2805 N N . ALA B 1 117 ? 0.88 31.375 19.906 1 96.62 117 ALA B N 1
ATOM 2806 C CA . ALA B 1 117 ? -0.29 31.953 19.25 1 96.62 117 ALA B CA 1
ATOM 2807 C C . ALA B 1 117 ? -0.305 33.469 19.406 1 96.62 117 ALA B C 1
ATOM 2809 O O . ALA B 1 117 ? -0.592 34.188 18.453 1 96.62 117 ALA B O 1
ATOM 2810 N N . ALA B 1 118 ? -0.008 33.938 20.594 1 96.56 118 ALA B N 1
ATOM 2811 C CA . ALA B 1 118 ? 0.008 35.375 20.859 1 96.56 118 ALA B CA 1
ATOM 2812 C C . ALA B 1 118 ? 1.073 36.094 20.016 1 96.56 118 ALA B C 1
ATOM 2814 O O . ALA B 1 118 ? 0.836 37.156 19.484 1 96.56 118 ALA B O 1
ATOM 2815 N N . ALA B 1 119 ? 2.221 35.469 19.969 1 97.31 119 ALA B N 1
ATOM 2816 C CA . ALA B 1 119 ? 3.309 36.031 19.172 1 97.31 119 ALA B CA 1
ATOM 2817 C C . ALA B 1 119 ? 2.904 36.156 17.703 1 97.31 119 ALA B C 1
ATOM 2819 O O . ALA B 1 119 ? 3.148 37.188 17.078 1 97.31 119 ALA B O 1
ATOM 2820 N N . ILE B 1 120 ? 2.299 35.156 17.203 1 97.62 120 ILE B N 1
ATOM 2821 C CA . ILE B 1 120 ? 1.878 35.156 15.805 1 97.62 120 ILE B CA 1
ATOM 2822 C C . ILE B 1 120 ? 0.787 36.188 15.594 1 97.62 120 ILE B C 1
ATOM 2824 O O . ILE B 1 120 ? 0.837 36.969 14.641 1 97.62 120 ILE B O 1
ATOM 2828 N N . ARG B 1 121 ? -0.122 36.344 16.516 1 96.88 121 ARG B N 1
ATOM 2829 C CA . ARG B 1 121 ? -1.224 37.312 16.406 1 96.88 121 ARG B CA 1
ATOM 2830 C C . ARG B 1 121 ? -0.713 38.75 16.453 1 96.88 121 ARG B C 1
ATOM 2832 O O . ARG B 1 121 ? -1.269 39.625 15.789 1 96.88 121 ARG B O 1
ATOM 2839 N N . ARG B 1 122 ? 0.236 38.938 17.266 1 97.62 122 ARG B N 1
ATOM 2840 C CA . ARG B 1 122 ? 0.821 40.281 17.344 1 97.62 122 ARG B CA 1
ATOM 2841 C C . ARG B 1 122 ? 1.441 40.688 16 1 97.62 122 ARG B C 1
ATOM 2843 O O . ARG B 1 122 ? 1.308 41.812 15.57 1 97.62 122 ARG B O 1
ATOM 2850 N N . ALA B 1 123 ? 2.08 39.719 15.414 1 97.81 123 ALA B N 1
ATOM 2851 C CA . ALA B 1 123 ? 2.742 40 14.141 1 97.81 123 ALA B CA 1
ATOM 2852 C C . ALA B 1 123 ? 1.73 40.031 13 1 97.81 123 ALA B C 1
ATOM 2854 O O . ALA B 1 123 ? 1.923 40.781 12.031 1 97.81 123 ALA B O 1
ATOM 2855 N N . TRP B 1 124 ? 0.692 39.281 13.062 1 98.12 124 TRP B N 1
ATOM 2856 C CA . TRP B 1 124 ? -0.37 39.25 12.062 1 98.12 124 TRP B CA 1
ATOM 2857 C C . TRP B 1 124 ? -1.736 39.438 12.711 1 98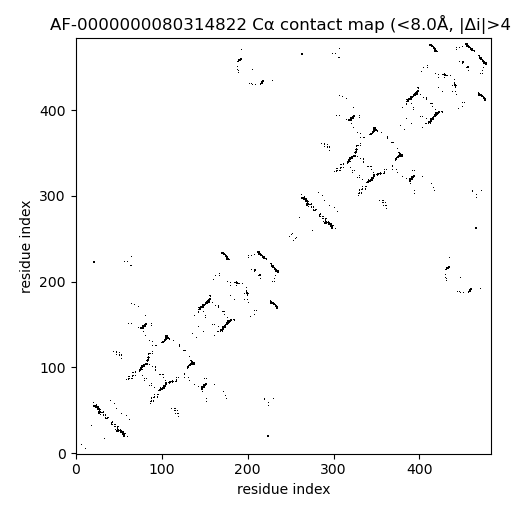.12 124 TRP B C 1
ATOM 2859 O O . TRP B 1 124 ? -2.496 38.5 12.859 1 98.12 124 TRP B O 1
ATOM 2869 N N . PRO B 1 125 ? -2.195 40.625 12.914 1 97.5 125 PRO B N 1
ATOM 2870 C CA . PRO B 1 125 ? -3.434 40.906 13.641 1 97.5 125 PRO B CA 1
ATOM 2871 C C . PRO B 1 125 ? -4.676 40.375 12.93 1 97.5 125 PRO B C 1
ATOM 2873 O O . PRO B 1 125 ? -5.719 40.188 13.555 1 97.5 125 PRO B O 1
ATOM 2876 N N . ARG B 1 126 ? -4.578 40.125 11.656 1 95.69 126 ARG B N 1
ATOM 2877 C CA . ARG B 1 126 ? -5.727 39.625 10.914 1 95.69 126 ARG B CA 1
ATOM 2878 C C . ARG B 1 126 ? -6.148 38.25 11.43 1 95.69 126 ARG B C 1
ATOM 2880 O O . ARG B 1 126 ? -7.246 37.781 11.125 1 95.69 126 ARG B O 1
ATOM 2887 N N . LEU B 1 127 ? -5.277 37.5 12.203 1 97.06 127 LEU B N 1
ATOM 2888 C CA . LEU B 1 127 ? -5.602 36.188 12.742 1 97.06 127 LEU B CA 1
ATOM 2889 C C . LEU B 1 127 ? -6.383 36.312 14.039 1 97.06 127 LEU B C 1
ATOM 2891 O O . LEU B 1 127 ? -6.902 35.312 14.555 1 97.06 127 LEU B O 1
ATOM 2895 N N . GLU B 1 128 ? -6.461 37.531 14.57 1 95.38 128 GLU B N 1
ATOM 2896 C CA . GLU B 1 128 ? -7.191 37.75 15.82 1 95.38 128 GLU B CA 1
ATOM 2897 C C . GLU B 1 128 ? -8.641 37.281 15.695 1 95.38 128 GLU B C 1
ATOM 2899 O O . GLU B 1 128 ? -9.352 37.688 14.781 1 95.38 128 GLU B O 1
ATOM 2904 N N . GLY B 1 129 ? -9.039 36.375 16.578 1 95.56 129 GLY B N 1
ATOM 2905 C CA . GLY B 1 129 ? -10.406 35.875 16.594 1 95.56 129 GLY B CA 1
ATOM 2906 C C . GLY B 1 129 ? -10.664 34.812 15.539 1 95.56 129 GLY B C 1
ATOM 2907 O O . GLY B 1 129 ? -11.766 34.25 15.477 1 95.56 129 GLY B O 1
ATOM 2908 N N . ARG B 1 130 ? -9.695 34.5 14.75 1 98.12 130 ARG B N 1
ATOM 2909 C CA . ARG B 1 130 ? -9.922 33.594 13.641 1 98.12 130 ARG B CA 1
ATOM 2910 C C . ARG B 1 130 ? -9.328 32.219 13.938 1 98.12 130 ARG B C 1
ATOM 2912 O O . ARG B 1 130 ? -9.656 31.234 13.266 1 98.12 130 ARG B O 1
ATOM 2919 N N . VAL B 1 131 ? -8.391 32.156 14.906 1 97.94 131 VAL B N 1
ATOM 2920 C CA . VAL B 1 131 ? -7.797 30.859 15.281 1 97.94 131 VAL B CA 1
ATOM 2921 C C . VAL B 1 131 ? -8.094 30.578 16.75 1 97.94 131 VAL B C 1
ATOM 2923 O O . VAL B 1 131 ? -7.734 31.359 17.625 1 97.94 131 VAL B O 1
ATOM 2926 N N . THR B 1 132 ? -8.773 29.547 16.953 1 97.62 132 THR B N 1
ATOM 2927 C CA . THR B 1 132 ? -9.109 29.125 18.312 1 97.62 132 THR B CA 1
ATOM 2928 C C . THR B 1 132 ? -8.266 27.922 18.719 1 97.62 132 THR B C 1
ATOM 2930 O O . THR B 1 132 ? -8.18 26.938 17.984 1 97.62 132 THR B O 1
ATOM 2933 N N . LEU B 1 133 ? -7.59 28.016 19.828 1 97.56 133 LEU B N 1
ATOM 2934 C CA . LEU B 1 133 ? -6.844 26.922 20.453 1 97.56 133 LEU B CA 1
ATOM 2935 C C . LEU B 1 133 ? -7.559 26.422 21.703 1 97.56 133 LEU B C 1
ATOM 2937 O O . LEU B 1 133 ? -7.824 27.203 22.625 1 97.56 133 LEU B O 1
ATOM 2941 N N . GLU B 1 134 ? -7.871 25.125 21.719 1 96.94 134 GLU B N 1
ATOM 2942 C CA . GLU B 1 134 ? -8.641 24.594 22.844 1 96.94 134 GLU B CA 1
ATOM 2943 C C . GLU B 1 134 ? -8.141 23.219 23.266 1 96.94 134 GLU B C 1
ATOM 2945 O O . GLU B 1 134 ? -7.691 22.438 22.422 1 96.94 134 GLU B O 1
ATOM 2950 N N . GLU B 1 135 ? -8.219 23.016 24.594 1 97.44 135 GLU B N 1
ATOM 2951 C CA . GLU B 1 135 ? -8.039 21.656 25.094 1 97.44 135 GLU B CA 1
ATOM 2952 C C . GLU B 1 135 ? -9.336 20.844 24.984 1 97.44 135 GLU B C 1
ATOM 2954 O O . GLU B 1 135 ? -10.312 21.141 25.688 1 97.44 135 GLU B O 1
ATOM 2959 N N . ARG B 1 136 ? -9.352 19.938 24.062 1 95.75 136 ARG B N 1
ATOM 2960 C CA . ARG B 1 136 ? -10.5 19.078 23.797 1 95.75 136 ARG B CA 1
ATOM 2961 C C . ARG B 1 136 ? -10.055 17.734 23.234 1 95.75 136 ARG B C 1
ATOM 2963 O O . ARG B 1 136 ? -8.977 17.641 22.641 1 95.75 136 ARG B O 1
ATOM 2970 N N . ALA B 1 137 ? -10.867 16.75 23.516 1 94.56 137 ALA B N 1
ATOM 2971 C CA . ALA B 1 137 ? -10.648 15.469 22.875 1 94.56 137 ALA B CA 1
ATOM 2972 C C . ALA B 1 137 ? -11.125 15.492 21.422 1 94.56 137 ALA B C 1
ATOM 2974 O O . ALA B 1 137 ? -12.078 16.203 21.094 1 94.56 137 ALA B O 1
ATOM 2975 N N . ILE B 1 138 ? -10.477 14.742 20.547 1 94.69 138 ILE B N 1
ATOM 2976 C CA . ILE B 1 138 ? -10.789 14.695 19.109 1 94.69 138 ILE B CA 1
ATOM 2977 C C . ILE B 1 138 ? -12.25 14.305 18.922 1 94.69 138 ILE B C 1
ATOM 2979 O O . ILE B 1 138 ? -12.938 14.836 18.047 1 94.69 138 ILE B O 1
ATOM 2983 N N . ASP B 1 139 ? -12.75 13.469 19.812 1 93.56 139 ASP B N 1
ATOM 2984 C CA . ASP B 1 139 ? -14.102 12.945 19.688 1 93.56 139 ASP B CA 1
ATOM 2985 C C . ASP B 1 139 ? -15.141 14.008 20.047 1 93.56 139 ASP B C 1
ATOM 2987 O O . ASP B 1 139 ? -16.328 13.867 19.734 1 93.56 139 ASP B O 1
ATOM 2991 N N . ASP B 1 140 ? -14.719 15.078 20.641 1 94.25 140 ASP B N 1
ATOM 2992 C CA . ASP B 1 140 ? -15.633 16.094 21.125 1 94.25 140 ASP B CA 1
ATOM 2993 C C . ASP B 1 140 ? -15.773 17.234 20.125 1 94.25 140 ASP B C 1
ATOM 2995 O O . ASP B 1 140 ? -16.516 18.203 20.359 1 94.25 140 ASP B O 1
ATOM 2999 N N . VAL B 1 141 ? -15.094 17.125 19.094 1 95.81 141 VAL B N 1
ATOM 3000 C CA . VAL B 1 141 ? -15.109 18.219 18.109 1 95.81 141 VAL B CA 1
ATOM 3001 C C . VAL B 1 141 ? -16.031 17.844 16.953 1 95.81 141 VAL B C 1
ATOM 3003 O O . VAL B 1 141 ? -15.961 16.719 16.438 1 95.81 141 VAL B O 1
ATOM 3006 N N . ALA B 1 142 ? -16.875 18.781 16.641 1 97.19 142 ALA B N 1
ATOM 3007 C CA . ALA B 1 142 ? -17.719 18.578 15.461 1 97.19 142 ALA B CA 1
ATOM 3008 C C . ALA B 1 142 ? -16.938 18.891 14.18 1 97.19 142 ALA B C 1
ATOM 3010 O O . ALA B 1 142 ? -16.344 19.953 14.055 1 97.19 142 ALA B O 1
ATOM 3011 N N . ILE B 1 143 ? -16.891 17.953 13.281 1 98.44 143 ILE B N 1
ATOM 3012 C CA . ILE B 1 143 ? -16.281 18.125 11.969 1 98.44 143 ILE B CA 1
ATOM 3013 C C . ILE B 1 143 ? -17.375 18.219 10.906 1 98.44 143 ILE B C 1
ATOM 3015 O O . ILE B 1 143 ? -18.328 17.438 10.922 1 98.44 143 ILE B O 1
ATOM 3019 N N . GLU B 1 144 ? -17.281 19.156 10.047 1 98.38 144 GLU B N 1
ATOM 3020 C CA . GLU B 1 144 ? -18.266 19.391 9 1 98.38 144 GLU B CA 1
ATOM 3021 C C . GLU B 1 144 ? -17.719 19.047 7.625 1 98.38 144 GLU B C 1
ATOM 3023 O O . GLU B 1 144 ? -16.5 18.906 7.457 1 98.38 144 GLU B O 1
ATOM 3028 N N . GLU B 1 145 ? -18.547 18.938 6.613 1 97.94 145 GLU B N 1
ATOM 3029 C CA . GLU B 1 145 ? -18.219 18.5 5.266 1 97.94 145 GLU B CA 1
ATOM 3030 C C . GLU B 1 145 ? -17.219 19.438 4.598 1 97.94 145 GLU B C 1
ATOM 3032 O O . GLU B 1 145 ? -16.328 19 3.871 1 97.94 145 GLU B O 1
ATOM 3037 N N . ASP B 1 146 ? -17.312 20.719 4.93 1 97.81 146 ASP B N 1
ATOM 3038 C CA . ASP B 1 146 ? -16.5 21.703 4.234 1 97.81 146 ASP B CA 1
ATOM 3039 C C . ASP B 1 146 ? -15.18 21.938 4.969 1 97.81 146 ASP B C 1
ATOM 3041 O O . ASP B 1 146 ? -14.328 22.703 4.508 1 97.81 146 ASP B O 1
ATOM 3045 N N . ASP B 1 147 ? -14.953 21.234 6.043 1 98.81 147 ASP B N 1
ATOM 3046 C CA . ASP B 1 147 ? -13.742 21.422 6.844 1 98.81 147 ASP B CA 1
ATOM 3047 C C . ASP B 1 147 ? -12.516 20.859 6.117 1 98.81 147 ASP B C 1
ATOM 3049 O O . ASP B 1 147 ? -12.641 19.969 5.277 1 98.81 147 ASP B O 1
ATOM 3053 N N . VAL B 1 148 ? -11.43 21.438 6.434 1 98.81 148 VAL B N 1
ATOM 3054 C CA . VAL B 1 148 ? -10.125 20.875 6.141 1 98.81 148 VAL B CA 1
ATOM 3055 C C . VAL B 1 148 ? -9.484 20.359 7.43 1 98.81 148 VAL B C 1
ATOM 3057 O O . VAL B 1 148 ? -9.008 21.156 8.25 1 98.81 148 VAL B O 1
ATOM 3060 N N . VAL B 1 149 ? -9.508 19.062 7.562 1 98.88 149 VAL B N 1
ATOM 3061 C CA . VAL B 1 149 ? -8.969 18.438 8.773 1 98.88 149 VAL B CA 1
ATOM 3062 C C . VAL B 1 149 ? -7.48 18.156 8.586 1 98.88 149 VAL B C 1
ATOM 3064 O O . VAL B 1 149 ? -7.074 17.562 7.586 1 98.88 149 VAL B O 1
ATOM 3067 N N . VAL B 1 150 ? -6.688 18.625 9.539 1 98.81 150 VAL B N 1
ATOM 3068 C CA . VAL B 1 150 ? -5.25 18.375 9.484 1 98.81 150 VAL B CA 1
ATOM 3069 C C . VAL B 1 150 ? -4.781 17.797 10.812 1 98.81 150 VAL B C 1
ATOM 3071 O O . VAL B 1 150 ? -5.348 18.094 11.867 1 98.81 150 VAL B O 1
ATOM 3074 N N . ALA B 1 151 ? -3.855 16.984 10.773 1 98.31 151 ALA B N 1
ATOM 3075 C CA . ALA B 1 151 ? -3.213 16.422 11.961 1 98.31 151 ALA B CA 1
ATOM 3076 C C . ALA B 1 151 ? -1.771 16.016 11.664 1 98.31 151 ALA B C 1
ATOM 3078 O O . ALA B 1 151 ? -1.524 15.109 10.875 1 98.31 151 ALA B O 1
ATOM 3079 N N . ALA B 1 152 ? -0.919 16.797 12.328 1 94.75 152 ALA B N 1
ATOM 3080 C CA . ALA B 1 152 ? 0.5 16.469 12.258 1 94.75 152 ALA B CA 1
ATOM 3081 C C . ALA B 1 152 ? 0.973 15.812 13.555 1 94.75 152 ALA B C 1
ATOM 3083 O O . ALA B 1 152 ? 0.693 16.312 14.648 1 94.75 152 ALA B O 1
ATOM 3084 N N . HIS B 1 153 ? 1.488 14.57 13.602 1 86.75 153 HIS B N 1
ATOM 3085 C CA . HIS B 1 153 ? 2.008 13.859 14.758 1 86.75 153 HIS B CA 1
ATOM 3086 C C . HIS B 1 153 ? 0.881 13.211 15.562 1 86.75 153 HIS B C 1
ATOM 3088 O O . HIS B 1 153 ? 0.919 13.203 16.797 1 86.75 153 HIS B O 1
ATOM 3094 N N . ALA B 1 154 ? -0.238 13.039 14.922 1 90.44 154 ALA B N 1
ATOM 3095 C CA . ALA B 1 154 ? -1.202 12.148 15.562 1 90.44 154 ALA B CA 1
ATOM 3096 C C . ALA B 1 154 ? -0.665 10.719 15.641 1 90.44 154 ALA B C 1
ATOM 3098 O O . ALA B 1 154 ? -0.793 9.953 14.68 1 90.44 154 ALA B O 1
ATOM 3099 N N . CYS B 1 155 ? -0.076 10.359 16.719 1 86.56 155 CYS B N 1
ATOM 3100 C CA . CYS B 1 155 ? 0.734 9.148 16.812 1 86.56 155 CYS B CA 1
ATOM 3101 C C . CYS B 1 155 ? -0.144 7.914 16.969 1 86.56 155 CYS B C 1
ATOM 3103 O O . CYS B 1 155 ? -1.279 8.016 17.438 1 86.56 155 CYS B O 1
ATOM 3105 N N . GLY B 1 156 ? 0.358 6.781 16.547 1 89.62 156 GLY B N 1
ATOM 3106 C CA . GLY B 1 156 ? -0.266 5.48 16.719 1 89.62 156 GLY B CA 1
ATOM 3107 C C . GLY B 1 156 ? -1.666 5.41 16.125 1 89.62 156 GLY B C 1
ATOM 3108 O O . GLY B 1 156 ? -1.876 5.734 14.961 1 89.62 156 GLY B O 1
ATOM 3109 N N . ALA B 1 157 ? -2.641 5.137 17.047 1 92 157 ALA B N 1
ATOM 3110 C CA . ALA B 1 157 ? -4.02 4.926 16.609 1 92 157 ALA B CA 1
ATOM 3111 C C . ALA B 1 157 ? -4.742 6.258 16.422 1 92 157 ALA B C 1
ATOM 3113 O O . ALA B 1 157 ? -5.832 6.301 15.836 1 92 157 ALA B O 1
ATOM 3114 N N . LEU B 1 158 ? -4.125 7.27 16.922 1 94.75 158 LEU B N 1
ATOM 3115 C CA . LEU B 1 158 ? -4.789 8.562 16.844 1 94.75 158 LEU B CA 1
ATOM 3116 C C . LEU B 1 158 ? -5.004 8.977 15.391 1 94.75 158 LEU B C 1
ATOM 3118 O O . LEU B 1 158 ? -6.012 9.602 15.062 1 94.75 158 LEU B O 1
ATOM 3122 N N . THR B 1 159 ? -4.023 8.672 14.508 1 97.12 159 THR B N 1
ATOM 3123 C CA . THR B 1 159 ? -4.191 8.953 13.086 1 97.12 159 THR B CA 1
ATOM 3124 C C . THR B 1 159 ? -5.445 8.266 12.547 1 97.12 159 THR B C 1
ATOM 3126 O O . THR B 1 159 ? -6.188 8.852 11.758 1 97.12 159 THR B O 1
ATOM 3129 N N . ASP B 1 160 ? -5.668 7.066 12.977 1 97.31 160 ASP B N 1
ATOM 3130 C CA . ASP B 1 160 ? -6.844 6.328 12.523 1 97.31 160 ASP B CA 1
ATOM 3131 C C . ASP B 1 160 ? -8.125 6.992 13.008 1 97.31 160 ASP B C 1
ATOM 3133 O O . ASP B 1 160 ? -9.133 7.008 12.297 1 97.31 160 ASP B O 1
ATOM 3137 N N . VAL B 1 161 ? -8.086 7.492 14.25 1 97.06 161 VAL B N 1
ATOM 3138 C CA . VAL B 1 161 ? -9.234 8.211 14.789 1 97.06 161 VAL B CA 1
ATOM 3139 C C . VAL B 1 161 ? -9.516 9.453 13.945 1 97.06 161 VAL B C 1
ATOM 3141 O O . VAL B 1 161 ? -10.664 9.719 13.578 1 97.06 161 VAL B O 1
ATOM 3144 N N . VAL B 1 162 ? -8.477 10.188 13.586 1 98.06 162 VAL B N 1
ATOM 3145 C CA . VAL B 1 162 ? -8.602 11.383 12.766 1 98.06 162 VAL B CA 1
ATOM 3146 C C . VAL B 1 162 ? -9.25 11.016 11.43 1 98.06 162 VAL B C 1
ATOM 3148 O O . VAL B 1 162 ? -10.203 11.68 10.992 1 98.06 162 VAL B O 1
ATOM 3151 N N . LEU B 1 163 ? -8.766 9.969 10.789 1 98.44 163 LEU B N 1
ATOM 3152 C CA . LEU B 1 163 ? -9.281 9.555 9.492 1 98.44 163 LEU B CA 1
ATOM 3153 C C . LEU B 1 163 ? -10.742 9.117 9.602 1 98.44 163 LEU B C 1
ATOM 3155 O O . LEU B 1 163 ? -11.555 9.453 8.742 1 98.44 163 LEU B O 1
ATOM 3159 N N . THR B 1 164 ? -11.039 8.383 10.648 1 98.31 164 THR B N 1
ATOM 3160 C CA . THR B 1 164 ? -12.414 7.934 10.859 1 98.31 164 THR B CA 1
ATOM 3161 C C . THR B 1 164 ? -13.359 9.125 10.969 1 98.31 164 THR B C 1
ATOM 3163 O O . THR B 1 164 ? -14.43 9.125 10.359 1 98.31 164 THR B O 1
ATOM 3166 N N . ARG B 1 165 ? -12.953 10.094 11.727 1 98.19 165 ARG B N 1
ATOM 3167 C CA . ARG B 1 165 ? -13.789 11.273 11.93 1 98.19 165 ARG B CA 1
ATOM 3168 C C . ARG B 1 165 ? -13.953 12.062 10.633 1 98.19 165 ARG B C 1
ATOM 3170 O O . ARG B 1 165 ? -15.047 12.539 10.328 1 98.19 165 ARG B O 1
ATOM 3177 N N . ALA B 1 166 ? -12.859 12.219 9.883 1 98.5 166 ALA B N 1
ATOM 3178 C CA . ALA B 1 166 ? -12.922 12.922 8.602 1 98.5 166 ALA B CA 1
ATOM 3179 C C . ALA B 1 166 ? -13.844 12.203 7.621 1 98.5 166 ALA B C 1
ATOM 3181 O O . ALA B 1 166 ? -14.656 12.828 6.945 1 98.5 166 ALA B O 1
ATOM 3182 N N . ILE B 1 167 ? -13.695 10.883 7.535 1 98.5 167 ILE B N 1
ATOM 3183 C CA . ILE B 1 167 ? -14.508 10.07 6.645 1 98.5 167 ILE B CA 1
ATOM 3184 C C . ILE B 1 167 ? -15.984 10.219 7.004 1 98.5 167 ILE B C 1
ATOM 3186 O O . ILE B 1 167 ? -16.828 10.398 6.125 1 98.5 167 ILE B O 1
ATOM 3190 N N . ALA B 1 168 ? -16.328 10.117 8.297 1 98.12 168 ALA B N 1
ATOM 3191 C CA . ALA B 1 168 ? -17.703 10.219 8.773 1 98.12 168 ALA B CA 1
ATOM 3192 C C . ALA B 1 168 ? -18.344 11.539 8.352 1 98.12 168 ALA B C 1
ATOM 3194 O O . ALA B 1 168 ? -19.531 11.586 8.016 1 98.12 168 ALA B O 1
ATOM 3195 N N . ALA B 1 169 ? -17.578 12.562 8.305 1 98.25 169 ALA B N 1
ATOM 3196 C CA . ALA B 1 169 ? -18.094 13.891 7.98 1 98.25 169 ALA B CA 1
ATOM 3197 C C . ALA B 1 169 ? -17.938 14.195 6.492 1 98.25 169 ALA B C 1
ATOM 3199 O O . ALA B 1 169 ? -18.406 15.227 6.008 1 98.25 169 ALA B O 1
ATOM 3200 N N . ARG B 1 170 ? -17.219 13.297 5.781 1 98.38 170 ARG B N 1
ATOM 3201 C CA . ARG B 1 170 ? -16.844 13.516 4.387 1 98.38 170 ARG B CA 1
ATOM 3202 C C . ARG B 1 170 ? -16.062 14.812 4.223 1 98.38 170 ARG B C 1
ATOM 3204 O O . ARG B 1 170 ? -16.312 15.586 3.301 1 98.38 170 ARG B O 1
ATOM 3211 N N . ALA B 1 171 ? -15.211 15.07 5.191 1 98.75 171 ALA B N 1
ATOM 3212 C CA . ALA B 1 171 ? -14.367 16.266 5.16 1 98.75 171 ALA B CA 1
ATOM 3213 C C . ALA B 1 171 ? -13.039 15.977 4.477 1 98.75 171 ALA B C 1
ATOM 3215 O O . ALA B 1 171 ? -12.586 14.828 4.438 1 98.75 171 ALA B O 1
ATOM 3216 N N . ARG B 1 172 ? -12.398 17.016 3.906 1 98.81 172 ARG B N 1
ATOM 3217 C CA . ARG B 1 172 ? -11.023 16.906 3.441 1 98.81 172 ARG B CA 1
ATOM 3218 C C . ARG B 1 172 ? -10.07 16.656 4.605 1 98.81 172 ARG B C 1
ATOM 3220 O O . ARG B 1 172 ? -10.289 17.141 5.715 1 98.81 172 ARG B O 1
ATOM 3227 N N . VAL B 1 173 ? -9.047 15.883 4.309 1 98.94 173 VAL B N 1
ATOM 3228 C CA . VAL B 1 173 ? -8.188 15.523 5.43 1 98.94 173 VAL B CA 1
ATOM 3229 C C . VAL B 1 173 ? -6.738 15.414 4.957 1 98.94 173 VAL B C 1
ATOM 3231 O O . VAL B 1 173 ? -6.477 15 3.824 1 98.94 173 VAL B O 1
ATOM 3234 N N . ALA B 1 174 ? -5.797 15.812 5.781 1 98.88 174 ALA B N 1
ATOM 3235 C CA . ALA B 1 174 ? -4.359 15.633 5.609 1 98.88 174 ALA B CA 1
ATOM 3236 C C . ALA B 1 174 ? -3.697 15.219 6.918 1 98.88 174 ALA B C 1
ATOM 3238 O O . ALA B 1 174 ? -3.875 15.875 7.945 1 98.88 174 ALA B O 1
ATOM 3239 N N . VAL B 1 175 ? -2.977 14.125 6.871 1 98.75 175 VAL B N 1
ATOM 3240 C CA . VAL B 1 175 ? -2.332 13.656 8.094 1 98.75 175 VAL B CA 1
ATOM 3241 C C . VAL B 1 175 ? -0.859 13.359 7.82 1 98.75 175 VAL B C 1
ATOM 3243 O O . VAL B 1 175 ? -0.509 12.867 6.746 1 98.75 175 VAL B O 1
ATOM 3246 N N . LEU B 1 176 ? -0.015 13.68 8.719 1 98.31 176 LEU B N 1
ATOM 3247 C CA . LEU B 1 176 ? 1.396 13.312 8.758 1 98.31 176 LEU B CA 1
ATOM 3248 C C . LEU B 1 176 ? 1.698 12.445 9.977 1 98.31 176 LEU B C 1
ATOM 3250 O O . LEU B 1 176 ? 2.178 12.953 10.992 1 98.31 176 LEU B O 1
ATOM 3254 N N . PRO B 1 177 ? 1.456 11.133 9.789 1 95.5 177 PRO B N 1
ATOM 3255 C CA . PRO B 1 177 ? 1.706 10.258 10.938 1 95.5 177 PRO B CA 1
ATOM 3256 C C . PRO B 1 177 ? 3.174 10.234 11.352 1 95.5 177 PRO B C 1
ATOM 3258 O O . PRO B 1 177 ? 4.062 10.344 10.5 1 95.5 177 PRO B O 1
ATOM 3261 N N . CYS B 1 178 ? 3.469 10.094 12.602 1 91.5 178 CYS B N 1
ATOM 3262 C CA . CYS B 1 178 ? 4.844 10.023 13.078 1 91.5 178 CYS B CA 1
ATOM 3263 C C . CYS B 1 178 ? 5.16 8.641 13.633 1 91.5 178 CYS B C 1
ATOM 3265 O O . CYS B 1 178 ? 5.883 7.863 13.008 1 91.5 178 CYS B O 1
ATOM 3267 N N . CYS B 1 179 ? 4.582 8.312 14.742 1 91.88 179 CYS B N 1
ATOM 3268 C CA . CYS B 1 179 ? 4.836 7.008 15.352 1 91.88 179 CYS B CA 1
ATOM 3269 C C . CYS B 1 179 ? 3.703 6.035 15.039 1 91.88 179 CYS B C 1
ATOM 3271 O O . CYS B 1 179 ? 2.545 6.438 14.922 1 91.88 179 CYS B O 1
ATOM 3273 N N . HIS B 1 180 ? 4.137 4.797 14.766 1 93.81 180 HIS B N 1
ATOM 3274 C CA . HIS B 1 180 ? 3.189 3.734 14.445 1 93.81 180 HIS B CA 1
ATOM 3275 C C . HIS B 1 180 ? 3.201 2.648 15.516 1 93.81 180 HIS B C 1
ATOM 3277 O O . HIS B 1 180 ? 4.258 2.311 16.047 1 93.81 180 HIS B O 1
ATOM 3283 N N . ASP B 1 181 ? 2.057 2.225 15.859 1 93.5 181 ASP B N 1
ATOM 3284 C CA . ASP B 1 181 ? 1.936 1.04 16.703 1 93.5 181 ASP B CA 1
ATOM 3285 C C . ASP B 1 181 ? 1.836 -0.229 15.859 1 93.5 181 ASP B C 1
ATOM 3287 O O . ASP B 1 181 ? 0.735 -0.689 15.547 1 93.5 181 ASP B O 1
ATOM 3291 N N . VAL B 1 182 ? 2.893 -0.835 15.578 1 91.56 182 VAL B N 1
ATOM 3292 C CA . VAL B 1 182 ? 3.01 -1.925 14.617 1 91.56 182 VAL B CA 1
ATOM 3293 C C . VAL B 1 182 ? 2.211 -3.133 15.102 1 91.56 182 VAL B C 1
ATOM 3295 O O . VAL B 1 182 ? 1.684 -3.902 14.297 1 91.56 182 VAL B O 1
ATOM 3298 N N . GLY B 1 183 ? 2.117 -3.344 16.391 1 91.75 183 GLY B N 1
ATOM 3299 C CA . GLY B 1 183 ? 1.373 -4.465 16.938 1 91.75 183 GLY B CA 1
ATOM 3300 C C . GLY B 1 183 ? -0.13 -4.273 16.875 1 91.75 183 GLY B C 1
ATOM 3301 O O . GLY B 1 183 ? -0.884 -5.25 16.828 1 91.75 183 GLY B O 1
ATOM 3302 N N . ARG B 1 184 ? -0.583 -3.031 16.719 1 91.31 184 ARG B N 1
ATOM 3303 C CA . ARG B 1 184 ? -2.014 -2.77 16.828 1 91.31 184 ARG B CA 1
ATOM 3304 C C . ARG B 1 184 ? -2.582 -2.221 15.531 1 91.31 184 ARG B C 1
ATOM 3306 O O . ARG B 1 184 ? -3.736 -2.49 15.188 1 91.31 184 ARG B O 1
ATOM 3313 N N . ASN B 1 185 ? -1.786 -1.357 14.875 1 95.19 185 ASN B N 1
ATOM 3314 C CA . ASN B 1 185 ? -2.277 -0.779 13.625 1 95.19 185 ASN B CA 1
ATOM 3315 C C . ASN B 1 185 ? -2.408 -1.836 12.531 1 95.19 185 ASN B C 1
ATOM 3317 O O . ASN B 1 185 ? -1.673 -2.824 12.531 1 95.19 185 ASN B O 1
ATOM 3321 N N . ASP B 1 186 ? -3.404 -1.661 11.75 1 97 186 ASP B N 1
ATOM 3322 C CA . ASP B 1 186 ? -3.648 -2.561 10.633 1 97 186 ASP B CA 1
ATOM 3323 C C . ASP B 1 186 ? -2.588 -2.389 9.547 1 97 186 ASP B C 1
ATOM 3325 O O . ASP B 1 186 ? -2.395 -1.287 9.031 1 97 186 ASP B O 1
ATOM 3329 N N . ARG B 1 187 ? -1.927 -3.418 9.203 1 97.44 187 ARG B N 1
ATOM 3330 C CA . ARG B 1 187 ? -0.842 -3.371 8.227 1 97.44 187 ARG B CA 1
ATOM 3331 C C . ARG B 1 187 ? -1.311 -3.867 6.863 1 97.44 187 ARG B C 1
ATOM 3333 O O . ARG B 1 187 ? -0.516 -3.961 5.922 1 97.44 187 ARG B O 1
ATOM 3340 N N . GLY B 1 188 ? -2.539 -4.273 6.742 1 97.88 188 GLY B N 1
ATOM 3341 C CA . GLY B 1 188 ? -3.193 -4.543 5.473 1 97.88 188 GLY B CA 1
ATOM 3342 C C . GLY B 1 188 ? -2.736 -5.84 4.832 1 97.88 188 GLY B C 1
ATOM 3343 O O . GLY B 1 188 ? -2.986 -6.078 3.646 1 97.88 188 GLY B O 1
ATOM 3344 N N . GLY B 1 189 ? -1.96 -6.695 5.59 1 98.06 189 GLY B N 1
ATOM 3345 C CA . GLY B 1 189 ? -1.393 -7.891 4.984 1 98.06 189 GLY B CA 1
ATOM 3346 C C . GLY B 1 189 ? -0.234 -7.59 4.051 1 98.06 189 GLY B C 1
ATOM 3347 O O . GLY B 1 189 ? 0.062 -8.375 3.148 1 98.06 189 GLY B O 1
ATOM 3348 N N . LEU B 1 190 ? 0.378 -6.43 4.227 1 98.69 190 LEU B N 1
ATOM 3349 C CA . LEU B 1 190 ? 1.359 -5.945 3.262 1 98.69 190 LEU B CA 1
ATOM 3350 C C . LEU B 1 190 ? 2.779 -6.176 3.768 1 98.69 190 LEU B C 1
ATOM 3352 O O . LEU B 1 190 ? 3.742 -5.688 3.174 1 98.69 190 LEU B O 1
ATOM 3356 N N . GLU B 1 191 ? 2.916 -6.922 4.844 1 97 191 GLU B N 1
ATOM 3357 C CA . GLU B 1 191 ? 4.188 -7.059 5.543 1 97 191 GLU B CA 1
ATOM 3358 C C . GLU B 1 191 ? 5.207 -7.816 4.695 1 97 191 GLU B C 1
ATOM 3360 O O . GLU B 1 191 ? 6.41 -7.734 4.941 1 97 191 GLU B O 1
ATOM 3365 N N . GLY B 1 192 ? 4.742 -8.516 3.729 1 98.31 192 GLY B N 1
ATOM 3366 C CA . GLY B 1 192 ? 5.672 -9.203 2.848 1 98.31 192 GLY B CA 1
ATOM 3367 C C . GLY B 1 192 ? 6.355 -8.281 1.861 1 98.31 192 GLY B C 1
ATOM 3368 O O . GLY B 1 192 ? 7.367 -8.648 1.257 1 98.31 192 GLY B O 1
ATOM 3369 N N . TRP B 1 193 ? 5.836 -7.121 1.675 1 98.5 193 TRP B N 1
ATOM 3370 C CA . TRP B 1 193 ? 6.332 -6.219 0.641 1 98.5 193 TRP B CA 1
ATOM 3371 C C . TRP B 1 193 ? 6.875 -4.934 1.256 1 98.5 193 TRP B C 1
ATOM 3373 O O . TRP B 1 193 ? 7.742 -4.277 0.673 1 98.5 193 TRP B O 1
ATOM 3383 N N . LEU B 1 194 ? 6.355 -4.594 2.436 1 98.5 194 LEU B N 1
ATOM 3384 C CA . LEU B 1 194 ? 6.637 -3.273 2.994 1 98.5 194 LEU B CA 1
ATOM 3385 C C . LEU B 1 194 ? 7.078 -3.381 4.449 1 98.5 194 LEU B C 1
ATOM 3387 O O . LEU B 1 194 ? 6.641 -4.281 5.168 1 98.5 194 LEU B O 1
ATOM 3391 N N . ASP B 1 195 ? 7.918 -2.387 4.898 1 97.31 195 ASP B N 1
ATOM 3392 C CA . ASP B 1 195 ? 8.148 -2.283 6.336 1 97.31 195 ASP B CA 1
ATOM 3393 C C . ASP B 1 195 ? 6.863 -1.926 7.078 1 97.31 195 ASP B C 1
ATOM 3395 O O . ASP B 1 195 ? 5.941 -1.359 6.492 1 97.31 195 ASP B O 1
ATOM 3399 N N . PRO B 1 196 ? 6.781 -2.234 8.273 1 97.06 196 PRO B N 1
ATOM 3400 C CA . PRO B 1 196 ? 5.527 -2.139 9.023 1 97.06 196 PRO B CA 1
ATOM 3401 C C . PRO B 1 196 ? 4.941 -0.727 9.023 1 97.06 196 PRO B C 1
ATOM 3403 O O . PRO B 1 196 ? 3.738 -0.552 8.828 1 97.06 196 PRO B O 1
ATOM 3406 N N . ALA B 1 197 ? 5.75 0.308 9.242 1 96.88 197 ALA B N 1
ATOM 3407 C CA . ALA B 1 197 ? 5.242 1.677 9.305 1 96.88 197 ALA B CA 1
ATOM 3408 C C . ALA B 1 197 ? 4.633 2.096 7.965 1 96.88 197 ALA B C 1
ATOM 3410 O O . ALA B 1 197 ? 3.547 2.676 7.93 1 96.88 197 ALA B O 1
ATOM 3411 N N . LEU B 1 198 ? 5.383 1.824 6.902 1 98 198 LEU B N 1
ATOM 3412 C CA . LEU B 1 198 ? 4.883 2.137 5.57 1 98 198 LEU B CA 1
ATOM 3413 C C . LEU B 1 198 ? 3.625 1.332 5.258 1 98 198 LEU B C 1
ATOM 3415 O O . LEU B 1 198 ? 2.682 1.852 4.656 1 98 198 LEU B O 1
ATOM 3419 N N . ALA B 1 199 ? 3.58 0.04 5.648 1 98.44 199 ALA B N 1
ATOM 3420 C CA . ALA B 1 199 ? 2.402 -0.801 5.449 1 98.44 199 ALA B CA 1
ATOM 3421 C C . A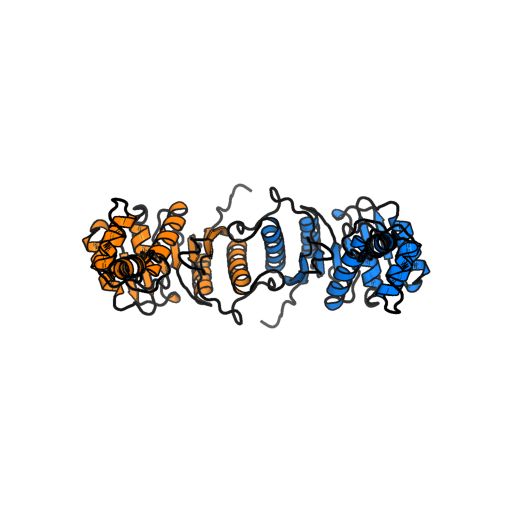LA B 1 199 ? 1.176 -0.192 6.125 1 98.44 199 ALA B C 1
ATOM 3423 O O . ALA B 1 199 ? 0.085 -0.184 5.547 1 98.44 199 ALA B O 1
ATOM 3424 N N . ILE B 1 200 ? 1.376 0.308 7.312 1 98.25 200 ILE B N 1
ATOM 3425 C CA . ILE B 1 200 ? 0.285 0.932 8.055 1 98.25 200 ILE B CA 1
ATOM 3426 C C . ILE B 1 200 ? -0.205 2.17 7.305 1 98.25 200 ILE B C 1
ATOM 3428 O O . ILE B 1 200 ? -1.409 2.352 7.113 1 98.25 200 ILE B O 1
ATOM 3432 N N . ASP B 1 201 ? 0.744 3.016 6.855 1 98.31 201 ASP B N 1
ATOM 3433 C CA . ASP B 1 201 ? 0.376 4.246 6.16 1 98.31 201 ASP B CA 1
ATOM 3434 C C . ASP B 1 201 ? -0.354 3.941 4.855 1 98.31 201 ASP B C 1
ATOM 3436 O O . ASP B 1 201 ? -1.348 4.594 4.527 1 98.31 201 ASP B O 1
ATOM 3440 N N . VAL B 1 202 ? 0.155 2.979 4.125 1 98.69 202 VAL B N 1
ATOM 3441 C CA . VAL B 1 202 ? -0.463 2.588 2.861 1 98.69 202 VAL B CA 1
ATOM 3442 C C . VAL B 1 202 ? -1.856 2.018 3.123 1 98.69 202 VAL B C 1
ATOM 3444 O O . VAL B 1 202 ? -2.785 2.256 2.348 1 98.69 202 VAL B O 1
ATOM 3447 N N . THR B 1 203 ? -2.02 1.269 4.184 1 98.44 203 THR B N 1
ATOM 3448 C CA . THR B 1 203 ? -3.318 0.728 4.566 1 98.44 203 THR B CA 1
ATOM 3449 C C . THR B 1 203 ? -4.297 1.852 4.895 1 98.44 203 THR B C 1
ATOM 3451 O O . THR B 1 203 ? -5.473 1.781 4.535 1 98.44 203 THR B O 1
ATOM 3454 N N . ARG B 1 204 ? -3.816 2.875 5.555 1 98.5 204 ARG B N 1
ATOM 3455 C CA . ARG B 1 204 ? -4.633 4.047 5.852 1 98.5 204 ARG B CA 1
ATOM 3456 C C . ARG B 1 204 ? -5.09 4.738 4.57 1 98.5 204 ARG B C 1
ATOM 3458 O O . ARG B 1 204 ? -6.246 5.145 4.457 1 98.5 204 ARG B O 1
ATOM 3465 N N . ALA B 1 205 ? -4.172 4.879 3.594 1 98.75 205 ALA B N 1
ATOM 3466 C CA . ALA B 1 205 ? -4.523 5.453 2.299 1 98.75 205 ALA B CA 1
ATOM 3467 C C . ALA B 1 205 ? -5.605 4.629 1.605 1 98.75 205 ALA B C 1
ATOM 3469 O O . ALA B 1 205 ? -6.555 5.184 1.051 1 98.75 205 ALA B O 1
ATOM 3470 N N . ALA B 1 206 ? -5.453 3.318 1.653 1 98.5 206 ALA B N 1
ATOM 3471 C CA . ALA B 1 206 ? -6.426 2.418 1.036 1 98.5 206 ALA B CA 1
ATOM 3472 C C . ALA B 1 206 ? -7.797 2.561 1.689 1 98.5 206 ALA B C 1
ATOM 3474 O O . ALA B 1 206 ? -8.82 2.484 1.012 1 98.5 206 ALA B O 1
ATOM 3475 N N . ARG B 1 207 ? -7.812 2.699 2.998 1 97.94 207 ARG B N 1
ATOM 3476 C CA . ARG B 1 207 ? -9.062 2.889 3.729 1 97.94 207 ARG B CA 1
ATOM 3477 C C . ARG B 1 207 ? -9.789 4.137 3.248 1 97.94 207 ARG B C 1
ATOM 3479 O O . ARG B 1 207 ? -11.008 4.113 3.045 1 97.94 207 ARG B O 1
ATOM 3486 N N . LEU B 1 208 ? -9.062 5.23 3.066 1 98.44 208 LEU B N 1
ATOM 3487 C CA . LEU B 1 208 ? -9.656 6.453 2.537 1 98.44 208 LEU B CA 1
ATOM 3488 C C . LEU B 1 208 ? -10.273 6.203 1.164 1 98.44 208 LEU B C 1
ATOM 3490 O O . LEU B 1 208 ? -11.422 6.574 0.921 1 98.44 208 LEU B O 1
ATOM 3494 N N . ARG B 1 209 ? -9.562 5.574 0.284 1 98 209 ARG B N 1
ATOM 3495 C CA . ARG B 1 209 ? -10.055 5.32 -1.066 1 98 209 ARG B CA 1
ATOM 3496 C C . ARG B 1 209 ? -11.32 4.469 -1.037 1 98 209 ARG B C 1
ATOM 3498 O O . ARG B 1 209 ? -12.281 4.754 -1.754 1 98 209 ARG B O 1
ATOM 3505 N N . ALA B 1 210 ? -11.25 3.469 -0.214 1 96.62 210 ALA B N 1
ATOM 3506 C CA . ALA B 1 210 ? -12.398 2.58 -0.1 1 96.62 210 ALA B CA 1
ATOM 3507 C C . ALA B 1 210 ? -13.625 3.33 0.421 1 96.62 210 ALA B C 1
ATOM 3509 O O . ALA B 1 210 ? -14.758 2.879 0.247 1 96.62 210 ALA B O 1
ATOM 3510 N N . SER B 1 211 ? -13.391 4.422 1.071 1 97.5 211 SER B N 1
ATOM 3511 C CA . SER B 1 211 ? -14.469 5.227 1.631 1 97.5 211 SER B CA 1
ATOM 3512 C C . SER B 1 211 ? -14.891 6.332 0.669 1 97.5 211 SER B C 1
ATOM 3514 O O . SER B 1 211 ? -15.586 7.273 1.062 1 97.5 211 SER B O 1
ATOM 3516 N N . GLY B 1 212 ? -14.398 6.297 -0.533 1 97.12 212 GLY B N 1
ATOM 3517 C CA . GLY B 1 212 ? -14.844 7.227 -1.559 1 97.12 212 GLY B CA 1
ATOM 3518 C C . GLY B 1 212 ? -13.977 8.469 -1.651 1 97.12 212 GLY B C 1
ATOM 3519 O O . GLY B 1 212 ? -14.453 9.531 -2.066 1 97.12 212 GLY B O 1
ATOM 3520 N N . TYR B 1 213 ? -12.758 8.406 -1.253 1 98.5 213 TYR B N 1
ATOM 3521 C CA . TYR B 1 213 ? -11.867 9.555 -1.287 1 98.5 213 TYR B CA 1
ATOM 3522 C C . TYR B 1 213 ? -10.891 9.453 -2.451 1 98.5 213 TYR B C 1
ATOM 3524 O O . TYR B 1 213 ? -10.43 8.359 -2.791 1 98.5 213 TYR B O 1
ATOM 3532 N N . ASP B 1 214 ? -10.586 10.602 -3.035 1 98.12 214 ASP B N 1
ATOM 3533 C CA . ASP B 1 214 ? -9.359 10.742 -3.805 1 98.12 214 ASP B CA 1
ATOM 3534 C C . ASP B 1 214 ? -8.156 10.93 -2.883 1 98.12 214 ASP B C 1
ATOM 3536 O O . ASP B 1 214 ? -8.188 11.75 -1.968 1 98.12 214 ASP B O 1
ATOM 3540 N N . VAL B 1 215 ? -7.141 10.141 -3.115 1 98.5 215 VAL B N 1
ATOM 3541 C CA . VAL B 1 215 ? -6 10.109 -2.207 1 98.5 215 VAL B CA 1
ATOM 3542 C C . VAL B 1 215 ? -4.746 10.594 -2.936 1 98.5 215 VAL B C 1
ATOM 3544 O O . VAL B 1 215 ? -4.527 10.25 -4.102 1 98.5 215 VAL B O 1
ATOM 3547 N N . ARG B 1 216 ? -3.951 11.344 -2.254 1 98.31 216 ARG B N 1
ATOM 3548 C CA . ARG B 1 216 ? -2.629 11.773 -2.695 1 98.31 216 ARG B CA 1
ATOM 3549 C C . ARG B 1 216 ? -1.597 11.594 -1.586 1 98.31 216 ARG B C 1
ATOM 3551 O O . ARG B 1 216 ? -1.841 11.961 -0.437 1 98.31 216 ARG B O 1
ATOM 3558 N N . THR B 1 217 ? -0.49 10.992 -2.01 1 98.81 217 THR B N 1
ATOM 3559 C CA . THR B 1 217 ? 0.598 10.805 -1.056 1 98.81 217 THR B CA 1
ATOM 3560 C C . THR B 1 217 ? 1.794 11.68 -1.419 1 98.81 217 THR B C 1
ATOM 3562 O O . THR B 1 217 ? 2.109 11.852 -2.598 1 98.81 217 THR B O 1
ATOM 3565 N N . GLN B 1 218 ? 2.375 12.281 -0.425 1 98.38 218 GLN B N 1
ATOM 3566 C CA . GLN B 1 218 ? 3.57 13.109 -0.567 1 98.38 218 GLN B CA 1
ATOM 3567 C C . GLN B 1 218 ? 4.523 12.898 0.605 1 98.38 218 GLN B C 1
ATOM 3569 O O . GLN B 1 218 ? 4.164 12.273 1.604 1 98.38 218 GLN B O 1
ATOM 3574 N N . THR B 1 219 ? 5.695 13.328 0.357 1 98.12 219 THR B N 1
ATOM 3575 C CA . THR B 1 219 ? 6.641 13.391 1.465 1 98.12 219 THR B CA 1
ATOM 3576 C C . THR B 1 219 ? 7.102 14.82 1.704 1 98.12 219 THR B C 1
ATOM 3578 O O . THR B 1 219 ? 7.23 15.602 0.76 1 98.12 219 THR B O 1
ATOM 3581 N N . ILE B 1 220 ? 7.227 15.148 2.951 1 97.75 220 ILE B N 1
ATOM 3582 C CA . ILE B 1 220 ? 7.996 16.359 3.227 1 97.75 220 ILE B CA 1
ATOM 3583 C C . ILE B 1 220 ? 9.484 16.031 3.254 1 97.75 220 ILE B C 1
ATOM 3585 O O . ILE B 1 220 ? 9.867 14.852 3.273 1 97.75 220 ILE B O 1
ATOM 3589 N N . PRO B 1 221 ? 10.336 17.047 3.213 1 96.31 221 PRO B N 1
ATOM 3590 C CA . PRO B 1 221 ? 11.766 16.75 3.125 1 96.31 221 PRO B CA 1
ATOM 3591 C C . PRO B 1 221 ? 12.258 15.867 4.273 1 96.31 221 PRO B C 1
ATOM 3593 O O . PRO B 1 221 ? 11.953 16.141 5.438 1 96.31 221 PRO B O 1
ATOM 3596 N N . ALA B 1 222 ? 13.031 14.891 3.947 1 95 222 ALA B N 1
ATOM 3597 C CA . ALA B 1 222 ? 13.508 13.906 4.918 1 95 222 ALA B CA 1
ATOM 3598 C C . ALA B 1 222 ? 14.461 14.547 5.922 1 95 222 ALA B C 1
ATOM 3600 O O . ALA B 1 222 ? 14.656 14.031 7.023 1 95 222 ALA B O 1
ATOM 3601 N N . ASP B 1 223 ? 15.086 15.594 5.59 1 94.38 223 ASP B N 1
ATOM 3602 C CA . ASP B 1 223 ? 16 16.281 6.5 1 94.38 223 ASP B CA 1
ATOM 3603 C C . ASP B 1 223 ? 15.234 16.984 7.621 1 94.38 223 ASP B C 1
ATOM 3605 O O . ASP B 1 223 ? 15.805 17.297 8.664 1 94.38 223 ASP B O 1
ATOM 3609 N N . VAL B 1 224 ? 13.992 17.25 7.359 1 94 224 VAL B N 1
ATOM 3610 C CA . VAL B 1 224 ? 13.141 17.812 8.406 1 94 224 VAL B CA 1
ATOM 3611 C C . VAL B 1 224 ? 12.734 16.719 9.383 1 94 224 VAL B C 1
ATOM 3613 O O . VAL B 1 224 ? 12.859 16.891 10.602 1 94 224 VAL B O 1
ATOM 3616 N N . THR B 1 225 ? 12.297 15.648 8.836 1 93.25 225 THR B N 1
ATOM 3617 C CA . THR B 1 225 ? 11.891 14.508 9.648 1 93.25 225 THR B CA 1
ATOM 3618 C C . THR B 1 225 ? 11.898 13.227 8.828 1 93.25 225 THR B C 1
ATOM 3620 O O . THR B 1 225 ? 11.508 13.227 7.66 1 93.25 225 THR B O 1
ATOM 3623 N N . PRO B 1 226 ? 12.344 12.156 9.469 1 92.38 226 PRO B N 1
ATOM 3624 C CA . PRO B 1 226 ? 12.219 10.867 8.773 1 92.38 226 PRO B CA 1
ATOM 3625 C C . PRO B 1 226 ? 10.781 10.367 8.719 1 92.38 226 PRO B C 1
ATOM 3627 O O . PRO B 1 226 ? 10.453 9.508 7.898 1 92.38 226 PRO B O 1
ATOM 3630 N N . LYS B 1 227 ? 9.953 10.773 9.625 1 94.06 227 LYS B N 1
ATOM 3631 C CA . LYS B 1 227 ? 8.523 10.477 9.602 1 94.06 227 LYS B CA 1
ATOM 3632 C C . LYS B 1 227 ? 7.777 11.453 8.703 1 94.06 227 LYS B C 1
ATOM 3634 O O . LYS B 1 227 ? 6.988 12.266 9.18 1 94.06 227 LYS B O 1
ATOM 3639 N N . ASN B 1 228 ? 8 11.336 7.375 1 96.88 228 ASN B N 1
ATOM 3640 C CA . ASN B 1 228 ? 7.723 12.453 6.477 1 96.88 228 ASN B CA 1
ATOM 3641 C C . ASN B 1 228 ? 6.633 12.109 5.469 1 96.88 228 ASN B C 1
ATOM 3643 O O . ASN B 1 228 ? 6.496 12.773 4.441 1 96.88 228 ASN B O 1
ATOM 3647 N N . ARG B 1 229 ? 5.84 11.055 5.758 1 98.19 229 ARG B N 1
ATOM 3648 C CA . ARG B 1 229 ? 4.84 10.617 4.789 1 98.19 229 ARG B CA 1
ATOM 3649 C C . ARG B 1 229 ? 3.512 11.336 5.012 1 98.19 229 ARG B C 1
ATOM 3651 O O . ARG B 1 229 ? 2.789 11.031 5.965 1 98.19 229 ARG B O 1
ATOM 3658 N N . LEU B 1 230 ? 3.23 12.258 4.125 1 98.75 230 LEU B N 1
ATOM 3659 C CA . LEU B 1 230 ? 2.002 13.047 4.18 1 98.75 230 LEU B CA 1
ATOM 3660 C C . LEU B 1 230 ? 0.899 12.391 3.357 1 98.75 230 LEU B C 1
ATOM 3662 O O . LEU B 1 230 ? 1.102 12.07 2.184 1 98.75 230 LEU B O 1
ATOM 3666 N N . LEU B 1 231 ? -0.206 12.07 3.979 1 98.81 231 LEU B N 1
ATOM 3667 C CA . LEU B 1 231 ? -1.397 11.516 3.346 1 98.81 231 LEU B CA 1
ATOM 3668 C C . LEU B 1 231 ? -2.488 12.57 3.215 1 98.81 231 LEU B C 1
ATOM 3670 O O . LEU B 1 231 ? -2.896 13.18 4.207 1 98.81 231 LEU B O 1
ATOM 3674 N N . ILE B 1 232 ? -2.969 12.836 2.002 1 98.88 232 ILE B N 1
ATOM 3675 C CA . ILE B 1 232 ? -3.994 13.836 1.726 1 98.88 232 ILE B CA 1
ATOM 3676 C C . ILE B 1 232 ? -5.191 13.172 1.046 1 98.88 232 ILE B C 1
ATOM 3678 O O . ILE B 1 232 ? -5.023 12.391 0.104 1 98.88 232 ILE B O 1
ATOM 3682 N N . GLY B 1 233 ? -6.387 13.43 1.537 1 98.75 233 GLY B N 1
ATOM 3683 C CA . GLY B 1 233 ? -7.594 12.844 0.973 1 98.75 233 GLY B CA 1
ATOM 3684 C C . GLY B 1 233 ? -8.75 13.82 0.898 1 98.75 233 GLY B C 1
ATOM 3685 O O . GLY B 1 233 ? -8.922 14.656 1.789 1 98.75 233 GLY B O 1
ATOM 3686 N N . ALA B 1 234 ? -9.539 13.758 -0.151 1 98.62 234 ALA B N 1
ATOM 3687 C CA . ALA B 1 234 ? -10.781 14.508 -0.313 1 98.62 234 ALA B CA 1
ATOM 3688 C C . ALA B 1 234 ? -11.891 13.617 -0.876 1 98.62 234 ALA B C 1
ATOM 3690 O O . ALA B 1 234 ? -11.633 12.75 -1.713 1 98.62 234 ALA B O 1
ATOM 3691 N N . PRO B 1 235 ? -13.102 13.805 -0.4 1 97.75 235 PRO B N 1
ATOM 3692 C CA . PRO B 1 235 ? -14.195 13.023 -0.989 1 97.75 235 PRO B CA 1
ATOM 3693 C C . PRO B 1 235 ? -14.305 13.211 -2.5 1 97.75 235 PRO B C 1
ATOM 3695 O O . PRO B 1 235 ? -14.172 14.336 -2.998 1 97.75 235 PRO B O 1
ATOM 3698 N N . SER B 1 236 ? -14.406 12.016 -3.246 1 93.25 236 SER B N 1
ATOM 3699 C CA . SER B 1 236 ? -14.508 12.055 -4.699 1 93.25 236 SER B CA 1
ATOM 3700 C C . SER B 1 236 ? -15.828 12.656 -5.152 1 93.25 236 SER B C 1
ATOM 3702 O O . SER B 1 236 ? -16.859 12.477 -4.492 1 93.25 236 SER B O 1
ATOM 3704 N N . ARG B 1 237 ? -15.82 13.547 -6.062 1 76.62 237 ARG B N 1
ATOM 3705 C CA . ARG B 1 237 ? -17.047 14.141 -6.574 1 76.62 237 ARG B CA 1
ATOM 3706 C C . ARG B 1 237 ? -17.891 13.109 -7.309 1 76.62 237 ARG B C 1
ATOM 3708 O O . ARG B 1 237 ? -17.359 12.242 -8.008 1 76.62 237 ARG B O 1
ATOM 3715 N N . ILE B 1 238 ? -18.922 12.477 -6.672 1 57.81 238 ILE B N 1
ATOM 3716 C CA . ILE B 1 238 ? -19.859 11.609 -7.383 1 57.81 238 ILE B CA 1
ATOM 3717 C C . ILE B 1 238 ? -20.188 12.211 -8.75 1 57.81 238 ILE B C 1
ATOM 3719 O O . ILE B 1 238 ? -20.578 13.375 -8.836 1 57.81 238 ILE B O 1
ATOM 3723 N N . ASP B 1 239 ? -19.438 11.906 -9.812 1 48.41 239 ASP B N 1
ATOM 3724 C CA . ASP B 1 239 ? -20 12.266 -11.102 1 48.41 239 ASP B CA 1
ATOM 3725 C C . ASP B 1 239 ? -21.422 11.703 -11.25 1 48.41 239 ASP B C 1
ATOM 3727 O O . ASP B 1 239 ? -21.625 10.492 -11.188 1 48.41 239 ASP B O 1
ATOM 3731 N N . GLU B 1 240 ? -22.484 12.258 -10.773 1 38.78 240 GLU B N 1
ATOM 3732 C CA . GLU B 1 240 ? -23.875 11.984 -11.117 1 38.78 240 GLU B CA 1
ATOM 3733 C C . GLU B 1 240 ? -24.016 11.633 -12.602 1 38.78 240 GLU B C 1
ATOM 3735 O O . GLU B 1 240 ? -25.109 11.289 -13.062 1 38.78 240 GLU B O 1
ATOM 3740 N N . SER B 1 241 ? -23.203 11.961 -13.523 1 35.59 241 SER B N 1
ATOM 3741 C CA . SER B 1 241 ? -23.672 11.695 -14.883 1 35.59 241 SER B CA 1
ATOM 3742 C C . SER B 1 241 ? -23.672 10.203 -15.188 1 35.59 241 SER B C 1
ATOM 3744 O O . SER B 1 241 ? -23.922 9.797 -16.328 1 35.59 241 SER B O 1
ATOM 3746 N N . ARG B 1 242 ? -23.219 9.211 -14.391 1 29.34 242 ARG B N 1
ATOM 3747 C CA . ARG B 1 242 ? -23.578 7.926 -14.984 1 29.34 242 ARG B CA 1
ATOM 3748 C C . ARG B 1 242 ? -24.969 7.496 -14.57 1 29.34 242 ARG B C 1
ATOM 3750 O O . ARG B 1 242 ? -25.359 7.664 -13.406 1 29.34 242 ARG B O 1
#

Radius of gyration: 30.06 Å; Cα contacts (8 Å, |Δi|>4): 947; chains: 2; bounding box: 82×82×57 Å